Protein AF-0000000076562560 (afdb_homodimer)

Secondary structure (DSSP, 8-state):
--THHHHTS-SS-HHHHTT-----SHHHHHHHHHHHHSHHHHHHHH-TT-EEE-GGGGS-HHHHHHBIIIIITBSTTSB-SPPEEEEETTTTEEEEEEEE-SSSEEETTEE-HHHHHHHHHHHHHHHHHTTSTTS--EEEEEEEEE-S--BSSEEEEEEEEEEEEETTEEEEEEEEEEPP-STTPPPPEEEEEEEEEE--TTHHHH-----/--THHHHTS-SS-HHHHTT-----SHHHHHHHHHHHHSHHHHHHHH-TT-EEE-GGGGS-HHHHHHBIIIIITBSTTSB-SPPEEEEETTTTEEEEEEEE-SSSEEETTEE-HHHHHHHHHHHHHHHHHTTSTTS--EEEEEEEEE-S--BSSEEEEEEEEEEEEETTEEEEEEEEEEPP-STTPPPPEEEEEEEEEE--TTHHHH-----

InterPro domains:
  IPR006683 Thioesterase domain [PF03061] (109-175)
  IPR029069 HotDog domain superfamily [SSF54637] (20-199)
  IPR052061 Post-transcriptional expression and antimicrobial biosynthesis protein [PTHR47260] (13-207)

Nearest PDB structures (foldseek):
  2h4u-assembly1_A  TM=8.615E-01  e=4.331E-08  Homo sapiens
  4ord-assembly1_A  TM=8.661E-01  e=5.592E-08  Danio rerio
  2eis-assembly1_A  TM=9.021E-01  e=4.048E-07  Thermus thermophilus HB8
  3f5o-assembly1_B  TM=8.612E-01  e=3.342E-07  Homo sapiens
  4k02-assembly1_A  TM=8.658E-01  e=1.362E-06  Arabidopsis thaliana

Structure (mmCIF, N/CA/C/O backbone):
data_AF-0000000076562560-model_v1
#
loop_
_entity.id
_entity.type
_entity.pdbx_description
1 polymer 'Thioesterase/thiol ester dehydrase-isomerase'
#
loop_
_atom_site.group_PDB
_atom_site.id
_atom_site.type_symbol
_atom_site.label_atom_id
_atom_site.label_alt_id
_atom_site.label_comp_id
_atom_site.label_asym_id
_atom_site.label_entity_id
_atom_site.label_seq_id
_atom_site.pdbx_PDB_ins_code
_atom_site.Cartn_x
_atom_site.Cartn_y
_atom_site.Cartn_z
_atom_site.occupancy
_atom_site.B_iso_or_equiv
_atom_site.auth_seq_id
_atom_site.auth_comp_id
_atom_site.auth_asym_id
_atom_site.auth_atom_id
_atom_site.pdbx_PDB_model_num
ATOM 1 N N . MET A 1 1 ? 26.328 16.703 -12.727 1 25.34 1 MET A N 1
ATOM 2 C CA . MET A 1 1 ? 25.781 16.953 -11.391 1 25.34 1 MET A CA 1
ATOM 3 C C . MET A 1 1 ? 24.266 16.781 -11.383 1 25.34 1 MET A C 1
ATOM 5 O O . MET A 1 1 ? 23.547 17.531 -12.039 1 25.34 1 MET A O 1
ATOM 9 N N . SER A 1 2 ? 23.719 15.633 -11.375 1 31.23 2 SER A N 1
ATOM 10 C CA . SER A 1 2 ? 22.5 15.141 -11.992 1 31.23 2 SER A CA 1
ATOM 11 C C . SER A 1 2 ? 21.266 15.859 -11.453 1 31.23 2 SER A C 1
ATOM 13 O O . SER A 1 2 ? 21.266 16.328 -10.305 1 31.23 2 SER A O 1
ATOM 15 N N . THR A 1 3 ? 20.453 16.484 -12.273 1 36.22 3 THR A N 1
ATOM 16 C CA . THR A 1 3 ? 19.172 17.156 -12.227 1 36.22 3 THR A CA 1
ATOM 17 C C . THR A 1 3 ? 18.281 16.531 -11.156 1 36.22 3 THR A C 1
ATOM 19 O O . THR A 1 3 ? 17.125 16.938 -10.992 1 36.22 3 THR A O 1
ATOM 22 N N . ILE A 1 4 ? 18.641 15.469 -10.602 1 43.34 4 ILE A N 1
ATOM 23 C CA . ILE A 1 4 ? 17.875 14.797 -9.562 1 43.34 4 ILE A CA 1
ATOM 24 C C . ILE A 1 4 ? 17.812 15.68 -8.32 1 43.34 4 ILE A C 1
ATOM 26 O O . ILE A 1 4 ? 16.797 15.672 -7.602 1 43.34 4 ILE A O 1
ATOM 30 N N . GLY A 1 5 ? 18.828 16.406 -8.109 1 45.94 5 GLY A N 1
ATOM 31 C CA . GLY A 1 5 ? 18.953 17.25 -6.938 1 45.94 5 GLY A CA 1
ATOM 32 C C . GLY A 1 5 ? 17.844 18.297 -6.824 1 45.94 5 GLY A C 1
ATOM 33 O O . GLY A 1 5 ? 17.297 18.5 -5.746 1 45.94 5 GLY A O 1
ATOM 34 N N . ASN A 1 6 ? 17.594 18.969 -7.922 1 49.31 6 ASN A N 1
ATOM 35 C CA . ASN A 1 6 ? 16.625 20.062 -7.945 1 49.31 6 ASN A CA 1
ATOM 36 C C . ASN A 1 6 ? 15.203 19.547 -7.781 1 49.31 6 ASN A C 1
ATOM 38 O O . ASN A 1 6 ? 14.359 20.234 -7.203 1 49.31 6 ASN A O 1
ATOM 42 N N . THR A 1 7 ? 14.984 18.266 -8.109 1 56.94 7 THR A N 1
ATOM 43 C CA . THR A 1 7 ? 13.641 17.688 -8.141 1 56.94 7 THR A CA 1
ATOM 44 C C . THR A 1 7 ? 13.203 17.281 -6.738 1 56.94 7 THR A C 1
ATOM 46 O O . THR A 1 7 ? 12.008 17.219 -6.449 1 56.94 7 THR A O 1
ATOM 49 N N . LEU A 1 8 ? 14.141 17.391 -5.77 1 72.38 8 LEU A N 1
ATOM 50 C CA . LEU A 1 8 ? 13.82 16.812 -4.469 1 72.38 8 LEU A CA 1
ATOM 51 C C . LEU A 1 8 ? 13.469 17.891 -3.461 1 72.38 8 LEU A C 1
ATOM 53 O O . LEU A 1 8 ? 12.969 17.609 -2.373 1 72.38 8 LEU A O 1
ATOM 57 N N . LEU A 1 9 ? 13.57 19.156 -3.969 1 80.06 9 LEU A N 1
ATOM 58 C CA . LEU A 1 9 ? 13.312 20.234 -3.006 1 80.06 9 LEU A CA 1
ATOM 59 C C . LEU A 1 9 ? 11.867 20.703 -3.098 1 80.06 9 LEU A C 1
ATOM 61 O O . LEU A 1 9 ? 11.328 20.875 -4.195 1 80.06 9 LEU A O 1
ATOM 65 N N . PRO A 1 10 ? 11.312 20.891 -1.933 1 89.44 10 PRO A N 1
ATOM 66 C CA . PRO A 1 10 ? 9.969 21.469 -1.964 1 89.44 10 PRO A CA 1
ATOM 67 C C . PRO A 1 10 ? 9.938 22.859 -2.607 1 89.44 10 PRO A C 1
ATOM 69 O O . PRO A 1 10 ? 10.867 23.641 -2.426 1 89.44 10 PRO A O 1
ATOM 72 N N . LYS A 1 11 ? 8.914 23.172 -3.34 1 92.31 11 LYS A N 1
ATOM 73 C CA . LYS A 1 11 ? 8.742 24.438 -4.031 1 92.31 11 LYS A CA 1
ATOM 74 C C . LYS A 1 11 ? 7.84 25.375 -3.234 1 92.31 11 LYS A C 1
ATOM 76 O O . LYS A 1 11 ? 7.902 26.594 -3.4 1 92.31 11 LYS A O 1
ATOM 81 N N . LEU A 1 12 ? 6.965 24.766 -2.445 1 95.56 12 LEU A N 1
ATOM 82 C CA . LEU A 1 12 ? 6.039 25.547 -1.629 1 95.56 12 LEU A CA 1
ATOM 83 C C . LEU A 1 12 ? 6.285 25.297 -0.144 1 95.56 12 LEU A C 1
ATOM 85 O O . LEU A 1 12 ? 6.707 24.203 0.247 1 95.56 12 LEU A O 1
ATOM 89 N N . THR A 1 13 ? 6.047 26.328 0.611 1 95.12 13 THR A N 1
ATOM 90 C CA . THR A 1 13 ? 6.008 26.156 2.061 1 95.12 13 THR A CA 1
ATOM 91 C C . THR A 1 13 ? 4.762 25.375 2.482 1 95.12 13 THR A C 1
ATOM 93 O O . THR A 1 13 ? 3.859 25.156 1.672 1 95.12 13 THR A O 1
ATOM 96 N N . ASP A 1 14 ? 4.754 24.969 3.74 1 95.19 14 ASP A N 1
ATOM 97 C CA . ASP A 1 14 ? 3.562 24.328 4.277 1 95.19 14 ASP A CA 1
ATOM 98 C C . ASP A 1 14 ? 2.332 25.219 4.105 1 95.19 14 ASP A C 1
ATOM 100 O O . ASP A 1 14 ? 1.3 24.766 3.605 1 95.19 14 ASP A O 1
ATOM 104 N N . ALA A 1 15 ? 2.5 26.469 4.473 1 95.31 15 ALA A N 1
ATOM 105 C CA . ALA A 1 15 ? 1.387 27.406 4.406 1 95.31 15 ALA A CA 1
ATOM 106 C C . ALA A 1 15 ? 0.91 27.594 2.969 1 95.31 15 ALA A C 1
ATOM 108 O O . ALA A 1 15 ? -0.294 27.578 2.701 1 95.31 15 ALA A O 1
ATOM 109 N N . GLU A 1 16 ? 1.813 27.641 2.039 1 97 16 GLU A N 1
ATOM 110 C CA . GLU A 1 16 ? 1.475 27.828 0.631 1 97 16 GLU A CA 1
ATOM 111 C C . GLU A 1 16 ? 0.77 26.594 0.07 1 97 16 GLU A C 1
ATOM 113 O O . GLU A 1 16 ? -0.084 26.719 -0.812 1 97 16 GLU A O 1
ATOM 118 N N . SER A 1 17 ? 1.101 25.438 0.582 1 97.75 17 SER A N 1
ATOM 119 C CA . SER A 1 17 ? 0.542 24.188 0.069 1 97.75 17 SER A CA 1
ATOM 120 C C . SER A 1 17 ? -0.947 24.078 0.384 1 97.75 17 SER A C 1
ATOM 122 O O . SER A 1 17 ? -1.684 23.375 -0.309 1 97.75 17 SER A O 1
ATOM 124 N N . THR A 1 18 ? -1.417 24.766 1.407 1 96.81 18 THR A N 1
ATOM 125 C CA . THR A 1 18 ? -2.781 24.609 1.896 1 96.81 18 THR A CA 1
ATOM 126 C C . THR A 1 18 ? -3.783 25.188 0.9 1 96.81 18 THR A C 1
ATOM 128 O O . THR A 1 18 ? -4.957 24.812 0.907 1 96.81 18 THR A O 1
ATOM 131 N N . THR A 1 19 ? -3.332 26.078 -0.005 1 95.81 19 THR A N 1
ATOM 132 C CA . THR A 1 19 ? -4.23 26.703 -0.967 1 95.81 19 THR A CA 1
ATOM 133 C C . THR A 1 19 ? -3.848 26.328 -2.395 1 95.81 19 THR A C 1
ATOM 135 O O . THR A 1 19 ? -4.371 26.891 -3.355 1 95.81 19 THR A O 1
ATOM 138 N N . ALA A 1 20 ? -2.926 25.422 -2.504 1 96.81 20 ALA A N 1
ATOM 139 C CA . ALA A 1 20 ? -2.369 25.094 -3.816 1 96.81 20 ALA A CA 1
ATOM 140 C C . ALA A 1 20 ? -3.307 24.188 -4.605 1 96.81 20 ALA A C 1
ATOM 142 O O . ALA A 1 20 ? -3.225 24.109 -5.832 1 96.81 20 ALA A O 1
ATOM 143 N N . PHE A 1 21 ? -4.156 23.516 -3.947 1 97.5 21 PHE A N 1
ATOM 144 C CA . PHE A 1 21 ? -5.051 22.578 -4.625 1 97.5 21 PHE A CA 1
ATOM 145 C C . PHE A 1 21 ? -6.234 23.312 -5.242 1 97.5 21 PHE A C 1
ATOM 147 O O . PHE A 1 21 ? -6.941 24.047 -4.555 1 97.5 21 PHE A O 1
ATOM 154 N N . LYS A 1 22 ? -6.406 23.047 -6.543 1 95.75 22 LYS A N 1
ATOM 155 C CA . LYS A 1 22 ? -7.543 23.562 -7.297 1 95.75 22 LYS A CA 1
ATOM 156 C C . LYS A 1 22 ? -8.367 22.438 -7.91 1 95.75 22 LYS A C 1
ATOM 158 O O . LYS A 1 22 ? -8.008 21.891 -8.961 1 95.75 22 LYS A O 1
ATOM 163 N N . PRO A 1 23 ? -9.453 22.078 -7.215 1 95.75 23 PRO A N 1
ATOM 164 C CA . PRO A 1 23 ? -10.258 20.969 -7.727 1 95.75 23 PRO A CA 1
ATOM 165 C C . PRO A 1 23 ? -10.867 21.25 -9.094 1 95.75 23 PRO A C 1
ATOM 167 O O . PRO A 1 23 ? -11.312 22.375 -9.352 1 95.75 23 PRO A O 1
ATOM 170 N N . GLU A 1 24 ? -10.852 20.297 -9.922 1 92.88 24 GLU A N 1
ATOM 171 C CA . GLU A 1 24 ? -11.375 20.438 -11.281 1 92.88 24 GLU A CA 1
ATOM 172 C C . GLU A 1 24 ? -12.641 19.609 -11.477 1 92.88 24 GLU A C 1
ATOM 174 O O . GLU A 1 24 ? -13.438 19.875 -12.375 1 92.88 24 GLU A O 1
ATOM 179 N N . HIS A 1 25 ? -12.867 18.641 -10.695 1 95.94 25 HIS A N 1
ATOM 180 C CA . HIS A 1 25 ? -14.023 17.766 -10.781 1 95.94 25 HIS A CA 1
ATOM 181 C C . HIS A 1 25 ? -15.047 18.078 -9.695 1 95.94 25 HIS A C 1
ATOM 183 O O . HIS A 1 25 ? -14.672 18.438 -8.57 1 95.94 25 HIS A O 1
ATOM 189 N N . GLU A 1 26 ? -16.25 17.906 -10.008 1 97.62 26 GLU A N 1
ATOM 190 C CA . GLU A 1 26 ? -17.344 18.203 -9.078 1 97.62 26 GLU A CA 1
ATOM 191 C C . GLU A 1 26 ? -17.188 17.438 -7.773 1 97.62 26 GLU A C 1
ATOM 193 O O . GLU A 1 26 ? -17.359 17.984 -6.688 1 97.62 26 GLU A O 1
ATOM 198 N N . HIS A 1 27 ? -16.875 16.172 -7.906 1 98.31 27 HIS A N 1
ATOM 199 C CA . HIS A 1 27 ? -16.75 15.352 -6.707 1 98.31 27 HIS A CA 1
ATOM 200 C C . HIS A 1 27 ? -15.594 15.844 -5.836 1 98.31 27 HIS A C 1
ATOM 202 O O . HIS A 1 27 ? -15.68 15.805 -4.605 1 98.31 27 HIS A O 1
ATOM 208 N N . GLN A 1 28 ? -14.508 16.297 -6.418 1 98.56 28 GLN A N 1
ATOM 209 C CA . GLN A 1 28 ? -13.391 16.844 -5.66 1 98.56 28 GLN A CA 1
ATOM 210 C C . GLN A 1 28 ? -13.812 18.109 -4.902 1 98.56 28 GLN A C 1
ATOM 212 O O . GLN A 1 28 ? -13.383 18.328 -3.77 1 98.56 28 GLN A O 1
ATOM 217 N N . ILE A 1 29 ? -14.578 18.938 -5.562 1 98.38 29 ILE A N 1
ATOM 218 C CA . ILE A 1 29 ? -15.07 20.156 -4.934 1 98.38 29 ILE A CA 1
ATOM 219 C C . ILE A 1 29 ? -15.898 19.797 -3.699 1 98.38 29 ILE A C 1
ATOM 221 O O . ILE A 1 29 ? -15.703 20.375 -2.625 1 98.38 29 ILE A O 1
ATOM 225 N N . GLU A 1 30 ? -16.781 18.828 -3.895 1 98.56 30 GLU A N 1
ATOM 226 C CA . GLU A 1 30 ? -17.641 18.391 -2.797 1 98.56 30 GLU A CA 1
ATOM 227 C C . GLU A 1 30 ? -16.812 17.844 -1.638 1 98.56 30 GLU A C 1
ATOM 229 O O . GLU A 1 30 ? -17.047 18.188 -0.479 1 98.56 30 GLU A O 1
ATOM 234 N N . VAL A 1 31 ? -15.867 16.984 -1.921 1 98.69 31 VAL A N 1
ATOM 235 C CA . VAL A 1 31 ? -15.023 16.359 -0.912 1 98.69 31 VAL A CA 1
ATOM 236 C C . VAL A 1 31 ? -14.203 17.422 -0.188 1 98.69 31 VAL A C 1
ATOM 238 O O . VAL A 1 31 ? -14.133 17.438 1.043 1 98.69 31 VAL A O 1
ATOM 241 N N . GLU A 1 32 ? -13.625 18.328 -0.964 1 98.38 32 GLU A N 1
ATOM 242 C CA . GLU A 1 32 ? -12.812 19.391 -0.398 1 98.38 32 GLU A CA 1
ATOM 243 C C . GLU A 1 32 ? -13.633 20.281 0.539 1 98.38 32 GLU A C 1
ATOM 245 O O . GLU A 1 32 ? -13.188 20.609 1.634 1 98.38 32 GLU A O 1
ATOM 250 N N . GLU A 1 33 ? -14.781 20.641 0.119 1 98.12 33 GLU A N 1
ATOM 251 C CA . GLU A 1 33 ? -15.664 21.469 0.93 1 98.12 33 GLU A CA 1
ATOM 252 C C . GLU A 1 33 ? -16.062 20.766 2.225 1 98.12 33 GLU A C 1
ATOM 254 O O . GLU A 1 33 ? -16.078 21.391 3.291 1 98.12 33 GLU A O 1
ATOM 259 N N . TYR A 1 34 ? -16.391 19.5 2.066 1 98.5 34 TYR A N 1
ATOM 260 C CA . TYR A 1 34 ? -16.766 18.734 3.258 1 98.5 34 TYR A CA 1
ATOM 261 C C . TYR A 1 34 ? -15.609 18.703 4.262 1 98.5 34 TYR A C 1
ATOM 263 O O . TYR A 1 34 ? -15.812 18.969 5.449 1 98.5 34 TYR A O 1
ATOM 271 N N . ILE A 1 35 ? -14.383 18.406 3.828 1 98.38 35 ILE A N 1
ATOM 272 C CA . ILE A 1 35 ? -13.227 18.297 4.703 1 98.38 35 ILE A CA 1
ATOM 273 C C . ILE A 1 35 ? -12.938 19.656 5.348 1 98.38 35 ILE A C 1
ATOM 275 O O . ILE A 1 35 ? -12.773 19.75 6.566 1 98.38 35 ILE A O 1
ATOM 279 N N . THR A 1 36 ? -12.938 20.719 4.555 1 97.44 36 THR A N 1
ATOM 280 C CA . THR A 1 36 ? -12.578 22.047 5.016 1 97.44 36 THR A CA 1
ATOM 281 C C . THR A 1 36 ? -13.562 22.531 6.074 1 97.44 36 THR A C 1
ATOM 283 O O . THR A 1 36 ? -13.172 23.25 7.008 1 97.44 36 THR A O 1
ATOM 286 N N . ASN A 1 37 ? -14.766 22.125 5.961 1 97.62 37 ASN A N 1
ATOM 287 C CA . ASN A 1 37 ? -15.805 22.656 6.836 1 97.62 37 ASN A CA 1
ATOM 288 C C . ASN A 1 37 ? -16.094 21.703 7.996 1 97.62 37 ASN A C 1
ATOM 290 O O . ASN A 1 37 ? -16.922 22 8.859 1 97.62 37 ASN A O 1
ATOM 294 N N . HIS A 1 38 ? -15.516 20.578 7.984 1 98.25 38 HIS A N 1
ATOM 295 C CA . HIS A 1 38 ? -15.758 19.625 9.055 1 98.25 38 HIS A CA 1
ATOM 296 C C . HIS A 1 38 ? -15.289 20.156 10.398 1 98.25 38 HIS A C 1
ATOM 298 O O . HIS A 1 38 ? -14.227 20.781 10.484 1 98.25 38 HIS A O 1
ATOM 304 N N . PRO A 1 39 ? -16.016 19.859 11.5 1 97.5 39 PRO A N 1
ATOM 305 C CA . PRO A 1 39 ? -15.672 20.375 12.82 1 97.5 39 PRO A CA 1
ATOM 306 C C . PRO A 1 39 ? -14.266 19.984 13.258 1 97.5 39 PRO A C 1
ATOM 308 O O . PRO A 1 39 ? -13.555 20.781 13.883 1 97.5 39 PRO A O 1
ATOM 311 N N . LEU A 1 40 ? -13.836 18.797 12.906 1 97.94 40 LEU A N 1
ATOM 312 C CA . LEU A 1 40 ? -12.492 18.359 13.273 1 97.94 40 LEU A CA 1
ATOM 313 C C . LEU A 1 40 ? -11.438 19.25 12.633 1 97.94 40 LEU A C 1
ATOM 315 O O . LEU A 1 40 ? -10.531 19.734 13.312 1 97.94 40 LEU A O 1
ATOM 319 N N . VAL A 1 41 ? -11.562 19.484 11.359 1 98.5 41 VAL A N 1
ATOM 320 C CA . VAL A 1 41 ? -10.586 20.266 10.625 1 98.5 41 VAL A CA 1
ATOM 321 C C . VAL A 1 41 ? -10.602 21.719 11.133 1 98.5 41 VAL A C 1
ATOM 323 O O . VAL A 1 41 ? -9.547 22.312 11.344 1 98.5 41 VAL A O 1
ATOM 326 N N . LYS A 1 42 ? -11.758 22.25 11.383 1 98.12 42 LYS A N 1
ATOM 327 C CA . LYS A 1 42 ? -11.867 23.609 11.93 1 98.12 42 LYS A CA 1
ATOM 328 C C . LYS A 1 42 ? -11.188 23.703 13.297 1 98.12 42 LYS A C 1
ATOM 330 O O . LYS A 1 42 ? -10.492 24.688 13.578 1 98.12 42 LYS A O 1
ATOM 335 N N . SER A 1 43 ? -11.414 22.719 14.094 1 98 43 SER A N 1
ATOM 336 C CA . SER A 1 43 ? -10.82 22.719 15.43 1 98 43 SER A CA 1
ATOM 337 C C . SER A 1 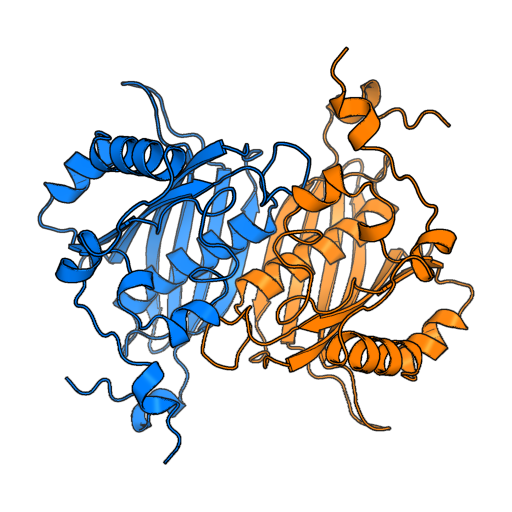43 ? -9.297 22.641 15.352 1 98 43 SER A C 1
ATOM 339 O O . SER A 1 43 ? -8.602 23.281 16.141 1 98 43 SER A O 1
ATOM 341 N N . LEU A 1 44 ? -8.766 21.812 14.461 1 98.62 44 LEU A N 1
ATOM 342 C CA . LEU A 1 44 ? -7.32 21.688 14.289 1 98.62 44 LEU A CA 1
ATOM 343 C C . LEU A 1 44 ? -6.719 22.969 13.742 1 98.62 44 LEU A C 1
ATOM 345 O O . LEU A 1 44 ? -5.629 23.391 14.164 1 98.62 44 LEU A O 1
ATOM 349 N N . ARG A 1 45 ? -7.445 23.625 12.852 1 98.25 45 ARG A N 1
ATOM 350 C CA . ARG A 1 45 ? -6.992 24.891 12.281 1 98.25 45 ARG A CA 1
ATOM 351 C C . ARG A 1 45 ? -6.969 26 13.336 1 98.25 45 ARG A C 1
ATOM 353 O O . ARG A 1 45 ? -6.105 26.875 13.305 1 98.25 45 ARG A O 1
ATOM 360 N N . ALA A 1 46 ? -7.824 25.906 14.281 1 98.31 46 ALA A N 1
ATOM 361 C CA . ALA A 1 46 ? -7.941 26.922 15.328 1 98.31 46 ALA A CA 1
ATOM 362 C C . ALA A 1 46 ? -6.91 26.688 16.438 1 98.31 46 ALA A C 1
ATOM 364 O O . ALA A 1 46 ? -6.68 27.562 17.266 1 98.31 46 ALA A O 1
ATOM 365 N N . ASN A 1 47 ? -6.344 25.516 16.516 1 98.44 47 ASN A N 1
ATOM 366 C CA . ASN A 1 47 ? -5.348 25.172 17.531 1 98.44 47 ASN A CA 1
ATOM 367 C C . ASN A 1 47 ? -3.945 25.594 17.094 1 98.44 47 ASN A C 1
ATOM 369 O O . ASN A 1 47 ? -3.373 25.016 16.172 1 98.44 47 ASN A O 1
ATOM 373 N N . PRO A 1 48 ? -3.314 26.562 17.719 1 98.12 48 PRO A N 1
ATOM 374 C CA . PRO A 1 48 ? -2.027 27.109 17.281 1 98.12 48 PRO A CA 1
ATOM 375 C C . PRO A 1 48 ? -0.888 26.109 17.391 1 98.12 48 PRO A C 1
ATOM 377 O O . PRO A 1 48 ? 0.198 26.328 16.859 1 98.12 48 PRO A O 1
ATOM 380 N N . ALA A 1 49 ? -1.085 25.016 18.078 1 98.44 49 ALA A N 1
ATOM 381 C CA . ALA A 1 49 ? -0.052 23.984 18.203 1 98.44 49 ALA A CA 1
ATOM 382 C C . ALA A 1 49 ? 0.155 23.25 16.891 1 98.44 49 ALA A C 1
ATOM 384 O O . ALA A 1 49 ? 1.213 22.656 16.656 1 98.44 49 ALA A O 1
ATOM 385 N N . PHE A 1 50 ? -0.857 23.25 16.047 1 98.69 50 PHE A N 1
ATOM 386 C CA . PHE A 1 50 ? -0.812 22.484 14.812 1 98.69 50 PHE A CA 1
ATOM 387 C C . PHE A 1 50 ? -0.477 23.375 13.633 1 98.69 50 PHE A C 1
ATOM 389 O O . PHE A 1 50 ? -0.957 24.516 13.555 1 98.69 50 PHE A O 1
ATOM 396 N N . SER A 1 51 ? 0.366 22.906 12.773 1 98.44 51 SER A N 1
ATOM 397 C CA . SER A 1 51 ? 0.593 23.5 11.461 1 98.44 51 SER A CA 1
ATOM 398 C C . SER A 1 51 ? -0.076 22.672 10.359 1 98.44 51 SER A C 1
ATOM 400 O O . SER A 1 51 ? 0.054 21.453 10.32 1 98.44 51 SER A O 1
ATOM 402 N N . GLU A 1 52 ? -0.798 23.359 9.516 1 98.62 52 GLU A N 1
ATOM 403 C CA . GLU A 1 52 ? -1.501 22.719 8.406 1 98.62 52 GLU A CA 1
ATOM 404 C C . GLU A 1 52 ? -0.637 22.688 7.152 1 98.62 52 GLU A C 1
ATOM 406 O O . GLU A 1 52 ? 0.089 23.641 6.863 1 98.62 52 GLU A O 1
ATOM 411 N N . SER A 1 53 ? -0.722 21.672 6.426 1 98.56 53 SER A N 1
ATOM 412 C CA . SER A 1 53 ? -0.081 21.562 5.117 1 98.56 53 SER A CA 1
ATOM 413 C C . SER A 1 53 ? -0.769 20.516 4.246 1 98.56 53 SER A C 1
ATOM 415 O O . SER A 1 53 ? -1.585 19.734 4.734 1 98.56 53 SER A O 1
ATOM 417 N N . ARG A 1 54 ? -0.563 20.578 2.98 1 98.38 54 ARG A N 1
ATOM 418 C CA . ARG A 1 54 ? -0.695 19.469 2.043 1 98.38 54 ARG A CA 1
ATOM 419 C C . ARG A 1 54 ? 0.667 19.047 1.503 1 98.38 54 ARG A C 1
ATOM 421 O O . ARG A 1 54 ? 1.083 19.484 0.433 1 98.38 54 ARG A O 1
ATOM 428 N N . PRO A 1 55 ? 1.229 18.109 2.145 1 96.88 55 PRO A N 1
ATOM 429 C CA . PRO A 1 55 ? 2.658 17.875 1.942 1 96.88 55 PRO A CA 1
ATOM 430 C C . PRO A 1 55 ? 3.002 17.531 0.494 1 96.88 55 PRO A C 1
ATOM 432 O O . PRO A 1 55 ? 4.027 17.984 -0.024 1 96.88 55 PRO A O 1
ATOM 435 N N . HIS A 1 56 ? 2.197 16.797 -0.177 1 96.06 56 HIS A N 1
ATOM 436 C CA . HIS A 1 56 ? 2.486 16.375 -1.54 1 96.06 56 HIS A CA 1
ATOM 437 C C . HIS A 1 56 ? 2.512 17.562 -2.498 1 96.06 56 HIS A C 1
ATOM 439 O O . HIS A 1 56 ? 3.205 17.531 -3.518 1 96.06 56 HIS A O 1
ATOM 445 N N . LEU A 1 57 ? 1.816 18.578 -2.131 1 97.31 57 LEU A N 1
ATOM 446 C CA . LEU A 1 57 ? 1.69 19.719 -3.029 1 97.31 57 LEU A CA 1
ATOM 447 C C . LEU A 1 57 ? 2.893 20.641 -2.9 1 97.31 57 LEU A C 1
ATOM 449 O O . LEU A 1 57 ? 3.053 21.578 -3.693 1 97.31 57 LEU A O 1
ATOM 453 N N . ARG A 1 58 ? 3.73 20.375 -1.946 1 96.56 58 ARG A N 1
ATOM 454 C CA . ARG A 1 58 ? 4.926 21.203 -1.778 1 96.56 58 ARG A CA 1
ATOM 455 C C . ARG A 1 58 ? 5.949 20.906 -2.871 1 96.56 58 ARG A C 1
ATOM 457 O O . ARG A 1 58 ? 6.871 21.688 -3.092 1 96.56 58 ARG A O 1
ATOM 464 N N . PHE A 1 59 ? 5.754 19.797 -3.523 1 95.06 59 PHE A N 1
ATOM 465 C CA . PHE A 1 59 ? 6.762 19.328 -4.473 1 95.06 59 PHE A CA 1
ATOM 466 C C . PHE A 1 59 ? 6.305 19.562 -5.906 1 95.06 59 PHE A C 1
ATOM 468 O O . PHE A 1 59 ? 5.113 19.766 -6.16 1 95.06 59 PHE A O 1
ATOM 475 N N . SER A 1 60 ? 7.285 19.531 -6.836 1 93.5 60 SER A N 1
ATOM 476 C CA . SER A 1 60 ? 7.02 19.781 -8.25 1 93.5 60 SER A CA 1
ATOM 477 C C . SER A 1 60 ? 6.133 18.688 -8.844 1 93.5 60 SER A C 1
ATOM 479 O O . SER A 1 60 ? 6.031 17.594 -8.289 1 93.5 60 SER A O 1
ATOM 481 N N . ASP A 1 61 ? 5.523 19.031 -9.93 1 93.06 61 ASP A N 1
ATOM 482 C CA . ASP A 1 61 ? 4.703 18.062 -10.656 1 93.06 61 ASP A CA 1
ATOM 483 C C . ASP A 1 61 ? 5.535 16.859 -11.094 1 93.06 61 ASP A C 1
ATOM 485 O O . ASP A 1 61 ? 5.055 15.719 -11.078 1 93.06 61 ASP A O 1
ATOM 489 N N . ALA A 1 62 ? 6.766 17.125 -11.516 1 91.62 62 ALA A N 1
ATOM 490 C CA . ALA A 1 62 ? 7.652 16.047 -11.945 1 91.62 62 ALA A CA 1
ATOM 491 C C . ALA A 1 62 ? 7.91 15.062 -10.812 1 91.62 62 ALA A C 1
ATOM 493 O O . ALA A 1 62 ? 7.879 13.844 -11.016 1 91.62 62 ALA A O 1
ATOM 494 N N . TYR A 1 63 ? 8.141 15.57 -9.594 1 93 63 TYR A N 1
ATOM 495 C CA . TYR A 1 63 ? 8.32 14.734 -8.414 1 93 63 TYR A CA 1
ATOM 496 C C . TYR A 1 63 ? 7.051 13.938 -8.109 1 93 63 TYR A C 1
ATOM 498 O O . TYR A 1 63 ? 7.102 12.727 -7.91 1 93 63 TYR A O 1
ATOM 506 N N . ARG A 1 64 ? 5.945 14.578 -8.188 1 95.25 64 ARG A N 1
ATOM 507 C CA . ARG A 1 64 ? 4.68 13.961 -7.789 1 95.25 64 ARG A CA 1
ATOM 508 C C . ARG A 1 64 ? 4.273 12.859 -8.758 1 95.25 64 ARG A C 1
ATOM 510 O O . ARG A 1 64 ? 3.684 11.859 -8.359 1 95.25 64 ARG A O 1
ATOM 517 N N . THR A 1 65 ? 4.609 13.062 -9.977 1 95.06 65 THR A N 1
ATOM 518 C CA . THR A 1 65 ? 4.219 12.094 -11 1 95.06 65 THR A CA 1
ATOM 519 C C . THR A 1 65 ? 4.852 10.734 -10.734 1 95.06 65 THR A C 1
ATOM 521 O O . THR A 1 65 ? 4.254 9.695 -11.023 1 95.06 65 THR A O 1
ATOM 524 N N . THR A 1 66 ? 6.043 10.75 -10.109 1 96.81 66 THR A N 1
ATOM 525 C CA . THR A 1 66 ? 6.73 9.477 -9.891 1 96.81 66 THR A CA 1
ATOM 526 C C . THR A 1 66 ? 6.398 8.914 -8.516 1 96.81 66 THR A C 1
ATOM 528 O O . THR A 1 66 ? 6.77 7.781 -8.195 1 96.81 66 THR A O 1
ATOM 531 N N . SER A 1 67 ? 5.676 9.672 -7.715 1 97.69 67 SER A N 1
ATOM 532 C CA . SER A 1 67 ? 5.336 9.297 -6.348 1 97.69 67 SER A CA 1
ATOM 533 C C . SER A 1 67 ? 4.094 8.414 -6.316 1 97.69 67 SER A C 1
ATOM 535 O O . SER A 1 67 ? 3.07 8.742 -6.922 1 97.69 67 SER A O 1
ATOM 537 N N . LEU A 1 68 ? 4.168 7.359 -5.559 1 98.62 68 LEU A N 1
ATOM 538 C CA . LEU A 1 68 ? 3.016 6.48 -5.395 1 98.62 68 LEU A CA 1
ATOM 539 C C . LEU A 1 68 ? 1.815 7.254 -4.859 1 98.62 68 LEU A C 1
ATOM 541 O O . LEU A 1 68 ? 0.764 7.297 -5.504 1 98.62 68 LEU A O 1
ATOM 545 N N . THR A 1 69 ? 1.952 7.984 -3.75 1 98.31 69 THR A N 1
ATOM 546 C CA . THR A 1 69 ? 0.814 8.562 -3.045 1 98.31 69 THR A CA 1
ATOM 547 C C . THR A 1 69 ? 0.43 9.914 -3.652 1 98.31 69 THR A C 1
ATOM 549 O O . THR A 1 69 ? -0.738 10.305 -3.613 1 98.31 69 THR A O 1
ATOM 552 N N . ALA A 1 70 ? 1.426 10.617 -4.242 1 97.62 70 ALA A N 1
ATOM 553 C CA . ALA A 1 70 ? 1.125 11.93 -4.805 1 97.62 70 ALA A CA 1
ATOM 554 C C . ALA A 1 70 ? 0.759 11.828 -6.281 1 97.62 70 ALA A C 1
ATOM 556 O O . ALA A 1 70 ? 0.244 12.781 -6.871 1 97.62 70 ALA A O 1
ATOM 557 N N . GLY A 1 71 ? 1.006 10.656 -6.902 1 98.06 71 GLY A N 1
ATOM 558 C CA . GLY A 1 71 ? 0.752 10.453 -8.32 1 98.06 71 GLY A CA 1
ATOM 559 C C . GLY A 1 71 ? -0.286 9.383 -8.594 1 98.06 71 GLY A C 1
ATOM 560 O O . GLY A 1 71 ? -1.481 9.672 -8.672 1 98.06 71 GLY A O 1
ATOM 561 N N . VAL A 1 72 ? 0.135 8.164 -8.555 1 98.5 72 VAL A N 1
ATOM 562 C CA . VAL A 1 72 ? -0.656 7.012 -8.984 1 98.5 72 VAL A CA 1
ATOM 563 C C . VAL A 1 72 ? -1.93 6.926 -8.148 1 98.5 72 VAL A C 1
ATOM 565 O O . VAL A 1 72 ? -3.008 6.641 -8.672 1 98.5 72 VAL A O 1
ATOM 568 N N . LEU A 1 73 ? -1.827 7.207 -6.875 1 98.81 73 LEU A N 1
ATOM 569 C CA . LEU A 1 73 ? -2.951 6.988 -5.973 1 98.81 73 LEU A CA 1
ATOM 570 C C . LEU A 1 73 ? -3.783 8.258 -5.82 1 98.81 73 LEU A C 1
ATOM 572 O O . LEU A 1 73 ? -4.848 8.234 -5.203 1 98.81 73 LEU A O 1
ATOM 576 N N . SER A 1 74 ? -3.33 9.344 -6.402 1 98.38 74 SER A N 1
ATOM 577 C CA . SER A 1 74 ? -3.992 10.625 -6.215 1 98.38 74 SER A CA 1
ATOM 578 C C . SER A 1 74 ? -4.988 10.906 -7.336 1 98.38 74 SER A C 1
ATOM 580 O O . SER A 1 74 ? -4.715 10.617 -8.508 1 98.38 74 SER A O 1
ATOM 582 N N . GLY A 1 75 ? -6.211 11.406 -7.004 1 97.94 75 GLY A N 1
ATOM 583 C CA . GLY A 1 75 ? -7.148 11.891 -8 1 97.94 75 GLY A CA 1
ATOM 584 C C . GLY A 1 75 ? -8.508 11.234 -7.914 1 97.94 75 GLY A C 1
ATOM 585 O O . GLY A 1 75 ? -8.773 10.461 -6.988 1 97.94 75 GLY A O 1
ATOM 586 N N . PRO A 1 76 ? -9.375 11.523 -8.867 1 98.06 76 PRO A N 1
ATOM 587 C CA . PRO A 1 76 ? -10.742 11.008 -8.844 1 98.06 76 PRO A CA 1
ATOM 588 C C . PRO A 1 76 ? -10.805 9.492 -8.711 1 98.06 76 PRO A C 1
ATOM 590 O O . PRO A 1 76 ? -10.117 8.781 -9.453 1 98.06 76 PRO A O 1
ATOM 593 N N . GLY A 1 77 ? -11.602 9 -7.734 1 98.38 77 GLY A N 1
ATOM 594 C CA . GLY A 1 77 ? -11.812 7.574 -7.52 1 98.38 77 GLY A CA 1
ATOM 595 C C . GLY A 1 77 ? -10.727 6.926 -6.688 1 98.38 77 GLY A C 1
ATOM 596 O O . GLY A 1 77 ? -10.812 5.742 -6.355 1 98.38 77 GLY A O 1
ATOM 597 N N . ARG A 1 78 ? -9.68 7.625 -6.34 1 98.75 78 ARG A N 1
ATOM 598 C CA . ARG A 1 78 ? -8.547 7.148 -5.555 1 98.75 78 ARG A CA 1
ATOM 599 C C . ARG A 1 78 ? -8.398 7.945 -4.262 1 98.75 78 ARG A C 1
ATOM 601 O O . ARG A 1 78 ? -9.344 8.023 -3.467 1 98.75 78 ARG A O 1
ATOM 608 N N . ILE A 1 79 ? -7.305 8.508 -3.941 1 98.88 79 ILE A N 1
ATOM 609 C CA . ILE A 1 79 ? -7.266 9.57 -2.947 1 98.88 79 ILE A CA 1
ATOM 610 C C . ILE A 1 79 ? -7.734 10.883 -3.574 1 98.88 79 ILE A C 1
ATOM 612 O O . ILE A 1 79 ? -6.957 11.57 -4.234 1 98.88 79 ILE A O 1
ATOM 616 N N . VAL A 1 80 ? -8.898 11.18 -3.361 1 98.81 80 VAL A N 1
ATOM 617 C CA . VAL A 1 80 ? -9.688 12.016 -4.262 1 98.81 80 VAL A CA 1
ATOM 618 C C . VAL A 1 80 ? -9.156 13.445 -4.238 1 98.81 80 VAL A C 1
ATOM 620 O O . VAL A 1 80 ? -9.156 14.133 -5.266 1 98.81 80 VAL A O 1
ATOM 623 N N . VAL A 1 81 ? -8.773 13.977 -3.152 1 98.75 81 VAL A N 1
ATOM 624 C CA . VAL A 1 81 ? -8.117 15.266 -2.979 1 98.75 81 VAL A CA 1
ATOM 625 C C . VAL A 1 81 ? -6.812 15.086 -2.203 1 98.75 81 VAL A C 1
ATOM 627 O O . VAL A 1 81 ? -6.676 14.141 -1.423 1 98.75 81 VAL A O 1
ATOM 630 N N . PRO A 1 82 ? -5.824 15.938 -2.48 1 98.56 82 PRO A N 1
ATOM 631 C CA . PRO A 1 82 ? -4.625 15.805 -1.646 1 98.56 82 PRO A CA 1
ATOM 632 C C . PRO A 1 82 ? -4.938 15.875 -0.152 1 98.56 82 PRO A C 1
ATOM 634 O O . PRO A 1 82 ? -5.605 16.812 0.3 1 98.56 82 PRO A O 1
ATOM 637 N N . PRO A 1 83 ? -4.445 14.93 0.596 1 98.81 83 PRO A N 1
ATOM 638 C CA . PRO A 1 83 ? -4.758 14.906 2.027 1 98.81 83 PRO A CA 1
ATOM 639 C C . PRO A 1 83 ? -4.309 16.172 2.75 1 98.81 83 PRO A C 1
ATOM 641 O O . PRO A 1 83 ? -3.273 16.75 2.412 1 98.81 83 PRO A O 1
ATOM 644 N N . ILE A 1 84 ? -5.07 16.578 3.727 1 98.69 84 ILE A N 1
ATOM 645 C CA . ILE A 1 84 ? -4.656 17.641 4.625 1 98.69 84 ILE A CA 1
ATOM 646 C C . ILE A 1 84 ? -3.961 17.062 5.848 1 98.69 84 ILE A C 1
ATOM 648 O O . ILE A 1 84 ? -4.418 16.062 6.41 1 98.69 84 ILE A O 1
ATOM 652 N N . VAL A 1 85 ? -2.885 17.672 6.223 1 98.88 85 VAL A N 1
ATOM 653 C CA . VAL A 1 85 ? -2.1 17.188 7.352 1 98.88 85 VAL A CA 1
ATOM 654 C C . VAL A 1 85 ? -1.943 18.297 8.391 1 98.88 85 VAL A C 1
ATOM 656 O O . VAL A 1 85 ? -1.677 19.453 8.039 1 98.88 85 VAL A O 1
ATOM 659 N N . PHE A 1 86 ? -2.156 17.969 9.602 1 98.94 86 PHE A N 1
ATOM 660 C CA . PHE A 1 86 ? -1.88 18.812 10.75 1 98.94 86 PHE A CA 1
ATOM 661 C C . PHE A 1 86 ? -0.781 18.203 11.617 1 98.94 86 PHE A C 1
ATOM 663 O O . PHE A 1 86 ? -0.893 17.062 12.062 1 98.94 86 PHE A O 1
ATOM 670 N N . LEU A 1 87 ? 0.225 18.969 11.828 1 98.75 87 LEU A N 1
ATOM 671 C CA . LEU A 1 87 ? 1.381 18.484 12.57 1 98.75 87 LEU A CA 1
ATOM 672 C C . LEU A 1 87 ? 1.629 19.344 13.805 1 98.75 87 LEU A C 1
ATOM 674 O O . LEU A 1 87 ? 1.674 20.562 13.719 1 98.75 87 LEU A O 1
ATOM 678 N N . ASP A 1 88 ? 1.662 18.734 14.938 1 98.75 88 ASP A N 1
ATOM 679 C CA . ASP A 1 88 ? 2.195 19.328 16.156 1 98.75 88 ASP A CA 1
ATOM 680 C C . ASP A 1 88 ? 3.641 18.906 16.391 1 98.75 88 ASP A C 1
ATOM 682 O O . ASP A 1 88 ? 3.889 17.812 16.922 1 98.75 88 ASP A O 1
ATOM 686 N N . GLU A 1 89 ? 4.535 19.703 16 1 97.69 89 GLU A N 1
ATOM 687 C CA . GLU A 1 89 ? 5.953 19.344 16.047 1 97.69 89 GLU A CA 1
ATOM 688 C C . GLU A 1 89 ? 6.441 19.172 17.484 1 97.69 89 GLU A C 1
ATOM 690 O O . GLU A 1 89 ? 7.312 18.344 17.75 1 97.69 89 GLU A O 1
ATOM 695 N N . GLU A 1 90 ? 5.953 19.953 18.359 1 97.94 90 GLU A N 1
ATOM 696 C CA . GLU A 1 90 ? 6.375 19.875 19.75 1 97.94 90 GLU A CA 1
ATOM 697 C C . GLU A 1 90 ? 5.875 18.594 20.406 1 97.94 90 GLU A C 1
ATOM 699 O O . GLU A 1 90 ? 6.656 17.844 20.984 1 97.94 90 GLU A O 1
ATOM 704 N N . ALA A 1 91 ? 4.594 18.344 20.219 1 98.56 91 ALA A N 1
ATOM 705 C CA . ALA A 1 91 ? 4.008 17.156 20.828 1 98.56 91 ALA A CA 1
ATOM 706 C C . ALA A 1 91 ? 4.309 15.914 19.984 1 98.56 91 ALA A C 1
ATOM 708 O O . ALA A 1 91 ? 4.082 14.789 20.422 1 98.56 91 ALA A O 1
ATOM 709 N N . LYS A 1 92 ? 4.793 16.078 18.797 1 98.69 92 LYS A N 1
ATOM 710 C CA . LYS A 1 92 ? 5.113 15.016 17.844 1 98.69 92 LYS A CA 1
ATOM 711 C C . LYS A 1 92 ? 3.898 14.133 17.562 1 98.69 92 LYS A C 1
ATOM 713 O O . LYS A 1 92 ? 3.971 12.906 17.703 1 98.69 92 LYS A O 1
ATOM 718 N N . THR A 1 93 ? 2.869 14.805 17.234 1 98.88 93 THR A N 1
ATOM 719 C CA . THR A 1 93 ? 1.62 14.18 16.812 1 98.88 93 THR A CA 1
ATOM 720 C C . THR A 1 93 ? 1.181 14.711 15.453 1 98.88 93 THR A C 1
ATOM 722 O O . THR A 1 93 ? 1.577 15.805 15.047 1 98.88 93 THR A O 1
ATOM 725 N N . MET A 1 94 ? 0.416 13.914 14.789 1 98.75 94 MET A N 1
ATOM 726 C CA . MET A 1 94 ? -0.039 14.266 13.453 1 98.75 94 MET A CA 1
ATOM 727 C C . MET A 1 94 ? -1.468 13.789 13.219 1 98.75 94 MET A C 1
ATOM 729 O O . MET A 1 94 ? -1.855 12.719 13.695 1 98.75 94 MET A O 1
ATOM 733 N N . VAL A 1 95 ? -2.234 14.562 12.516 1 98.94 95 VAL A N 1
ATOM 734 C CA . VAL A 1 95 ? -3.568 14.203 12.047 1 98.94 95 VAL A CA 1
ATOM 735 C C . VAL A 1 95 ? -3.67 14.445 10.539 1 98.94 95 VAL A C 1
ATOM 737 O O . VAL A 1 95 ? -3.268 15.5 10.047 1 98.94 95 VAL A O 1
ATOM 740 N N . MET A 1 96 ? -4.133 13.484 9.828 1 98.88 96 MET A N 1
ATOM 741 C CA . MET A 1 96 ? -4.367 13.594 8.391 1 98.88 96 MET A CA 1
ATOM 742 C C . MET A 1 96 ? -5.816 13.258 8.047 1 98.88 96 MET A C 1
ATOM 744 O O . MET A 1 96 ? -6.391 12.328 8.617 1 98.88 96 MET A O 1
ATOM 748 N N . VAL A 1 97 ? -6.406 14.016 7.176 1 98.94 97 VAL A N 1
ATOM 749 C CA . VAL A 1 97 ? -7.766 13.758 6.703 1 98.94 97 VAL A CA 1
ATOM 750 C C . VAL A 1 97 ? -7.758 13.555 5.191 1 98.94 97 VAL A C 1
ATOM 752 O O . VAL A 1 97 ? -7.148 14.336 4.453 1 98.94 97 VAL A O 1
ATOM 755 N N . CYS A 1 98 ? -8.398 12.523 4.727 1 98.81 98 CYS A N 1
ATOM 756 C CA . CYS A 1 98 ? -8.5 12.258 3.295 1 98.81 98 CYS A CA 1
ATOM 757 C C . CYS A 1 98 ? -9.797 11.523 2.965 1 98.81 98 CYS A C 1
ATOM 759 O O . CYS A 1 98 ? -10.594 11.242 3.855 1 98.81 98 CYS A O 1
ATOM 761 N N . TYR A 1 99 ? -10.039 11.383 1.708 1 98.94 99 TYR A N 1
ATOM 762 C CA . TYR A 1 99 ? -11.172 10.648 1.168 1 98.94 99 TYR A CA 1
ATOM 763 C C . TYR A 1 99 ? -10.719 9.57 0.187 1 98.94 99 TYR A C 1
ATOM 765 O O . TYR A 1 99 ? -9.945 9.852 -0.733 1 98.94 99 TYR A O 1
ATOM 773 N N . LEU A 1 100 ? -11.195 8.359 0.428 1 98.94 100 LEU A N 1
ATOM 774 C CA . LEU A 1 100 ? -10.828 7.234 -0.422 1 98.94 100 LEU A CA 1
ATOM 775 C C . LEU A 1 100 ? -11.984 6.852 -1.348 1 98.94 100 LEU A C 1
ATOM 777 O O . LEU A 1 100 ? -13.078 6.543 -0.882 1 98.94 100 LEU A O 1
ATOM 781 N N . GLY A 1 101 ? -11.703 6.875 -2.615 1 98.75 101 GLY A N 1
ATOM 782 C CA . GLY A 1 101 ? -12.719 6.602 -3.615 1 98.75 101 GLY A CA 1
ATOM 783 C C . GLY A 1 101 ? -12.906 5.121 -3.889 1 98.75 101 GLY A C 1
ATOM 784 O O . GLY A 1 101 ? -12.539 4.281 -3.061 1 98.75 101 GLY A O 1
ATOM 785 N N . ASP A 1 102 ? -13.492 4.77 -5.059 1 98.44 102 ASP A N 1
ATOM 786 C CA . ASP A 1 102 ? -13.953 3.408 -5.293 1 98.44 102 ASP A CA 1
ATOM 787 C C . ASP A 1 102 ? -13.031 2.674 -6.266 1 98.44 102 ASP A C 1
ATOM 789 O O . ASP A 1 102 ? -13.289 1.521 -6.621 1 98.44 102 ASP A O 1
ATOM 793 N N . LEU A 1 103 ? -11.898 3.262 -6.641 1 98.56 103 LEU A N 1
ATOM 794 C CA . LEU A 1 103 ? -10.984 2.609 -7.574 1 98.56 103 LEU A CA 1
ATOM 795 C C . LEU A 1 103 ? -9.844 1.929 -6.832 1 98.56 103 LEU A C 1
ATOM 797 O O . LEU A 1 103 ? -8.906 1.415 -7.453 1 98.56 103 LEU A O 1
ATOM 801 N N . VAL A 1 104 ? -9.914 1.942 -5.496 1 98.75 104 VAL A N 1
ATOM 802 C CA . VAL A 1 104 ? -8.773 1.474 -4.707 1 98.75 104 VAL A CA 1
ATOM 803 C C . VAL A 1 104 ? -9.195 0.271 -3.863 1 98.75 104 VAL A C 1
ATOM 805 O O . VAL A 1 104 ? -8.703 0.089 -2.746 1 98.75 104 VAL A O 1
ATOM 808 N N . CYS A 1 105 ? -10.039 -0.567 -4.383 1 98 105 CYS A N 1
ATOM 809 C CA . CYS A 1 105 ? -10.68 -1.63 -3.615 1 98 105 CYS A CA 1
ATOM 810 C C . CYS A 1 105 ? -9.844 -2.906 -3.652 1 98 105 CYS A C 1
ATOM 812 O O . CYS A 1 105 ? -9.109 -3.141 -4.609 1 98 105 CYS A O 1
ATOM 814 N N . GLY A 1 106 ? -9.922 -3.688 -2.559 1 95.69 106 GLY A N 1
ATOM 815 C CA . GLY A 1 106 ? -9.484 -5.074 -2.531 1 95.69 106 GLY A CA 1
ATOM 816 C C . GLY A 1 106 ? -10.609 -6.059 -2.789 1 95.69 106 GLY A C 1
ATOM 817 O O . GLY A 1 106 ? -10.398 -7.102 -3.414 1 95.69 106 GLY A O 1
ATOM 818 N N . TYR A 1 107 ? -11.656 -5.801 -2.268 1 91.94 107 TYR A N 1
ATOM 819 C CA . TYR A 1 107 ? -12.969 -6.395 -2.502 1 91.94 107 TYR A CA 1
ATOM 820 C C . TYR A 1 107 ? -13.977 -5.332 -2.912 1 91.94 107 TYR A C 1
ATOM 822 O O . TYR A 1 107 ? -13.898 -4.184 -2.471 1 91.94 107 TYR A O 1
ATOM 830 N N . PRO A 1 108 ? -14.859 -5.68 -3.781 1 91.44 108 PRO A N 1
ATOM 831 C CA . PRO A 1 108 ? -15.789 -4.645 -4.234 1 91.44 108 PRO A CA 1
ATOM 832 C C . PRO A 1 108 ? -16.422 -3.871 -3.076 1 91.44 108 PRO A C 1
ATOM 834 O O . PRO A 1 108 ? -17.031 -4.473 -2.186 1 91.44 108 PRO A O 1
ATOM 837 N N . GLY A 1 109 ? -16.219 -2.549 -3.152 1 95.81 109 GLY A N 1
ATOM 838 C CA . GLY A 1 109 ? -16.844 -1.677 -2.166 1 95.81 109 GLY A CA 1
ATOM 839 C C . GLY A 1 109 ? -15.992 -1.496 -0.918 1 95.81 109 GLY A C 1
ATOM 840 O O . GLY A 1 109 ? -16.328 -0.697 -0.043 1 95.81 109 GLY A O 1
ATOM 841 N N . PHE A 1 110 ? -14.906 -2.225 -0.848 1 97.25 110 PHE A N 1
ATOM 842 C CA . PHE A 1 110 ? -14.055 -2.129 0.332 1 97.25 110 PHE A CA 1
ATOM 843 C C . PHE A 1 110 ? -12.617 -1.845 -0.065 1 97.25 110 PHE A C 1
ATOM 845 O O . PHE A 1 110 ? -12.07 -2.506 -0.949 1 97.25 110 PHE A O 1
ATOM 852 N N . VAL A 1 111 ? -12.008 -0.911 0.625 1 98.62 111 VAL A N 1
ATOM 853 C CA . VAL A 1 111 ? -10.664 -0.444 0.323 1 98.62 111 VAL A CA 1
ATOM 854 C C . VAL A 1 111 ? -9.656 -1.564 0.581 1 98.62 111 VAL A C 1
ATOM 856 O O . VAL A 1 111 ? -9.766 -2.291 1.571 1 98.62 111 VAL A O 1
ATOM 859 N N . HIS A 1 112 ? -8.711 -1.741 -0.311 1 98.62 112 HIS A N 1
ATOM 860 C CA . HIS A 1 112 ? -7.664 -2.744 -0.171 1 98.62 112 HIS A CA 1
ATOM 861 C C . HIS A 1 112 ? -6.828 -2.498 1.082 1 98.62 112 HIS A C 1
ATOM 863 O O . HIS A 1 112 ? -6.418 -1.367 1.348 1 98.62 112 HIS A O 1
ATOM 869 N N . GLY A 1 113 ? -6.504 -3.502 1.815 1 98.38 113 GLY A N 1
ATOM 870 C CA . GLY A 1 113 ? -5.66 -3.373 2.992 1 98.38 113 GLY A CA 1
ATOM 871 C C . GLY A 1 113 ? -4.301 -2.779 2.689 1 98.38 113 GLY A C 1
ATOM 872 O O . GLY A 1 113 ? -3.699 -2.121 3.541 1 98.38 113 GLY A O 1
ATOM 873 N N . GLY A 1 114 ? -3.791 -2.996 1.532 1 98.62 114 GLY A N 1
ATOM 874 C CA . GLY A 1 114 ? -2.518 -2.434 1.113 1 98.62 114 GLY A CA 1
ATOM 875 C C . GLY A 1 114 ? -2.52 -0.918 1.067 1 98.62 114 GLY A C 1
ATOM 876 O O . GLY A 1 114 ? -1.515 -0.28 1.392 1 98.62 114 GLY A O 1
ATOM 877 N N . LEU A 1 115 ? -3.605 -0.34 0.648 1 98.81 115 LEU A N 1
ATOM 878 C CA . LEU A 1 115 ? -3.695 1.116 0.672 1 98.81 115 LEU A CA 1
ATOM 879 C C . LEU A 1 115 ? -3.715 1.636 2.105 1 98.81 115 LEU A C 1
ATOM 881 O O . LEU A 1 115 ? -3.092 2.656 2.408 1 98.81 115 LEU A O 1
ATOM 885 N N . LEU A 1 116 ? -4.41 0.949 2.941 1 98.88 116 LEU A N 1
ATOM 886 C CA . LEU A 1 116 ? -4.441 1.35 4.344 1 98.88 116 LEU A CA 1
ATOM 887 C C . LEU A 1 116 ? -3.055 1.241 4.973 1 98.88 116 LEU A C 1
ATOM 889 O O . LEU A 1 116 ? -2.654 2.105 5.754 1 98.88 116 LEU A O 1
ATOM 893 N N . ALA A 1 117 ? -2.324 0.187 4.609 1 98.88 117 ALA A N 1
ATOM 894 C CA . ALA A 1 117 ? -0.932 0.072 5.031 1 98.88 117 ALA A CA 1
ATOM 895 C C . ALA A 1 117 ? -0.105 1.25 4.523 1 98.88 117 ALA A C 1
ATOM 897 O O . ALA A 1 117 ? 0.732 1.789 5.25 1 98.88 117 ALA A O 1
ATOM 898 N N . THR A 1 118 ? -0.302 1.621 3.299 1 98.88 118 THR A N 1
ATOM 899 C CA . THR A 1 118 ? 0.412 2.732 2.678 1 98.88 118 THR A CA 1
ATOM 900 C C . THR A 1 118 ? 0.164 4.027 3.443 1 98.88 118 THR A C 1
ATOM 902 O O . THR A 1 118 ? 1.104 4.77 3.742 1 98.88 118 THR A O 1
ATOM 905 N N . LEU A 1 119 ? -1.106 4.277 3.752 1 98.81 119 LEU A N 1
ATOM 906 C CA . LEU A 1 119 ? -1.463 5.496 4.473 1 98.81 119 LEU A CA 1
ATOM 907 C C . LEU A 1 119 ? -0.859 5.492 5.875 1 98.81 119 LEU A C 1
ATOM 909 O O . LEU A 1 119 ? -0.361 6.52 6.344 1 98.81 119 LEU A O 1
ATOM 913 N N . LEU A 1 120 ? -0.928 4.359 6.512 1 98.81 120 LEU A N 1
ATOM 914 C CA . LEU A 1 120 ? -0.33 4.242 7.836 1 98.81 120 LEU A CA 1
ATOM 915 C C . LEU A 1 120 ? 1.177 4.469 7.773 1 98.81 120 LEU A C 1
ATOM 917 O O . LEU A 1 120 ? 1.732 5.211 8.586 1 98.81 120 LEU A O 1
ATOM 921 N N . ASP A 1 121 ? 1.838 3.848 6.84 1 98.81 121 ASP A N 1
ATOM 922 C CA . ASP A 1 121 ? 3.273 4.004 6.625 1 98.81 121 ASP A CA 1
ATOM 923 C C . ASP A 1 121 ? 3.641 5.473 6.43 1 98.81 121 ASP A C 1
ATOM 925 O O . ASP A 1 121 ? 4.551 5.984 7.086 1 98.81 121 ASP A O 1
ATOM 929 N N . GLU A 1 122 ? 2.949 6.121 5.574 1 97.62 122 GLU A N 1
ATOM 930 C CA . GLU A 1 122 ? 3.238 7.52 5.262 1 97.62 122 GLU A CA 1
ATOM 931 C C . GLU A 1 122 ? 2.984 8.414 6.469 1 97.62 122 GLU A C 1
ATOM 933 O O . GLU A 1 122 ? 3.797 9.289 6.781 1 97.62 122 GLU A O 1
ATOM 938 N N . GLY A 1 123 ? 1.865 8.195 7.141 1 98.12 123 GLY A N 1
ATOM 939 C CA . GLY A 1 123 ? 1.546 9.008 8.305 1 98.12 123 GLY A CA 1
ATOM 940 C C . GLY A 1 123 ? 2.533 8.836 9.445 1 98.12 123 GLY A C 1
ATOM 941 O O . GLY A 1 123 ? 2.998 9.812 10.023 1 98.12 123 GLY A O 1
ATOM 942 N N . LEU A 1 124 ? 2.822 7.574 9.758 1 98.81 124 LEU A N 1
ATOM 943 C CA . LEU A 1 124 ? 3.799 7.301 10.805 1 98.81 124 LEU A CA 1
ATOM 944 C C . LEU A 1 124 ? 5.16 7.883 10.445 1 98.81 124 LEU A C 1
ATOM 946 O O . LEU A 1 124 ? 5.84 8.461 11.297 1 98.81 124 LEU A O 1
ATOM 950 N N . GLY A 1 125 ? 5.539 7.668 9.227 1 98.31 125 GLY A N 1
ATOM 951 C CA . GLY A 1 125 ? 6.797 8.242 8.773 1 98.31 125 GLY A CA 1
ATOM 952 C C . GLY A 1 125 ? 6.875 9.742 8.961 1 98.31 125 GLY A C 1
ATOM 953 O O . GLY A 1 125 ? 7.797 10.242 9.609 1 98.31 125 GLY A O 1
ATOM 954 N N . ARG A 1 126 ? 5.91 10.438 8.445 1 97.31 126 ARG A N 1
ATOM 955 C CA . ARG A 1 126 ? 5.883 11.891 8.562 1 97.31 126 ARG A CA 1
A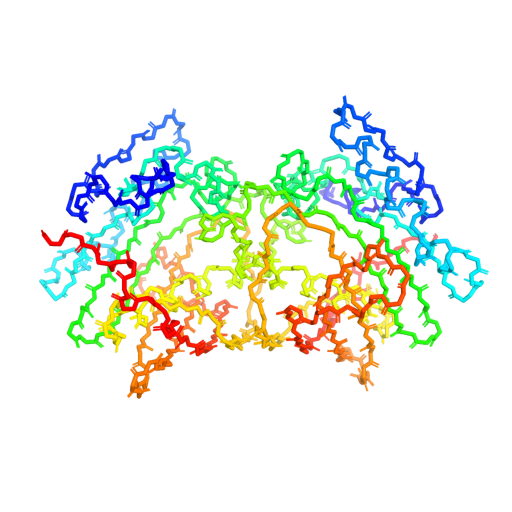TOM 956 C C . ARG A 1 126 ? 5.941 12.32 10.023 1 97.31 126 ARG A C 1
ATOM 958 O O . ARG A 1 126 ? 6.633 13.273 10.367 1 97.31 126 ARG A O 1
ATOM 965 N N . CYS A 1 127 ? 5.195 11.672 10.844 1 98.62 127 CYS A N 1
ATOM 966 C CA . CYS A 1 127 ? 5.199 11.977 12.273 1 98.62 127 CYS A CA 1
ATOM 967 C C . CYS A 1 127 ? 6.594 11.797 12.867 1 98.62 127 CYS A C 1
ATOM 969 O O . CYS A 1 127 ? 7.086 12.672 13.586 1 98.62 127 CYS A O 1
ATOM 971 N N . THR A 1 128 ? 7.25 10.711 12.5 1 98.62 128 THR A N 1
ATOM 972 C CA . THR A 1 128 ? 8.547 10.398 13.094 1 98.62 128 THR A CA 1
ATOM 973 C C . THR A 1 128 ? 9.617 11.352 12.594 1 98.62 128 THR A C 1
ATOM 975 O O . THR A 1 128 ? 10.656 11.523 13.234 1 98.62 128 THR A O 1
ATOM 978 N N . PHE A 1 129 ? 9.414 11.953 11.43 1 97.19 129 PHE A N 1
ATOM 979 C CA . PHE A 1 129 ? 10.383 12.906 10.914 1 97.19 129 PHE A CA 1
ATOM 980 C C . PHE A 1 129 ? 10.609 14.039 11.906 1 97.19 129 PHE A C 1
ATOM 982 O O . PHE A 1 129 ? 11.703 14.594 11.984 1 97.19 129 PHE A O 1
ATOM 989 N N . THR A 1 130 ? 9.641 14.359 12.719 1 97.19 130 THR A N 1
ATOM 990 C CA . THR A 1 130 ? 9.742 15.422 13.711 1 97.19 130 THR A CA 1
ATOM 991 C C . THR A 1 130 ? 10.734 15.047 14.805 1 97.19 130 THR A C 1
ATOM 993 O O . THR A 1 130 ? 11.195 15.914 15.555 1 97.19 130 THR A O 1
ATOM 996 N N . ALA A 1 131 ? 11.086 13.766 14.93 1 98.12 131 ALA A N 1
ATOM 997 C CA . ALA A 1 131 ? 11.93 13.281 16.016 1 98.12 131 ALA A CA 1
ATOM 998 C C . ALA A 1 131 ? 13.305 12.867 15.508 1 98.12 131 ALA A C 1
ATOM 1000 O O . ALA A 1 131 ? 14.188 12.516 16.297 1 98.12 131 ALA A O 1
ATOM 1001 N N . LEU A 1 132 ? 13.438 12.844 14.227 1 97.12 132 LEU A N 1
ATOM 1002 C CA . LEU A 1 132 ? 14.703 12.422 13.633 1 97.12 132 LEU A CA 1
ATOM 1003 C C . LEU A 1 132 ? 15.617 13.617 13.383 1 97.12 132 LEU A C 1
ATOM 1005 O O . LEU A 1 132 ? 15.141 14.695 13.016 1 97.12 132 LEU A O 1
ATOM 1009 N N . PRO A 1 133 ? 16.875 13.438 13.461 1 94.75 133 PRO A N 1
ATOM 1010 C CA . PRO A 1 133 ? 17.812 14.562 13.438 1 94.75 133 PRO A CA 1
ATOM 1011 C C . PRO A 1 133 ? 17.703 15.391 12.156 1 94.75 133 PRO A C 1
ATOM 1013 O O . PRO A 1 133 ? 17.766 16.625 12.211 1 94.75 133 PRO A O 1
ATOM 1016 N N . ASN A 1 134 ? 17.562 14.742 11.023 1 92.25 134 ASN A N 1
ATOM 1017 C CA . ASN A 1 134 ? 17.516 15.461 9.758 1 92.25 134 ASN A CA 1
ATOM 1018 C C . ASN A 1 134 ? 16.141 15.328 9.094 1 92.25 134 ASN A C 1
ATOM 1020 O O . ASN A 1 134 ? 16 15.539 7.891 1 92.25 134 ASN A O 1
ATOM 1024 N N . LYS A 1 135 ? 15.227 14.82 9.844 1 92.06 135 LYS A N 1
ATOM 1025 C CA . LYS A 1 135 ? 13.805 14.812 9.516 1 92.06 135 LYS A CA 1
ATOM 1026 C C . LYS A 1 135 ? 13.531 13.977 8.266 1 92.06 135 LYS A C 1
ATOM 1028 O O . LYS A 1 135 ? 12.719 14.352 7.422 1 92.06 135 LYS A O 1
ATOM 1033 N N . VAL A 1 136 ? 14.328 13 8.07 1 90.94 136 VAL A N 1
ATOM 1034 C CA . VAL A 1 136 ? 14.109 12 7.023 1 90.94 136 VAL A CA 1
ATOM 1035 C C . VAL A 1 136 ? 14.273 10.602 7.609 1 90.94 136 VAL A C 1
ATOM 1037 O O . VAL A 1 136 ? 15.062 10.391 8.531 1 90.94 136 VAL A O 1
ATOM 1040 N N . GLY A 1 137 ? 13.555 9.672 7.129 1 94.44 137 GLY A N 1
ATOM 1041 C CA . GLY A 1 137 ? 13.641 8.297 7.598 1 94.44 137 GLY A CA 1
ATOM 1042 C C . GLY A 1 137 ? 13.039 7.297 6.625 1 94.44 137 GLY A C 1
ATOM 1043 O O . GLY A 1 137 ? 12.18 7.652 5.816 1 94.44 137 GLY A O 1
ATOM 1044 N N . MET A 1 138 ? 13.539 6.078 6.73 1 96.06 138 MET A N 1
ATOM 1045 C CA . MET A 1 138 ? 13.008 4.938 5.988 1 96.06 138 MET A CA 1
ATOM 1046 C C . MET A 1 138 ? 12.352 3.934 6.93 1 96.06 138 MET A C 1
ATOM 1048 O O . MET A 1 138 ? 12.828 3.725 8.047 1 96.06 138 MET A O 1
ATOM 1052 N N . THR A 1 139 ? 11.297 3.389 6.441 1 98.38 139 THR A N 1
ATOM 1053 C CA . THR A 1 139 ? 10.602 2.404 7.262 1 98.38 139 THR A CA 1
ATOM 1054 C C . THR A 1 139 ? 11.469 1.171 7.484 1 98.38 139 THR A C 1
ATOM 1056 O O . THR A 1 139 ? 12 0.601 6.527 1 98.38 139 THR A O 1
ATOM 1059 N N . ALA A 1 140 ? 11.633 0.8 8.695 1 98.81 140 ALA A N 1
ATOM 1060 C CA . ALA A 1 140 ? 12.359 -0.418 9.039 1 98.81 140 ALA A CA 1
ATOM 1061 C C . ALA A 1 140 ? 11.406 -1.534 9.445 1 98.81 140 ALA A C 1
ATOM 1063 O O . ALA A 1 140 ? 11.625 -2.701 9.109 1 98.81 140 ALA A O 1
ATOM 1064 N N . ASN A 1 141 ? 10.414 -1.161 10.156 1 98.94 141 ASN A N 1
ATOM 1065 C CA . ASN A 1 141 ? 9.359 -2.09 10.555 1 98.94 141 ASN A CA 1
ATOM 1066 C C . ASN A 1 141 ? 7.984 -1.43 10.516 1 98.94 141 ASN A C 1
ATOM 1068 O O . ASN A 1 141 ? 7.844 -0.259 10.875 1 98.94 141 ASN A O 1
ATOM 1072 N N . LEU A 1 142 ? 7.023 -2.098 10.125 1 98.94 142 LEU A N 1
ATOM 1073 C CA . LEU A 1 142 ? 5.621 -1.7 10.141 1 98.94 142 LEU A CA 1
ATOM 1074 C C . LEU A 1 142 ? 4.734 -2.854 10.602 1 98.94 142 LEU A C 1
ATOM 1076 O O . LEU A 1 142 ? 4.711 -3.914 9.969 1 98.94 142 LEU A O 1
ATOM 1080 N N . ASN A 1 143 ? 4.047 -2.719 11.688 1 98.94 143 ASN A N 1
ATOM 1081 C CA . ASN A 1 143 ? 3.109 -3.693 12.234 1 98.94 143 ASN A CA 1
ATOM 1082 C C . ASN A 1 143 ? 1.679 -3.16 12.227 1 98.94 143 ASN A C 1
ATOM 1084 O O . ASN A 1 143 ? 1.403 -2.105 12.797 1 98.94 143 ASN A O 1
ATOM 1088 N N . ILE A 1 144 ? 0.799 -3.902 11.625 1 98.94 144 ILE A N 1
ATOM 1089 C CA . ILE A 1 144 ? -0.536 -3.375 11.359 1 98.94 144 ILE A CA 1
ATOM 1090 C C . ILE A 1 144 ? -1.588 -4.371 11.844 1 98.94 144 ILE A C 1
ATOM 1092 O O . ILE A 1 144 ? -1.51 -5.562 11.531 1 98.94 144 ILE A O 1
ATOM 1096 N N . ASN A 1 145 ? -2.553 -3.924 12.547 1 98.94 145 ASN A N 1
ATOM 1097 C CA . ASN A 1 145 ? -3.76 -4.66 12.906 1 98.94 145 ASN A CA 1
ATOM 1098 C C . ASN A 1 145 ? -4.996 -4.082 12.227 1 98.94 145 ASN A C 1
ATOM 1100 O O . ASN A 1 145 ? -5.371 -2.934 12.477 1 98.94 145 ASN A O 1
ATOM 1104 N N . TYR A 1 146 ? -5.594 -4.895 11.406 1 98.88 146 TYR A N 1
ATOM 1105 C CA . TYR A 1 146 ? -6.832 -4.496 10.75 1 98.88 146 TYR A CA 1
ATOM 1106 C C . TYR A 1 146 ? -8.039 -4.801 11.633 1 98.88 146 TYR A C 1
ATOM 1108 O O . TYR A 1 146 ? -8.242 -5.949 12.039 1 98.88 146 TYR A O 1
ATOM 1116 N N . ARG A 1 147 ? -8.844 -3.783 11.852 1 98.62 147 ARG A N 1
ATOM 1117 C CA . ARG A 1 147 ? -9.852 -3.887 12.906 1 98.62 147 ARG A CA 1
ATOM 1118 C C . ARG A 1 147 ? -11.258 -3.953 12.32 1 98.62 147 ARG A C 1
ATOM 1120 O O . ARG A 1 147 ? -12.117 -4.656 12.852 1 98.62 147 ARG A O 1
ATOM 1127 N N . ALA A 1 148 ? -11.516 -3.248 11.25 1 98 148 ALA A N 1
ATOM 1128 C CA . ALA A 1 148 ? -12.82 -3.223 10.594 1 98 148 ALA A CA 1
ATOM 1129 C C . ALA A 1 148 ? -12.68 -2.982 9.094 1 98 148 ALA A C 1
ATOM 1131 O O . ALA A 1 148 ? -11.742 -2.322 8.648 1 98 148 ALA A O 1
ATOM 1132 N N . PRO A 1 149 ? -13.625 -3.545 8.305 1 97.12 149 PRO A N 1
ATOM 1133 C CA . PRO A 1 149 ? -13.578 -3.244 6.867 1 97.12 149 PRO A CA 1
ATOM 1134 C C . PRO A 1 149 ? -13.695 -1.75 6.574 1 97.12 149 PRO A C 1
ATOM 1136 O O . PRO A 1 149 ? -14.445 -1.04 7.246 1 97.12 149 PRO A O 1
ATOM 1139 N N . THR A 1 150 ? -12.914 -1.28 5.676 1 98.19 150 THR A N 1
ATOM 1140 C CA . THR A 1 150 ? -12.977 0.109 5.238 1 98.19 150 THR A CA 1
ATOM 1141 C C . THR A 1 150 ? -13.781 0.234 3.947 1 98.19 150 THR A C 1
ATOM 1143 O O . THR A 1 150 ? -13.359 -0.244 2.895 1 98.19 150 THR A O 1
ATOM 1146 N N . LYS A 1 151 ? -14.859 0.881 4.02 1 98.12 151 LYS A N 1
ATOM 1147 C CA . LYS A 1 151 ? -15.688 1.078 2.832 1 98.12 151 LYS A CA 1
ATOM 1148 C C . LYS A 1 151 ? -15.039 2.062 1.864 1 98.12 151 LYS A C 1
ATOM 1150 O O . LYS A 1 151 ? -14.359 3 2.289 1 98.12 151 LYS A O 1
ATOM 1155 N N . ALA A 1 152 ? -15.25 1.799 0.616 1 98.38 152 ALA A N 1
ATOM 1156 C CA . ALA A 1 152 ? -14.914 2.824 -0.369 1 98.38 152 ALA A CA 1
ATOM 1157 C C . ALA A 1 152 ? -15.883 4.004 -0.28 1 98.38 152 ALA A C 1
ATOM 1159 O O . ALA A 1 152 ? -16.984 3.869 0.24 1 98.38 152 ALA A O 1
ATOM 1160 N N . GLY A 1 153 ? -15.391 5.125 -0.792 1 98.44 153 GLY A N 1
ATOM 1161 C CA . GLY A 1 153 ? -16.234 6.309 -0.669 1 98.44 153 GLY A CA 1
ATOM 1162 C C . GLY A 1 153 ? -16.391 6.777 0.764 1 98.44 153 GLY A C 1
ATOM 1163 O O . GLY A 1 153 ? -17.516 7.016 1.221 1 98.44 153 GLY A O 1
ATOM 1164 N N . GLN A 1 154 ? -15.312 6.93 1.389 1 97.88 154 GLN A N 1
ATOM 1165 C CA . GLN A 1 154 ? -15.375 7.238 2.812 1 97.88 154 GLN A CA 1
ATOM 1166 C C . GLN A 1 154 ? -14.273 8.219 3.213 1 97.88 154 GLN A C 1
ATOM 1168 O O . GLN A 1 154 ? -13.156 8.156 2.688 1 97.88 154 GLN A O 1
ATOM 1173 N N . TYR A 1 155 ? -14.609 9.125 4.121 1 98.81 155 TYR A N 1
ATOM 1174 C CA . TYR A 1 155 ? -13.625 9.992 4.758 1 98.81 155 TYR A CA 1
ATOM 1175 C C . TYR A 1 155 ? -12.859 9.25 5.844 1 98.81 155 TYR A C 1
ATOM 1177 O O . TYR A 1 155 ? -13.453 8.523 6.645 1 98.81 155 TYR A O 1
ATOM 1185 N N . ILE A 1 156 ? -11.578 9.461 5.855 1 98.69 156 ILE A N 1
ATOM 1186 C CA . ILE A 1 156 ? -10.688 8.773 6.797 1 98.69 156 ILE A CA 1
ATOM 1187 C C . ILE A 1 156 ? -9.852 9.805 7.555 1 98.69 156 ILE A C 1
ATOM 1189 O O . ILE A 1 156 ? -9.398 10.797 6.977 1 98.69 156 ILE A O 1
ATOM 1193 N N . VAL A 1 157 ? -9.688 9.523 8.844 1 98.94 157 VAL A N 1
ATOM 1194 C CA . VAL A 1 157 ? -8.75 10.281 9.672 1 98.94 157 VAL A CA 1
ATOM 1195 C C . VAL A 1 157 ? -7.59 9.375 10.086 1 98.94 157 VAL A C 1
ATOM 1197 O O . VAL A 1 157 ? -7.805 8.258 10.547 1 98.94 157 VAL A O 1
ATOM 1200 N N . MET A 1 158 ? -6.398 9.828 9.875 1 98.81 158 MET A N 1
ATOM 1201 C CA . MET A 1 158 ?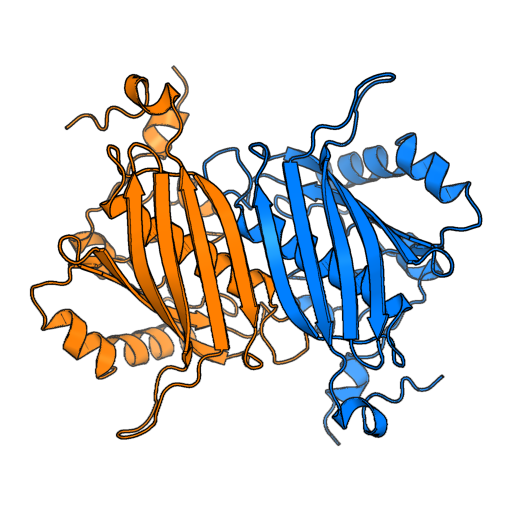 -5.203 9.141 10.367 1 98.81 158 MET A CA 1
ATOM 1202 C C . MET A 1 158 ? -4.555 9.93 11.5 1 98.81 158 MET A C 1
ATOM 1204 O O . MET A 1 158 ? -4.285 11.125 11.352 1 98.81 158 MET A O 1
ATOM 1208 N N . LYS A 1 159 ? -4.32 9.305 12.609 1 98.94 159 LYS A N 1
ATOM 1209 C CA . LYS A 1 159 ? -3.641 9.906 13.75 1 98.94 159 LYS A CA 1
ATOM 1210 C C . LYS A 1 159 ? -2.354 9.156 14.078 1 98.94 159 LYS A C 1
ATOM 1212 O O . LYS A 1 159 ? -2.314 7.926 14.016 1 98.94 159 LYS A O 1
ATOM 1217 N N . ALA A 1 160 ? -1.359 9.883 14.383 1 98.94 160 ALA A N 1
ATOM 1218 C CA . ALA A 1 160 ? -0.07 9.289 14.719 1 98.94 160 ALA A CA 1
ATOM 1219 C C . ALA A 1 160 ? 0.603 10.047 15.859 1 98.94 160 ALA A C 1
ATOM 1221 O O . ALA A 1 160 ? 0.361 11.234 16.047 1 98.94 160 ALA A O 1
ATOM 1222 N N . GLN A 1 161 ? 1.42 9.359 16.562 1 98.94 161 GLN A N 1
ATOM 1223 C CA . GLN A 1 161 ? 2.199 9.922 17.656 1 98.94 161 GLN A CA 1
ATOM 1224 C C 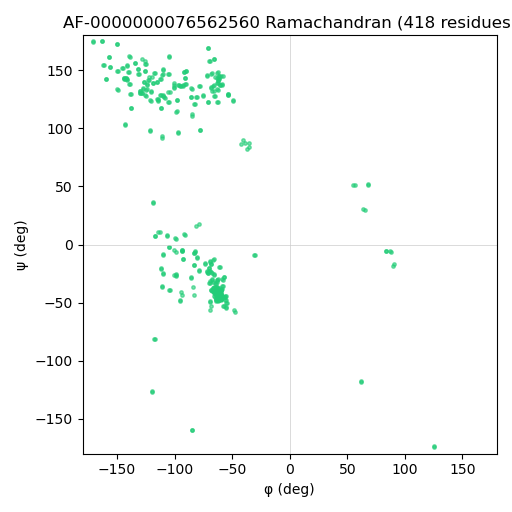. GLN A 1 161 ? 3.535 9.203 17.812 1 98.94 161 GLN A C 1
ATOM 1226 O O . GLN A 1 161 ? 3.584 7.969 17.859 1 98.94 161 GLN A O 1
ATOM 1231 N N . VAL A 1 162 ? 4.574 9.984 17.938 1 98.94 162 VAL A N 1
ATOM 1232 C CA . VAL A 1 162 ? 5.875 9.398 18.234 1 98.94 162 VAL A CA 1
ATOM 1233 C C . VAL A 1 162 ? 5.863 8.82 19.656 1 98.94 162 VAL A C 1
ATOM 1235 O O . VAL A 1 162 ? 5.402 9.469 20.594 1 98.94 162 VAL A O 1
ATOM 1238 N N . THR A 1 163 ? 6.395 7.637 19.734 1 98.94 163 THR A N 1
ATOM 1239 C CA . THR A 1 163 ? 6.383 6.98 21.031 1 98.94 163 THR A CA 1
ATOM 1240 C C . THR A 1 163 ? 7.793 6.891 21.609 1 98.94 163 THR A C 1
ATOM 1242 O O . THR A 1 163 ? 7.969 6.707 22.812 1 98.94 163 THR A O 1
ATOM 1245 N N . LYS A 1 164 ? 8.789 6.91 20.766 1 98.81 164 LYS A N 1
ATOM 1246 C CA . LYS A 1 164 ? 10.188 6.77 21.156 1 98.81 164 LYS A CA 1
ATOM 1247 C C . LYS A 1 164 ? 11.117 7.309 20.078 1 98.81 164 LYS A C 1
ATOM 1249 O O . LYS A 1 164 ? 10.82 7.219 18.891 1 98.81 164 LYS A O 1
ATOM 1254 N N . ALA A 1 165 ? 12.188 7.945 20.453 1 98.56 165 ALA A N 1
ATOM 1255 C CA . ALA A 1 165 ? 13.266 8.359 19.562 1 98.56 165 ALA A CA 1
ATOM 1256 C C . ALA A 1 165 ? 14.633 8.102 20.188 1 98.56 165 ALA A C 1
ATOM 1258 O O . ALA A 1 165 ? 14.859 8.438 21.344 1 98.56 165 ALA A O 1
ATOM 1259 N N . GLU A 1 166 ? 15.469 7.484 19.484 1 98.44 166 GLU A N 1
ATOM 1260 C CA . GLU A 1 166 ? 16.812 7.152 19.922 1 98.44 166 GLU A CA 1
ATOM 1261 C C . GLU A 1 166 ? 17.812 7.27 18.766 1 98.44 166 GLU A C 1
ATOM 1263 O O . GLU A 1 166 ? 17.938 6.352 17.953 1 98.44 166 GLU A O 1
ATOM 1268 N N . GLY A 1 167 ? 18.562 8.375 18.781 1 97.25 167 GLY A N 1
ATOM 1269 C CA . GLY A 1 167 ? 19.5 8.594 17.688 1 97.25 167 GLY A CA 1
ATOM 1270 C C . GLY A 1 167 ? 18.812 8.719 16.344 1 97.25 167 GLY A C 1
ATOM 1271 O O . GLY A 1 167 ? 17.969 9.602 16.156 1 97.25 167 GLY A O 1
ATOM 1272 N N . ARG A 1 168 ? 19.156 7.773 15.477 1 97.81 168 ARG A N 1
ATOM 1273 C CA . ARG A 1 168 ? 18.625 7.812 14.117 1 97.81 168 ARG A CA 1
ATOM 1274 C C . ARG A 1 168 ? 17.328 7.016 14.008 1 97.81 168 ARG A C 1
ATOM 1276 O O . ARG A 1 168 ? 16.859 6.75 12.906 1 97.81 168 ARG A O 1
ATOM 1283 N N . LYS A 1 169 ? 16.828 6.598 15.141 1 98.69 169 LYS A N 1
ATOM 1284 C CA . LYS A 1 169 ? 15.625 5.773 15.141 1 98.69 169 LYS A CA 1
ATOM 1285 C C . LYS A 1 169 ? 14.461 6.5 15.812 1 98.69 169 LYS A C 1
ATOM 1287 O O . LYS A 1 169 ? 14.648 7.172 16.828 1 98.69 169 LYS A O 1
ATOM 1292 N N . ALA A 1 170 ? 13.336 6.352 15.25 1 98.88 170 ALA A N 1
ATOM 1293 C CA . ALA A 1 170 ? 12.109 6.859 15.859 1 98.88 170 ALA A CA 1
ATOM 1294 C C . ALA A 1 170 ? 10.961 5.863 15.688 1 98.88 170 ALA A C 1
ATOM 1296 O O . ALA A 1 170 ? 10.82 5.242 14.633 1 98.88 170 ALA A O 1
ATOM 1297 N N . TRP A 1 171 ? 10.18 5.676 16.734 1 98.94 171 TRP A N 1
ATOM 1298 C CA . TRP A 1 171 ? 8.984 4.832 16.734 1 98.94 171 TRP A CA 1
ATOM 1299 C C . TRP A 1 171 ? 7.723 5.684 16.844 1 98.94 171 TRP A C 1
ATOM 1301 O O . TRP A 1 171 ? 7.711 6.711 17.516 1 98.94 171 TRP A O 1
ATOM 1311 N N . ALA A 1 172 ? 6.699 5.234 16.234 1 98.94 172 ALA A N 1
ATOM 1312 C CA . ALA A 1 172 ? 5.398 5.895 16.344 1 98.94 172 ALA A CA 1
ATOM 1313 C C . ALA A 1 172 ? 4.266 4.875 16.312 1 98.94 172 ALA A C 1
ATOM 1315 O O . ALA A 1 172 ? 4.41 3.795 15.734 1 98.94 172 ALA A O 1
ATOM 1316 N N . ASP A 1 173 ? 3.178 5.23 16.953 1 98.94 173 ASP A N 1
ATOM 1317 C CA . ASP A 1 173 ? 1.897 4.535 16.844 1 98.94 173 ASP A CA 1
ATOM 1318 C C . ASP A 1 173 ? 0.875 5.383 16.094 1 98.94 173 ASP A C 1
ATOM 1320 O O . ASP A 1 173 ? 0.966 6.613 16.078 1 98.94 173 ASP A O 1
ATOM 1324 N N . GLY A 1 174 ? -0.029 4.664 15.438 1 98.94 174 GLY A N 1
ATOM 1325 C CA . GLY A 1 174 ? -1.082 5.395 14.75 1 98.94 174 GLY A CA 1
ATOM 1326 C C . GLY A 1 174 ? -2.271 4.527 14.391 1 98.94 174 GLY A C 1
ATOM 1327 O O . GLY A 1 174 ? -2.281 3.328 14.672 1 98.94 174 GLY A O 1
ATOM 1328 N N . ARG A 1 175 ? -3.25 5.191 13.867 1 98.94 175 ARG A N 1
ATOM 1329 C CA . ARG A 1 175 ? -4.461 4.496 13.445 1 98.94 175 ARG A CA 1
ATOM 1330 C C . ARG A 1 175 ? -5.199 5.285 12.367 1 98.94 175 ARG A C 1
ATOM 1332 O O . ARG A 1 175 ? -5.039 6.5 12.266 1 98.94 175 ARG A O 1
ATOM 1339 N N . LEU A 1 176 ? -5.918 4.578 11.555 1 98.94 176 LEU A N 1
ATOM 1340 C CA . LEU A 1 176 ? -6.945 5.125 10.68 1 98.94 176 LEU A CA 1
ATOM 1341 C C . LEU A 1 176 ? -8.336 4.914 11.266 1 98.94 176 LEU A C 1
ATOM 1343 O O . LEU A 1 176 ? -8.656 3.82 11.742 1 98.94 176 LEU A O 1
ATOM 1347 N N . GLU A 1 177 ? -9.125 5.938 11.219 1 98.94 177 GLU A N 1
ATOM 1348 C CA . GLU A 1 177 ? -10.492 5.863 11.734 1 98.94 177 GLU A CA 1
ATOM 1349 C C . GLU A 1 177 ? -11.469 6.586 10.812 1 98.94 177 GLU A C 1
ATOM 1351 O O . GLU A 1 177 ? -11.062 7.402 9.984 1 98.94 177 GLU A O 1
ATOM 1356 N N . THR A 1 178 ? -12.734 6.258 10.977 1 98.75 178 THR A N 1
ATOM 1357 C CA . THR A 1 178 ? -13.766 6.98 10.242 1 98.75 178 THR A CA 1
ATOM 1358 C C . THR A 1 178 ? -13.859 8.422 10.727 1 98.75 178 THR A C 1
ATOM 1360 O O . THR A 1 178 ? -13.555 8.719 11.883 1 98.75 178 THR A O 1
ATOM 1363 N N . LEU A 1 179 ? -14.18 9.297 9.852 1 98.56 179 LEU A N 1
ATOM 1364 C CA . LEU A 1 179 ? -14.523 10.664 10.211 1 98.56 179 LEU A CA 1
ATOM 1365 C C . LEU A 1 179 ? -15.984 10.766 10.633 1 98.56 179 LEU A C 1
ATOM 1367 O O . LEU A 1 179 ? -16.891 10.508 9.836 1 98.56 179 LEU A O 1
ATOM 1371 N N . PRO A 1 180 ? -16.203 11.195 11.812 1 97 180 PRO A N 1
ATOM 1372 C CA . PRO A 1 180 ? -17.594 11.289 12.25 1 97 180 PRO A CA 1
ATOM 1373 C C . PRO A 1 180 ? -18.406 12.273 11.406 1 97 180 PRO A C 1
ATOM 1375 O O . PRO A 1 180 ? -17.906 13.328 11.031 1 97 180 PRO A O 1
ATOM 1378 N N . ARG A 1 181 ? -19.625 11.914 11.125 1 91.44 181 ARG A N 1
ATOM 1379 C CA . ARG A 1 181 ? -20.5 12.727 10.273 1 91.44 181 ARG A CA 1
ATOM 1380 C C . ARG A 1 181 ? -21.453 13.562 11.109 1 91.44 181 ARG A C 1
ATOM 1382 O O . ARG A 1 181 ? -22.016 14.547 10.625 1 91.44 181 ARG A O 1
ATOM 1389 N N . ALA A 1 182 ? -21.703 13.117 12.242 1 88.31 182 ALA A N 1
ATOM 1390 C CA . ALA A 1 182 ? -22.656 13.797 13.109 1 88.31 182 ALA A CA 1
ATOM 1391 C C . ALA A 1 182 ? -22.062 14.055 14.492 1 88.31 182 ALA A C 1
ATOM 1393 O O . ALA A 1 182 ? -21.109 13.383 14.898 1 88.31 182 ALA A O 1
ATOM 1394 N N . GLU A 1 183 ? -22.703 14.977 15.07 1 86.38 183 GLU A N 1
ATOM 1395 C CA . GLU A 1 183 ? -22.297 15.258 16.438 1 86.38 183 GLU A CA 1
ATOM 1396 C C . GLU A 1 183 ? -22.531 14.062 17.344 1 86.38 183 GLU A C 1
ATOM 1398 O O . GLU A 1 183 ? -23.594 13.422 17.281 1 86.38 183 GLU A O 1
ATOM 1403 N N . GLY A 1 184 ? -21.594 13.766 18.109 1 89.94 184 GLY A N 1
ATOM 1404 C CA . GLY A 1 184 ? -21.75 12.68 19.062 1 89.94 184 GLY A CA 1
ATOM 1405 C C . GLY A 1 184 ? -21.328 11.336 18.5 1 89.94 184 GLY A C 1
ATOM 1406 O O . GLY A 1 184 ? -21.172 10.367 19.25 1 89.94 184 GLY A O 1
ATOM 1407 N N . GLU A 1 185 ? -21.25 11.234 17.188 1 94.56 185 GLU A N 1
ATOM 1408 C CA . GLU A 1 185 ? -20.781 9.984 16.594 1 94.56 185 GLU A CA 1
ATOM 1409 C C . GLU A 1 185 ? -19.328 9.719 16.938 1 94.56 185 GLU A C 1
ATOM 1411 O O . GLU A 1 185 ? -18.484 10.617 16.859 1 94.56 185 GLU A O 1
ATOM 1416 N N . LYS A 1 186 ? -19.109 8.492 17.375 1 96.44 186 LYS A N 1
ATOM 1417 C CA . LYS A 1 186 ? -17.734 8.117 17.703 1 96.44 186 LYS A CA 1
ATOM 1418 C C . LYS A 1 186 ? -17.031 7.512 16.484 1 96.44 186 LYS A C 1
ATOM 1420 O O . LYS A 1 186 ? -17.625 6.742 15.734 1 96.44 186 LYS A O 1
ATOM 1425 N N . PRO A 1 187 ? -15.789 7.883 16.281 1 98.19 187 PRO A N 1
ATOM 1426 C CA . PRO A 1 187 ? -15.039 7.262 15.188 1 98.19 187 PRO A CA 1
ATOM 1427 C C . PRO A 1 187 ? -14.891 5.75 15.367 1 98.19 187 PRO A C 1
ATOM 1429 O O . PRO A 1 187 ? -14.812 5.262 16.5 1 98.19 187 PRO A O 1
ATOM 1432 N N . VAL A 1 188 ? -14.914 5.039 14.289 1 98.38 188 VAL A N 1
ATOM 1433 C CA . VAL A 1 188 ? -14.594 3.613 14.266 1 98.38 188 VAL A CA 1
ATOM 1434 C C . VAL A 1 188 ? -13.148 3.412 13.828 1 98.38 188 VAL A C 1
ATOM 1436 O O . VAL A 1 188 ? -12.734 3.902 12.773 1 98.38 188 VAL A O 1
ATOM 1439 N N . VAL A 1 189 ? -12.359 2.701 14.68 1 98.88 189 VAL A N 1
ATOM 1440 C CA . VAL A 1 189 ? -10.992 2.375 14.297 1 98.88 189 VAL A CA 1
ATOM 1441 C C . VAL A 1 189 ? -11 1.324 13.188 1 98.88 189 VAL A C 1
ATOM 1443 O O . VAL A 1 189 ? -11.578 0.246 13.352 1 98.88 189 VAL A O 1
ATOM 1446 N N . LEU A 1 190 ? -10.406 1.63 12.078 1 98.88 190 LEU A N 1
ATOM 1447 C CA . LEU A 1 190 ? -10.359 0.74 10.922 1 98.88 190 LEU A CA 1
ATOM 1448 C C . LEU A 1 190 ? -9.07 -0.072 10.914 1 98.88 190 LEU A C 1
ATOM 1450 O O . LEU A 1 190 ? -9.094 -1.282 10.68 1 98.88 190 LEU A O 1
ATOM 1454 N N . VAL A 1 191 ? -7.938 0.569 11.102 1 98.81 191 VAL A N 1
ATOM 1455 C CA . VAL A 1 191 ? -6.613 -0.04 11.164 1 98.81 191 VAL A CA 1
ATOM 1456 C C . VAL A 1 191 ? -5.766 0.676 12.219 1 98.81 191 VAL A C 1
ATOM 1458 O O . VAL A 1 191 ? -5.898 1.887 12.414 1 98.81 191 VAL A O 1
ATOM 1461 N N . GLU A 1 192 ? -4.957 -0.037 12.914 1 98.94 192 GLU A N 1
ATOM 1462 C CA . GLU A 1 192 ? -3.963 0.551 13.812 1 98.94 192 GLU A CA 1
ATOM 1463 C C . GLU A 1 192 ? -2.604 -0.122 13.641 1 98.94 192 GLU A C 1
ATOM 1465 O O . GLU A 1 192 ? -2.518 -1.244 13.141 1 98.94 192 GLU A O 1
ATOM 1470 N N . GLY A 1 193 ? -1.573 0.584 14 1 98.88 193 GLY A N 1
ATOM 1471 C CA . GLY A 1 193 ? -0.255 -0.001 13.812 1 98.88 193 GLY A CA 1
ATOM 1472 C C . GLY A 1 193 ? 0.856 0.808 14.453 1 98.88 193 GLY A C 1
ATOM 1473 O O . GLY A 1 193 ? 0.601 1.847 15.062 1 98.88 193 GLY A O 1
ATOM 1474 N N . SER A 1 194 ? 2.023 0.259 14.391 1 98.94 194 SER A N 1
ATOM 1475 C CA . SER A 1 194 ? 3.268 0.872 14.844 1 98.94 194 SER A CA 1
ATOM 1476 C C . SER A 1 194 ? 4.363 0.743 13.797 1 98.94 194 SER A C 1
ATOM 1478 O O . SER A 1 194 ? 4.336 -0.173 12.969 1 98.94 194 SER A O 1
ATOM 1480 N N . GLY A 1 195 ? 5.238 1.7 13.836 1 98.94 195 GLY A N 1
ATOM 1481 C CA . GLY A 1 195 ? 6.34 1.692 12.883 1 98.94 195 GLY A CA 1
ATOM 1482 C C . GLY A 1 195 ? 7.66 2.117 13.5 1 98.94 195 GLY A C 1
ATOM 1483 O O . GLY A 1 195 ? 7.684 2.889 14.461 1 98.94 195 GLY A O 1
ATOM 1484 N N . LEU A 1 196 ? 8.703 1.577 13 1 98.94 196 LEU A N 1
ATOM 1485 C CA . LEU A 1 196 ? 10.07 2.021 13.242 1 98.94 196 LEU A CA 1
ATOM 1486 C C . LEU A 1 196 ? 10.664 2.646 11.984 1 98.94 196 LEU A C 1
ATOM 1488 O O . LEU A 1 196 ? 10.641 2.039 10.914 1 98.94 196 LEU A O 1
ATOM 1492 N N . PHE A 1 197 ? 11.156 3.789 12.125 1 98.81 197 PHE A N 1
ATOM 1493 C CA . PHE A 1 197 ? 11.789 4.516 11.031 1 98.81 197 PHE A CA 1
ATOM 1494 C C . PHE A 1 197 ? 13.227 4.879 11.383 1 98.81 197 PHE A C 1
ATOM 1496 O O . PHE A 1 197 ? 13.516 5.258 12.516 1 98.81 197 PHE A O 1
ATOM 1503 N N . VAL A 1 198 ? 14.102 4.793 10.375 1 98.31 198 VAL A N 1
ATOM 1504 C CA . VAL A 1 198 ? 15.523 4.984 10.617 1 98.31 198 VAL A CA 1
ATOM 1505 C C . VAL A 1 198 ? 16.094 5.984 9.617 1 98.31 198 VAL A C 1
ATOM 1507 O O . VAL A 1 198 ? 15.898 5.836 8.406 1 98.31 198 VAL A O 1
ATOM 1510 N N . GLU A 1 199 ? 16.781 6.93 10.094 1 96.69 199 GLU A N 1
ATOM 1511 C CA . GLU A 1 199 ? 17.5 7.844 9.219 1 96.69 199 GLU A CA 1
ATOM 1512 C C . GLU A 1 199 ? 18.75 7.18 8.641 1 96.69 199 GLU A C 1
ATOM 1514 O O . GLU A 1 199 ? 19.562 6.617 9.383 1 96.69 199 GLU A O 1
ATOM 1519 N N . PRO A 1 200 ? 18.891 7.238 7.324 1 90.94 200 PRO A N 1
ATOM 1520 C CA . PRO A 1 200 ? 20.109 6.656 6.738 1 90.94 200 PRO A CA 1
ATOM 1521 C C . PRO A 1 200 ? 21.375 7.359 7.203 1 90.94 200 PRO A C 1
ATOM 1523 O O . PRO A 1 200 ? 21.359 8.562 7.461 1 90.94 200 PRO A O 1
ATOM 1526 N N . ARG A 1 201 ? 22.5 6.637 7.316 1 85.19 201 ARG A N 1
ATOM 1527 C CA . ARG A 1 201 ? 23.781 7.188 7.762 1 85.19 201 ARG A CA 1
ATOM 1528 C C . ARG A 1 201 ? 24.297 8.234 6.785 1 85.19 201 ARG A C 1
ATOM 1530 O O . ARG A 1 201 ? 24.875 9.242 7.195 1 85.19 201 ARG A O 1
ATOM 1537 N N . GLN A 1 202 ? 24.312 8.031 5.422 1 65.12 202 GLN A N 1
ATOM 1538 C CA . GLN A 1 202 ? 24.891 8.922 4.43 1 65.12 202 GLN A CA 1
ATOM 1539 C C . GLN A 1 202 ? 24.094 10.211 4.305 1 65.12 202 GLN A C 1
ATOM 1541 O O . GLN A 1 202 ? 24.5 11.141 3.6 1 65.12 202 GLN A O 1
ATOM 1546 N N . VAL A 1 203 ? 23 10.359 4.75 1 54.59 203 VAL A N 1
ATOM 1547 C CA . VAL A 1 203 ? 22.219 11.586 4.609 1 54.59 203 VAL A CA 1
ATOM 1548 C C . VAL A 1 203 ? 22.953 12.75 5.262 1 54.59 203 VAL A C 1
ATOM 1550 O O . VAL A 1 203 ? 22.594 13.914 5.066 1 54.59 203 VAL A O 1
ATOM 1553 N N . LYS A 1 204 ? 23.922 12.656 6.172 1 42.5 204 LYS A N 1
ATOM 1554 C CA . LYS A 1 204 ? 24.625 13.891 6.531 1 42.5 204 LYS A CA 1
ATOM 1555 C C . LYS A 1 204 ? 25.047 14.656 5.285 1 42.5 204 LYS A C 1
ATOM 1557 O O . LYS A 1 204 ? 25.047 15.891 5.277 1 42.5 204 LYS A O 1
ATOM 1562 N N . ALA A 1 205 ? 25.812 13.969 4.418 1 37.69 205 ALA A N 1
ATOM 1563 C CA . ALA A 1 205 ? 26.5 14.773 3.406 1 37.69 205 ALA A CA 1
ATOM 1564 C C . ALA A 1 205 ? 25.5 15.359 2.41 1 37.69 205 ALA A C 1
ATOM 1566 O O . ALA A 1 205 ? 25.656 16.5 1.976 1 37.69 205 ALA A O 1
ATOM 1567 N N . SER A 1 206 ? 24.656 14.5 1.722 1 35.72 206 SER A N 1
ATOM 1568 C CA . SER A 1 206 ? 24.016 15.008 0.506 1 35.72 206 SER A CA 1
ATOM 1569 C C . SER A 1 206 ? 22.766 15.805 0.825 1 35.72 206 SER A C 1
ATOM 1571 O O . SER A 1 206 ? 22.25 16.547 -0.021 1 35.72 206 SER A O 1
ATOM 1573 N N . ILE A 1 207 ? 21.906 15.328 1.739 1 35.41 207 ILE A N 1
ATOM 1574 C CA . ILE A 1 207 ? 20.594 15.977 1.708 1 35.41 207 ILE A CA 1
ATOM 1575 C C . ILE A 1 207 ? 20.672 17.328 2.414 1 35.41 207 ILE A C 1
ATOM 1577 O O . ILE A 1 207 ? 20.547 17.391 3.641 1 35.41 207 ILE A O 1
ATOM 1581 N N . LYS A 1 208 ? 21.766 17.969 2.676 1 29.61 208 LYS A N 1
ATOM 1582 C CA . LYS A 1 208 ? 21.672 19.359 3.131 1 29.61 208 LYS A CA 1
ATOM 1583 C C . LYS A 1 208 ? 20.516 20.078 2.432 1 29.61 208 LYS A C 1
ATOM 1585 O O . LYS A 1 208 ? 20.547 20.266 1.214 1 29.61 208 LYS A O 1
ATOM 1590 N N . PHE A 1 209 ? 19.266 19.938 2.959 1 27.25 209 PHE A N 1
ATOM 1591 C CA . PHE A 1 209 ? 18.266 20.953 2.672 1 27.25 209 PHE A CA 1
ATOM 1592 C C . PHE A 1 209 ? 18.875 22.344 2.732 1 27.25 209 PHE A C 1
ATOM 1594 O O . PHE A 1 209 ? 19.547 22.688 3.705 1 27.25 209 PHE A O 1
ATOM 1601 N N . SER A 1 210 ? 19.359 22.859 1.763 1 23.88 210 SER A N 1
ATOM 1602 C CA . SER A 1 210 ? 19.75 24.25 1.823 1 23.88 210 SER A CA 1
ATOM 1603 C C . SER A 1 210 ? 18.781 25.078 2.654 1 23.88 210 SER A C 1
ATOM 1605 O O . SER A 1 210 ? 17.594 25.156 2.318 1 23.88 210 SER A O 1
ATOM 1607 N N . SER A 1 211 ? 18.828 25.156 3.969 1 20.84 211 SER A N 1
ATOM 1608 C CA . SER A 1 211 ? 18.219 26.297 4.648 1 20.84 211 SER A CA 1
ATOM 1609 C C . SER A 1 211 ? 18.375 27.578 3.84 1 20.84 211 SER A C 1
ATOM 1611 O O . SER A 1 211 ? 19.406 27.797 3.197 1 20.84 211 SER A O 1
ATOM 1613 N N . MET B 1 1 ? -31.969 -7.801 -6.898 1 25.55 1 MET B N 1
ATOM 1614 C CA . MET B 1 1 ? -30.969 -8.836 -6.652 1 25.55 1 MET B CA 1
ATOM 1615 C C . MET B 1 1 ? -29.609 -8.43 -7.203 1 25.55 1 MET B C 1
ATOM 1617 O O . MET B 1 1 ? -29.438 -8.281 -8.414 1 25.55 1 MET B O 1
ATOM 1621 N N . SER B 1 2 ? -28.844 -7.566 -6.629 1 30.89 2 SER B N 1
ATOM 1622 C CA . SER B 1 2 ? -27.938 -6.543 -7.137 1 30.89 2 SER B CA 1
ATOM 1623 C C . SER B 1 2 ? -26.797 -7.164 -7.934 1 30.89 2 SER B C 1
ATOM 1625 O O . SER B 1 2 ? -26.391 -8.297 -7.66 1 30.89 2 SER B O 1
ATOM 1627 N N . THR B 1 3 ? -26.578 -6.816 -9.18 1 35.5 3 THR B N 1
ATOM 1628 C CA . THR B 1 3 ? -25.578 -7 -10.227 1 35.5 3 THR B CA 1
ATOM 1629 C C . THR B 1 3 ? -24.188 -7.172 -9.625 1 35.5 3 THR B C 1
ATOM 1631 O O . THR B 1 3 ? -23.203 -7.301 -10.352 1 35.5 3 THR B O 1
ATOM 1634 N N . ILE B 1 4 ? -24.031 -6.961 -8.391 1 43.41 4 ILE B N 1
ATOM 1635 C CA . ILE B 1 4 ? -22.75 -7.125 -7.707 1 43.41 4 ILE B CA 1
ATOM 1636 C C . ILE B 1 4 ? -22.328 -8.586 -7.762 1 43.41 4 ILE B C 1
ATOM 1638 O O . ILE B 1 4 ? -21.141 -8.883 -7.895 1 43.41 4 ILE B O 1
ATOM 1642 N N . GLY B 1 5 ? -23.266 -9.453 -7.723 1 45.91 5 GLY B N 1
ATOM 1643 C CA . GLY B 1 5 ? -23.016 -10.891 -7.684 1 45.91 5 GLY B CA 1
ATOM 1644 C C . GLY B 1 5 ? -22.234 -11.391 -8.875 1 45.91 5 GLY B C 1
ATOM 1645 O O . GLY B 1 5 ? -21.312 -12.203 -8.727 1 45.91 5 GLY B O 1
ATOM 1646 N N . ASN B 1 6 ? -22.641 -10.961 -10.062 1 48.94 6 ASN B N 1
ATOM 1647 C CA . ASN B 1 6 ? -22.047 -11.43 -11.305 1 48.94 6 ASN B CA 1
ATOM 1648 C C . ASN B 1 6 ? -20.625 -10.898 -11.484 1 48.94 6 ASN B C 1
ATOM 1650 O O . ASN B 1 6 ? -19.766 -11.57 -12.07 1 48.94 6 ASN B O 1
ATOM 1654 N N . THR B 1 7 ? -20.328 -9.773 -10.805 1 57.16 7 THR B N 1
ATOM 1655 C CA . THR B 1 7 ? -19.062 -9.078 -11.008 1 57.16 7 THR B CA 1
ATOM 1656 C C . THR B 1 7 ? -17.953 -9.727 -10.18 1 57.16 7 THR B C 1
ATOM 1658 O O . THR B 1 7 ? -16.766 -9.617 -10.516 1 57.16 7 THR B O 1
ATOM 1661 N N . LEU B 1 8 ? -18.344 -10.711 -9.336 1 72.75 8 LEU B N 1
ATOM 1662 C CA . LEU B 1 8 ? -17.359 -11.211 -8.383 1 72.75 8 LEU B CA 1
ATOM 1663 C C . LEU B 1 8 ? -16.828 -12.57 -8.805 1 72.75 8 LEU B C 1
ATOM 1665 O O . LEU B 1 8 ? -15.844 -13.062 -8.25 1 72.75 8 LEU B O 1
ATOM 1669 N N . LEU B 1 9 ? -17.406 -13.055 -9.938 1 80.31 9 LEU B N 1
ATOM 1670 C CA . LEU B 1 9 ? -16.969 -14.391 -10.328 1 80.31 9 LEU B CA 1
ATOM 1671 C C . LEU B 1 9 ? -15.875 -14.32 -11.383 1 80.31 9 LEU B C 1
ATOM 1673 O O . LEU B 1 9 ? -15.953 -13.516 -12.312 1 80.31 9 LEU B O 1
ATOM 1677 N N . PRO B 1 10 ? -14.914 -15.164 -11.172 1 89.56 10 PRO B N 1
ATOM 1678 C CA . PRO B 1 10 ? -13.891 -15.227 -12.219 1 89.56 10 PRO B CA 1
ATOM 1679 C C . PRO B 1 10 ? -14.461 -15.664 -13.57 1 89.56 10 PRO B C 1
ATOM 1681 O O . PRO B 1 10 ? -15.352 -16.516 -13.617 1 89.56 10 PRO B O 1
ATOM 1684 N N . LYS B 1 11 ? -13.992 -15.117 -14.641 1 92.25 11 LYS B N 1
ATOM 1685 C CA . LYS B 1 11 ? -14.438 -15.414 -16 1 92.25 11 LYS B CA 1
ATOM 1686 C C . LYS B 1 11 ? -13.5 -16.406 -16.688 1 92.25 11 LYS B C 1
ATOM 1688 O O . LYS B 1 11 ? -13.898 -17.109 -17.625 1 92.25 11 LYS B O 1
ATOM 1693 N N . LEU B 1 12 ? -12.258 -16.391 -16.234 1 95.56 12 LEU B N 1
ATOM 1694 C CA . LEU B 1 12 ? -11.258 -17.297 -16.797 1 95.56 12 LEU B CA 1
ATOM 1695 C C . LEU B 1 12 ? -10.727 -18.25 -15.742 1 95.56 12 LEU B C 1
ATOM 1697 O O . LEU B 1 12 ? -10.672 -17.906 -14.562 1 95.56 12 LEU B O 1
ATOM 1701 N N . THR B 1 13 ? -10.398 -19.422 -16.203 1 95.12 13 THR B N 1
ATOM 1702 C CA . THR B 1 13 ? -9.664 -20.344 -15.344 1 95.12 13 THR B CA 1
ATOM 1703 C C . THR B 1 13 ? -8.227 -19.859 -15.141 1 95.12 13 THR B C 1
ATOM 1705 O O . THR B 1 13 ? -7.777 -18.938 -15.812 1 95.12 13 THR B O 1
ATOM 1708 N N . ASP B 1 14 ? -7.555 -20.516 -14.195 1 95.19 14 ASP B N 1
ATOM 1709 C CA . ASP B 1 14 ? -6.141 -20.219 -14 1 95.19 14 ASP B CA 1
ATOM 1710 C C . ASP B 1 14 ? -5.352 -20.406 -15.297 1 95.19 14 ASP B C 1
ATOM 1712 O O . ASP B 1 14 ? -4.598 -19.516 -15.703 1 95.19 14 ASP B O 1
ATOM 1716 N N . ALA B 1 15 ? -5.602 -21.516 -15.922 1 95.31 15 ALA B N 1
ATOM 1717 C CA . ALA B 1 15 ? -4.879 -21.844 -17.156 1 95.31 15 ALA B CA 1
ATOM 1718 C C . ALA B 1 15 ? -5.168 -20.812 -18.25 1 95.31 15 ALA B C 1
ATOM 1720 O O . ALA B 1 15 ? -4.254 -20.359 -18.922 1 95.31 15 ALA B O 1
ATOM 1721 N N . GLU B 1 16 ? -6.379 -20.391 -18.359 1 96.94 16 GLU B N 1
ATOM 1722 C CA . GLU B 1 16 ? -6.773 -19.406 -19.359 1 96.94 16 GLU B CA 1
ATOM 1723 C C . GLU B 1 16 ? -6.156 -18.047 -19.094 1 96.94 16 GLU B C 1
ATOM 1725 O O . GLU B 1 16 ? -5.863 -17.297 -20.016 1 96.94 16 GLU B O 1
ATOM 1730 N N . SER B 1 17 ? -5.957 -17.719 -17.844 1 97.69 17 SER B N 1
ATOM 1731 C CA . SER B 1 17 ? -5.441 -16.422 -17.453 1 97.69 17 SER B CA 1
ATOM 1732 C C . SER B 1 17 ? -3.988 -16.25 -17.891 1 97.69 17 SER B C 1
ATOM 1734 O O . SER B 1 17 ? -3.52 -15.117 -18.078 1 97.69 17 SER B O 1
ATOM 1736 N N . THR B 1 18 ? -3.264 -17.328 -18.078 1 96.75 18 THR B N 1
ATOM 1737 C CA . THR B 1 18 ? -1.828 -17.281 -18.344 1 96.75 18 THR B CA 1
ATOM 1738 C C . THR B 1 18 ? -1.546 -16.719 -19.734 1 96.75 18 THR B C 1
ATOM 1740 O O . THR B 1 18 ? -0.451 -16.219 -19.984 1 96.75 18 THR B O 1
ATOM 1743 N N . THR B 1 19 ? -2.547 -16.75 -20.641 1 95.75 19 THR B N 1
ATOM 1744 C CA . THR B 1 19 ? -2.348 -16.281 -22 1 95.75 19 THR B CA 1
ATOM 1745 C C . THR B 1 19 ? -3.254 -15.078 -22.281 1 95.75 19 THR B C 1
ATOM 1747 O O . THR B 1 19 ? -3.363 -14.641 -23.438 1 95.75 19 THR B O 1
ATOM 1750 N N . ALA B 1 20 ? -3.9 -14.602 -21.266 1 96.81 20 ALA B N 1
ATOM 1751 C CA . ALA B 1 20 ? -4.914 -13.57 -21.453 1 96.81 20 ALA B CA 1
ATOM 1752 C C . ALA B 1 20 ? -4.273 -12.195 -21.641 1 96.81 20 ALA B C 1
ATOM 1754 O O . ALA B 1 20 ? -4.895 -11.281 -22.172 1 96.81 20 ALA B O 1
ATOM 1755 N N . PHE B 1 21 ? -3.094 -12.047 -21.188 1 97.44 21 PHE B N 1
ATOM 1756 C CA . PHE B 1 21 ? -2.436 -10.75 -21.266 1 97.44 21 PHE B CA 1
ATOM 1757 C C . PHE B 1 21 ? -1.86 -10.523 -22.672 1 97.44 21 PHE B C 1
ATOM 1759 O O . PHE B 1 21 ? -1.102 -11.352 -23.172 1 97.44 21 PHE B O 1
ATOM 1766 N N . LYS B 1 22 ? -2.254 -9.367 -23.219 1 95.69 22 LYS B N 1
ATOM 1767 C CA . LYS B 1 22 ? -1.739 -8.914 -24.5 1 95.69 22 LYS B CA 1
ATOM 1768 C C . LYS B 1 22 ? -1.065 -7.555 -24.375 1 95.69 22 LYS B C 1
ATOM 1770 O O . LYS B 1 22 ? -1.738 -6.52 -24.375 1 95.69 22 LYS B O 1
ATOM 1775 N N . PRO B 1 23 ? 0.271 -7.582 -24.266 1 95.75 23 PRO B N 1
ATOM 1776 C CA . PRO B 1 23 ? 0.97 -6.305 -24.094 1 95.75 23 PRO B CA 1
ATOM 1777 C C . PRO B 1 23 ? 0.806 -5.371 -25.297 1 95.75 23 PRO B C 1
ATOM 1779 O O . PRO B 1 23 ? 0.829 -5.824 -26.438 1 95.75 23 PRO B O 1
ATOM 1782 N N . GLU B 1 24 ? 0.618 -4.137 -25.016 1 92.94 24 GLU B N 1
ATOM 1783 C CA . GLU B 1 24 ? 0.42 -3.143 -26.062 1 92.94 24 GLU B CA 1
ATOM 1784 C C . GLU B 1 24 ? 1.603 -2.182 -26.141 1 92.94 24 GLU B C 1
ATOM 1786 O O . GLU B 1 24 ? 1.811 -1.528 -27.172 1 92.94 24 GLU B O 1
ATOM 1791 N N . HIS B 1 25 ? 2.359 -2.068 -25.156 1 96 25 HIS B N 1
ATOM 1792 C CA . HIS B 1 25 ? 3.508 -1.172 -25.094 1 96 25 HIS B CA 1
ATOM 1793 C C . HIS B 1 25 ? 4.816 -1.941 -25.219 1 96 25 HIS B C 1
ATOM 1795 O O . HIS B 1 25 ? 4.934 -3.066 -24.734 1 96 25 HIS B O 1
ATOM 1801 N N . GLU B 1 26 ? 5.762 -1.345 -25.812 1 97.69 26 GLU B N 1
ATOM 1802 C CA . GLU B 1 26 ? 7.055 -1.977 -26.047 1 97.69 26 GLU B CA 1
ATOM 1803 C C . GLU B 1 26 ? 7.691 -2.441 -24.75 1 97.69 26 GLU B C 1
ATOM 1805 O O . GLU B 1 26 ? 8.211 -3.557 -24.656 1 97.69 26 GLU B O 1
ATOM 1810 N N . HIS B 1 27 ? 7.645 -1.583 -23.766 1 98.31 27 HIS B N 1
ATOM 1811 C CA . HIS B 1 27 ? 8.258 -1.943 -22.5 1 98.31 27 HIS B CA 1
ATOM 1812 C C . HIS B 1 27 ? 7.559 -3.146 -21.875 1 98.31 27 HIS B C 1
ATOM 1814 O O . HIS B 1 27 ? 8.211 -3.99 -21.25 1 98.31 27 HIS B O 1
ATOM 1820 N N . GLN B 1 28 ? 6.258 -3.262 -22 1 98.56 28 GLN B N 1
ATOM 1821 C CA . GLN B 1 28 ? 5.523 -4.418 -21.484 1 98.56 28 GLN B CA 1
ATOM 1822 C C . GLN B 1 28 ? 5.957 -5.695 -22.203 1 98.56 28 GLN B C 1
ATOM 1824 O O . GLN B 1 28 ? 6.062 -6.754 -21.578 1 98.56 28 GLN B O 1
ATOM 1829 N N . ILE B 1 29 ? 6.129 -5.594 -23.5 1 98.38 29 ILE B N 1
ATOM 1830 C CA . ILE B 1 29 ? 6.578 -6.738 -24.281 1 98.38 29 ILE B CA 1
ATOM 1831 C C . ILE B 1 29 ? 7.934 -7.219 -23.766 1 98.38 29 ILE B C 1
ATOM 1833 O O . ILE B 1 29 ? 8.133 -8.414 -23.531 1 98.38 29 ILE B O 1
ATOM 1837 N N . GLU B 1 30 ? 8.812 -6.25 -23.562 1 98.56 30 GLU B N 1
ATOM 1838 C CA . GLU B 1 30 ? 10.148 -6.57 -23.078 1 98.56 30 GLU B CA 1
ATOM 1839 C C . GLU B 1 30 ? 10.094 -7.23 -21.703 1 98.56 30 GLU B C 1
ATOM 1841 O O . GLU B 1 30 ? 10.75 -8.242 -21.469 1 98.56 30 GLU B O 1
ATOM 1846 N N . VAL B 1 31 ? 9.344 -6.668 -20.812 1 98.69 31 VAL B N 1
ATOM 1847 C CA . VAL B 1 31 ? 9.219 -7.176 -19.438 1 98.69 31 VAL B CA 1
ATOM 1848 C C . VAL B 1 31 ? 8.609 -8.578 -19.469 1 98.69 31 VAL B C 1
ATOM 1850 O O . VAL B 1 31 ? 9.109 -9.484 -18.797 1 98.69 31 VAL B O 1
ATOM 1853 N N . GLU B 1 32 ? 7.562 -8.727 -20.25 1 98.31 32 GLU B N 1
ATOM 1854 C CA . GLU B 1 32 ? 6.887 -10.016 -20.359 1 98.31 32 GLU B CA 1
ATOM 1855 C C . GLU B 1 32 ? 7.836 -11.086 -20.891 1 98.31 32 GLU B C 1
ATOM 1857 O O . GLU B 1 32 ? 7.875 -12.203 -20.359 1 98.31 32 GLU B O 1
ATOM 1862 N N . GLU B 1 33 ? 8.539 -10.781 -21.891 1 98.06 33 GLU B N 1
ATOM 1863 C CA . GLU B 1 33 ? 9.492 -11.719 -22.484 1 98.06 33 GLU B CA 1
ATOM 1864 C C . GLU B 1 33 ? 10.578 -12.102 -21.484 1 98.06 33 GLU B C 1
ATOM 1866 O O . GLU B 1 33 ? 10.953 -13.273 -21.391 1 98.06 33 GLU B O 1
ATOM 1871 N N . TYR B 1 34 ? 11.062 -11.086 -20.781 1 98.5 34 TYR B N 1
ATOM 1872 C CA . TYR B 1 34 ? 12.102 -11.367 -19.797 1 98.5 34 TYR B CA 1
ATOM 1873 C C . TYR B 1 34 ? 11.586 -12.312 -18.719 1 98.5 34 TYR B C 1
ATOM 1875 O O . TYR B 1 34 ? 12.242 -13.305 -18.391 1 98.5 34 TYR B O 1
ATOM 1883 N N . ILE B 1 35 ? 10.398 -12.07 -18.172 1 98.38 35 ILE B N 1
ATOM 1884 C CA . ILE B 1 35 ? 9.82 -12.891 -17.109 1 98.38 35 ILE B CA 1
ATOM 1885 C C . ILE B 1 35 ? 9.578 -14.312 -17.625 1 98.38 35 ILE B C 1
ATOM 1887 O O . ILE B 1 35 ? 9.977 -15.289 -16.984 1 98.38 35 ILE B O 1
ATOM 1891 N N . THR B 1 36 ? 8.977 -14.43 -18.797 1 97.44 36 THR B N 1
ATOM 1892 C CA . THR B 1 36 ? 8.586 -15.719 -19.359 1 97.44 36 THR B CA 1
ATOM 1893 C C . THR B 1 36 ? 9.82 -16.594 -19.625 1 97.44 36 THR B C 1
ATOM 1895 O O . THR B 1 36 ? 9.758 -17.812 -19.469 1 97.44 36 THR B O 1
ATOM 1898 N N . ASN B 1 37 ? 10.891 -15.977 -19.922 1 97.56 37 ASN B N 1
ATOM 1899 C CA . ASN B 1 37 ? 12.078 -16.734 -20.328 1 97.56 37 ASN B CA 1
ATOM 1900 C C . ASN B 1 37 ? 13.07 -16.875 -19.172 1 97.56 37 ASN B C 1
ATOM 1902 O O . ASN B 1 37 ? 14.109 -17.516 -19.328 1 97.56 37 ASN B O 1
ATOM 1906 N N . HIS B 1 38 ? 12.789 -16.266 -18.109 1 98.25 38 HIS B N 1
ATOM 1907 C CA . HIS B 1 38 ? 13.703 -16.359 -16.984 1 98.25 38 HIS B CA 1
ATOM 1908 C C . HIS B 1 38 ? 13.797 -17.781 -16.453 1 98.25 38 HIS B C 1
ATOM 1910 O O . HIS B 1 38 ? 12.789 -18.484 -16.359 1 98.25 38 HIS B O 1
ATOM 1916 N N . PRO B 1 39 ? 15.008 -18.203 -15.992 1 97.44 39 PRO B N 1
ATOM 1917 C CA . PRO B 1 39 ? 15.195 -19.594 -15.523 1 97.44 39 PRO B CA 1
ATOM 1918 C C . PRO B 1 39 ? 14.273 -19.953 -14.367 1 97.44 39 PRO B C 1
ATOM 1920 O O . PRO B 1 39 ? 13.773 -21.078 -14.305 1 97.44 39 PRO B O 1
ATOM 1923 N N . LEU B 1 40 ? 14 -19.016 -13.492 1 97.94 40 LEU B N 1
ATOM 1924 C CA . LEU B 1 40 ? 13.102 -19.297 -12.375 1 97.94 40 LEU B CA 1
ATOM 1925 C C . LEU B 1 40 ? 11.703 -19.641 -12.867 1 97.94 40 LEU B C 1
ATOM 1927 O O . LEU B 1 40 ? 11.125 -20.656 -12.453 1 97.94 40 LEU B O 1
ATOM 1931 N N . VAL B 1 41 ? 11.18 -18.859 -13.75 1 98.5 41 VAL B N 1
ATOM 1932 C CA . VAL B 1 41 ? 9.828 -19.047 -14.25 1 98.5 41 VAL B CA 1
ATOM 1933 C C . VAL B 1 41 ? 9.758 -20.359 -15.039 1 98.5 41 VAL B C 1
ATOM 1935 O O . VAL B 1 41 ? 8.812 -21.141 -14.883 1 98.5 41 VAL B O 1
ATOM 1938 N N . LYS B 1 42 ? 10.758 -20.641 -15.836 1 98.12 42 LYS B N 1
ATOM 1939 C CA . LYS B 1 42 ? 10.805 -21.906 -16.578 1 98.12 42 LYS B CA 1
ATOM 1940 C C . LYS B 1 42 ? 10.82 -23.094 -15.641 1 98.12 42 LYS B C 1
ATOM 1942 O O . LYS B 1 42 ? 10.141 -24.094 -15.883 1 98.12 42 LYS B O 1
ATOM 1947 N N . SER B 1 43 ? 11.602 -22.969 -14.609 1 98 43 SER B N 1
ATOM 1948 C CA . SER B 1 43 ? 11.695 -24.078 -13.656 1 98 43 SER B CA 1
ATOM 1949 C C . SER B 1 43 ? 10.367 -24.297 -12.938 1 98 43 SER B C 1
ATOM 1951 O O . SER B 1 43 ? 9.984 -25.438 -12.688 1 98 43 SER B O 1
ATOM 1953 N N . LEU B 1 44 ? 9.672 -23.234 -12.562 1 98.62 44 LEU B N 1
ATOM 1954 C CA . LEU B 1 44 ? 8.383 -23.344 -11.898 1 98.62 44 LEU B CA 1
ATOM 1955 C C . LEU B 1 44 ? 7.332 -23.922 -12.836 1 98.62 44 LEU B C 1
ATOM 1957 O O . LEU B 1 44 ? 6.496 -24.734 -12.414 1 98.62 44 LEU B O 1
ATOM 1961 N N . ARG B 1 45 ? 7.41 -23.547 -14.094 1 98.31 45 ARG B N 1
ATOM 1962 C CA . ARG B 1 45 ? 6.484 -24.062 -15.102 1 98.31 45 ARG B CA 1
ATOM 1963 C C . ARG B 1 45 ? 6.711 -25.547 -15.344 1 98.31 45 ARG B C 1
ATOM 1965 O O . ARG B 1 45 ? 5.762 -26.297 -15.602 1 98.31 45 ARG B O 1
ATOM 1972 N N . ALA B 1 46 ? 7.902 -25.984 -15.18 1 98.31 46 ALA B N 1
ATOM 1973 C CA . ALA B 1 46 ? 8.266 -27.391 -15.422 1 98.31 46 ALA B CA 1
ATOM 1974 C C . ALA B 1 46 ? 7.934 -28.25 -14.211 1 98.31 46 ALA B C 1
ATOM 1976 O O . ALA B 1 46 ? 7.922 -29.484 -14.312 1 98.31 46 ALA B O 1
ATOM 1977 N N . ASN B 1 47 ? 7.734 -27.672 -13.062 1 98.44 47 ASN B N 1
ATOM 1978 C CA . ASN B 1 47 ? 7.414 -28.391 -11.836 1 98.44 47 ASN B CA 1
ATOM 1979 C C . ASN B 1 47 ? 5.918 -28.656 -11.719 1 98.44 47 ASN B C 1
ATOM 1981 O O . ASN B 1 47 ? 5.129 -27.734 -11.516 1 98.44 47 ASN B O 1
ATOM 1985 N N . PRO B 1 48 ? 5.438 -29.891 -11.828 1 98.12 48 PRO B N 1
ATOM 1986 C CA . PRO B 1 48 ? 4.008 -30.203 -11.852 1 98.12 48 PRO B CA 1
ATOM 1987 C C . PRO B 1 48 ? 3.305 -29.875 -10.531 1 98.12 48 PRO B C 1
ATOM 1989 O O . PRO B 1 48 ? 2.072 -29.875 -10.477 1 98.12 48 PRO B O 1
ATOM 1992 N N . ALA B 1 49 ? 4.031 -29.609 -9.484 1 98.44 49 ALA B N 1
ATOM 1993 C CA . ALA B 1 49 ? 3.426 -29.25 -8.203 1 98.44 49 ALA B CA 1
ATOM 1994 C C . ALA B 1 49 ? 2.805 -27.859 -8.266 1 98.44 49 ALA B C 1
ATOM 1996 O O . ALA B 1 49 ? 1.919 -27.531 -7.469 1 98.44 49 ALA B O 1
ATOM 1997 N N . PHE B 1 50 ? 3.289 -27.047 -9.156 1 98.69 50 PHE B N 1
ATOM 1998 C CA . PHE B 1 50 ? 2.852 -25.656 -9.219 1 98.69 50 PHE B CA 1
ATOM 1999 C C . PHE B 1 50 ? 1.824 -25.469 -10.328 1 98.69 50 PHE B C 1
ATOM 2001 O O . PHE B 1 50 ? 1.953 -26.047 -11.406 1 98.69 50 PHE B O 1
ATOM 2008 N N . SER B 1 51 ? 0.81 -24.703 -10.047 1 98.44 51 SER B N 1
ATOM 2009 C CA . SER B 1 51 ? -0.118 -24.203 -11.055 1 98.44 51 SER B CA 1
ATOM 2010 C C . SER B 1 51 ? 0.13 -22.719 -11.336 1 98.44 51 SER B C 1
ATOM 2012 O O . SER B 1 51 ? 0.267 -21.922 -10.414 1 98.44 51 SER B O 1
ATOM 2014 N N . GLU B 1 52 ? 0.212 -22.406 -12.594 1 98.69 52 GLU B N 1
ATOM 2015 C CA . GLU B 1 52 ? 0.451 -21.031 -13.023 1 98.69 52 GLU B CA 1
ATOM 2016 C C . GLU B 1 52 ? -0.862 -20.281 -13.25 1 98.69 52 GLU B C 1
ATOM 2018 O O . GLU B 1 52 ? -1.828 -20.859 -13.758 1 98.69 52 GLU B O 1
ATOM 2023 N N . SER B 1 53 ? -0.901 -19.062 -12.93 1 98.56 53 SER B N 1
ATOM 2024 C CA . SER B 1 53 ? -2.029 -18.188 -13.234 1 98.56 53 SER B CA 1
ATOM 2025 C C . SER B 1 53 ? -1.608 -16.719 -13.25 1 98.56 53 SER B C 1
ATOM 2027 O O . SER B 1 53 ? -0.51 -16.391 -12.805 1 98.56 53 SER B O 1
ATOM 2029 N N . ARG B 1 54 ? -2.375 -15.898 -13.844 1 98.38 54 ARG B N 1
ATOM 2030 C CA . ARG B 1 54 ? -2.449 -14.469 -13.586 1 98.38 54 ARG B CA 1
ATOM 2031 C C . ARG B 1 54 ? -3.777 -14.094 -12.93 1 98.38 54 ARG B C 1
ATOM 2033 O O . ARG B 1 54 ? -4.727 -13.711 -13.617 1 98.38 54 ARG B O 1
ATOM 2040 N N . PRO B 1 55 ? -3.766 -14.086 -11.672 1 96.88 55 PRO B N 1
ATOM 2041 C CA . PRO B 1 55 ? -5.039 -14.094 -10.945 1 96.88 55 PRO B CA 1
ATOM 2042 C C . PRO B 1 55 ? -5.926 -12.898 -11.297 1 96.88 55 PRO B C 1
ATOM 2044 O O . PRO B 1 55 ? -7.145 -13.047 -11.422 1 96.88 55 PRO B O 1
ATOM 2047 N N . HIS B 1 56 ? -5.383 -11.758 -11.477 1 96.12 56 HIS B N 1
ATOM 2048 C CA . HIS B 1 56 ? -6.164 -10.555 -11.742 1 96.12 56 HIS B CA 1
ATOM 2049 C C . HIS B 1 56 ? -6.887 -10.648 -13.086 1 96.12 56 HIS B C 1
ATOM 2051 O O . HIS B 1 56 ? -7.941 -10.039 -13.266 1 96.12 56 HIS B O 1
ATOM 2057 N N . LEU B 1 57 ? -6.332 -11.422 -13.953 1 97.31 57 LEU B N 1
ATOM 2058 C CA . LEU B 1 57 ? -6.883 -11.492 -15.305 1 97.31 57 LEU B CA 1
ATOM 2059 C C . LEU B 1 57 ? -8.062 -12.461 -15.352 1 97.31 57 LEU B C 1
ATOM 2061 O O . LEU B 1 57 ? -8.766 -12.531 -16.359 1 97.31 57 LEU B O 1
ATOM 2065 N N . ARG B 1 58 ? -8.281 -13.156 -14.281 1 96.62 58 ARG B N 1
ATOM 2066 C CA . ARG B 1 58 ? -9.414 -14.078 -14.242 1 96.62 58 ARG B CA 1
ATOM 2067 C C . ARG B 1 58 ? -10.734 -13.32 -14.125 1 96.62 58 ARG B C 1
ATOM 2069 O O . ARG B 1 58 ? -11.797 -13.883 -14.383 1 96.62 58 ARG B O 1
ATOM 2076 N N . PHE B 1 59 ? -10.633 -12.086 -13.75 1 95.19 59 PHE B N 1
ATOM 2077 C CA . PHE B 1 59 ? -11.828 -11.312 -13.438 1 95.19 59 PHE B CA 1
ATOM 2078 C C . PHE B 1 59 ? -12.148 -10.336 -14.562 1 95.19 59 PHE B C 1
ATOM 2080 O O . PHE B 1 59 ? -11.281 -10.023 -15.383 1 95.19 59 PHE B O 1
ATOM 2087 N N . SER B 1 60 ? -13.406 -9.852 -14.562 1 93.5 60 SER B N 1
ATOM 2088 C CA . SER B 1 60 ? -13.883 -8.938 -15.594 1 93.5 60 SER B CA 1
ATOM 2089 C C . SER B 1 60 ? -13.156 -7.598 -15.523 1 93.5 60 SER B C 1
ATOM 2091 O O . SER B 1 60 ? -12.57 -7.258 -14.492 1 93.5 60 SER B O 1
ATOM 2093 N N . ASP B 1 61 ? -13.203 -6.902 -16.609 1 93.06 61 ASP B N 1
ATOM 2094 C CA . ASP B 1 61 ? -12.617 -5.566 -16.672 1 93.06 61 ASP B CA 1
ATOM 2095 C C . ASP B 1 61 ? -13.273 -4.645 -15.641 1 93.06 61 ASP B C 1
ATOM 2097 O O . ASP B 1 61 ? -12.602 -3.805 -15.031 1 93.06 61 ASP B O 1
ATOM 2101 N N . ALA B 1 62 ? -14.578 -4.777 -15.477 1 91.62 62 ALA B N 1
ATOM 2102 C CA . ALA B 1 62 ? -15.312 -3.955 -14.516 1 91.62 62 ALA B CA 1
ATOM 2103 C C . ALA B 1 62 ? -14.789 -4.184 -13.102 1 91.62 62 ALA B C 1
ATOM 2105 O O . ALA B 1 62 ? -14.594 -3.227 -12.344 1 91.62 62 ALA B O 1
ATOM 2106 N N . TYR B 1 63 ? -14.547 -5.449 -12.734 1 93.12 63 TYR B N 1
ATOM 2107 C CA . TYR B 1 63 ? -13.977 -5.789 -11.438 1 93.12 63 TYR B CA 1
ATOM 2108 C C . TYR B 1 63 ? -12.57 -5.211 -11.289 1 93.12 63 TYR B C 1
ATOM 2110 O O . TYR B 1 63 ? -12.266 -4.57 -10.281 1 93.12 63 TYR B O 1
ATOM 2118 N N . ARG B 1 64 ? -11.797 -5.32 -12.305 1 95.25 64 ARG B N 1
ATOM 2119 C CA . ARG B 1 64 ? -10.391 -4.934 -12.234 1 95.25 64 ARG B CA 1
ATOM 2120 C C . ARG B 1 64 ? -10.25 -3.418 -12.125 1 95.25 64 ARG B C 1
ATOM 2122 O O . ARG B 1 64 ? -9.336 -2.922 -11.461 1 95.25 64 ARG B O 1
ATOM 2129 N N . THR B 1 65 ? -11.141 -2.744 -12.742 1 95.12 65 THR B N 1
ATOM 2130 C CA . THR B 1 65 ? -11.062 -1.288 -12.758 1 95.12 65 THR B CA 1
ATOM 2131 C C . THR B 1 65 ? -11.188 -0.725 -11.344 1 95.12 65 THR B C 1
ATOM 2133 O O . THR B 1 65 ? -10.586 0.299 -11.023 1 95.12 65 THR B O 1
ATOM 2136 N N . THR B 1 66 ? -11.938 -1.446 -10.484 1 96.88 66 THR B N 1
ATOM 2137 C CA . THR B 1 66 ? -12.148 -0.92 -9.141 1 96.88 66 THR B CA 1
ATOM 2138 C C . THR B 1 66 ? -11.109 -1.477 -8.172 1 96.88 66 THR B C 1
ATOM 2140 O O . THR B 1 66 ? -11.047 -1.054 -7.016 1 96.88 66 THR B O 1
ATOM 2143 N N . SER B 1 67 ? -10.281 -2.387 -8.641 1 97.69 67 SER B N 1
ATOM 2144 C CA . SER B 1 67 ? -9.281 -3.049 -7.812 1 97.69 67 SER B CA 1
ATOM 2145 C C . SER B 1 67 ? -8 -2.223 -7.727 1 97.69 67 SER B C 1
ATOM 2147 O O . SER B 1 67 ? -7.473 -1.772 -8.75 1 97.69 67 SER B O 1
ATOM 2149 N N . LEU B 1 68 ? -7.488 -2.098 -6.543 1 98.62 68 LEU B N 1
ATOM 2150 C CA . LEU B 1 68 ? -6.23 -1.387 -6.352 1 98.62 68 LEU B CA 1
ATOM 2151 C C . LEU B 1 68 ? -5.117 -2.018 -7.184 1 98.62 68 LEU B C 1
ATOM 2153 O O . LEU B 1 68 ? -4.52 -1.352 -8.031 1 98.62 68 LEU B O 1
ATOM 2157 N N . THR B 1 69 ? -4.887 -3.33 -7.078 1 98.38 69 THR B N 1
ATOM 2158 C CA . THR B 1 69 ? -3.707 -3.971 -7.652 1 98.38 69 THR B CA 1
ATOM 2159 C C . THR B 1 69 ? -3.951 -4.332 -9.117 1 98.38 69 THR B C 1
ATOM 2161 O O . THR B 1 69 ? -3.014 -4.363 -9.914 1 98.38 69 THR B O 1
ATOM 2164 N N . ALA B 1 70 ? -5.23 -4.586 -9.477 1 97.69 70 ALA B N 1
ATOM 2165 C CA . ALA B 1 70 ? -5.516 -4.977 -10.852 1 97.69 70 ALA B CA 1
ATOM 2166 C C . ALA B 1 70 ? -5.855 -3.756 -11.711 1 97.69 70 ALA B C 1
ATOM 2168 O O . ALA B 1 70 ? -5.891 -3.844 -12.938 1 97.69 70 ALA B O 1
ATOM 2169 N N . GLY B 1 71 ? -6.098 -2.6 -11.07 1 98.06 71 GLY B N 1
ATOM 2170 C CA . GLY B 1 71 ? -6.484 -1.389 -11.773 1 98.06 71 GLY B CA 1
ATOM 2171 C C . GLY B 1 71 ? -5.48 -0.261 -11.617 1 98.06 71 GLY B C 1
ATOM 2172 O O . GLY B 1 71 ? -4.547 -0.142 -12.414 1 98.06 71 GLY B O 1
ATOM 2173 N N . VAL B 1 72 ? -5.57 0.421 -10.523 1 98.5 72 VAL B N 1
ATOM 2174 C CA . VAL B 1 72 ? -4.832 1.656 -10.273 1 98.5 72 VAL B CA 1
ATOM 2175 C C . VAL B 1 72 ? -3.332 1.387 -10.359 1 98.5 72 VAL B C 1
ATOM 2177 O O . VAL B 1 72 ? -2.58 2.189 -10.914 1 98.5 72 VAL B O 1
ATOM 2180 N N . LEU B 1 73 ? -2.9 0.265 -9.859 1 98.81 73 LEU B N 1
ATOM 2181 C CA . LEU B 1 73 ? -1.471 0.005 -9.75 1 98.81 73 LEU B CA 1
ATOM 2182 C C . LEU B 1 73 ? -0.957 -0.756 -10.969 1 98.81 73 LEU B C 1
ATOM 2184 O O . LEU B 1 73 ? 0.251 -0.953 -11.117 1 98.81 73 LEU B O 1
ATOM 2188 N N . SER B 1 74 ? -1.848 -1.146 -11.852 1 98.38 74 SER B N 1
ATOM 2189 C CA . SER B 1 74 ? -1.469 -1.983 -12.992 1 98.38 74 SER B CA 1
ATOM 2190 C C . SER B 1 74 ? -1.191 -1.141 -14.227 1 98.38 74 SER B C 1
ATOM 2192 O O . SER B 1 74 ? -1.903 -0.171 -14.5 1 98.38 74 SER B O 1
ATOM 2194 N N . GLY B 1 75 ? -0.099 -1.449 -14.977 1 97.94 75 GLY B N 1
ATOM 2195 C CA . GLY B 1 75 ? 0.143 -0.841 -16.281 1 97.94 75 GLY B CA 1
ATOM 2196 C C . GLY B 1 75 ? 1.5 -0.172 -16.375 1 97.94 75 GLY B C 1
ATOM 2197 O O . GLY B 1 75 ? 2.32 -0.276 -15.461 1 97.94 75 GLY B O 1
ATOM 2198 N N . PRO B 1 76 ? 1.74 0.508 -17.484 1 98.06 76 PRO B N 1
ATOM 2199 C CA . PRO B 1 76 ? 3.043 1.13 -17.719 1 98.06 76 PRO B CA 1
ATOM 2200 C C . PRO B 1 76 ? 3.484 2.047 -16.578 1 98.06 76 PRO B C 1
ATOM 2202 O O . PRO B 1 76 ? 2.707 2.893 -16.141 1 98.06 76 PRO B O 1
ATOM 2205 N N . GLY B 1 77 ? 4.73 1.848 -16.078 1 98.38 77 GLY B N 1
ATOM 2206 C CA . GLY B 1 77 ? 5.32 2.674 -15.039 1 98.38 77 GLY B CA 1
ATOM 2207 C C . GLY B 1 77 ? 4.91 2.258 -13.641 1 98.38 77 GLY B C 1
ATOM 2208 O O . GLY B 1 77 ? 5.395 2.816 -12.656 1 98.38 77 GLY B O 1
ATOM 2209 N N . ARG B 1 78 ? 4.02 1.313 -13.492 1 98.75 78 ARG B N 1
ATOM 2210 C CA . ARG B 1 78 ? 3.506 0.812 -12.219 1 98.75 78 ARG B CA 1
ATOM 2211 C C . ARG B 1 78 ? 3.803 -0.675 -12.062 1 98.75 78 ARG B C 1
ATOM 2213 O O . ARG B 1 78 ? 4.961 -1.094 -12.141 1 98.75 78 ARG B O 1
ATOM 2220 N N . ILE B 1 79 ? 2.883 -1.503 -11.789 1 98.88 79 ILE B N 1
ATOM 2221 C CA . ILE B 1 79 ? 3.072 -2.93 -12.023 1 98.88 79 ILE B CA 1
ATOM 2222 C C . ILE B 1 79 ? 2.906 -3.238 -13.508 1 98.88 79 ILE B C 1
ATOM 2224 O O . ILE B 1 79 ? 1.783 -3.385 -14 1 98.88 79 ILE B O 1
ATOM 2228 N N . VAL B 1 80 ? 3.953 -3.334 -14.164 1 98.81 80 VAL B N 1
ATOM 2229 C CA . VAL B 1 80 ? 4.039 -3.061 -15.594 1 98.81 80 VAL B CA 1
ATOM 2230 C C . VAL B 1 80 ? 3.275 -4.129 -16.375 1 98.81 80 VAL B C 1
ATOM 2232 O O . VAL B 1 80 ? 2.654 -3.838 -17.391 1 98.81 80 VAL B O 1
ATOM 2235 N N . VAL B 1 81 ? 3.322 -5.352 -16.016 1 98.81 81 VAL B N 1
ATOM 2236 C CA . VAL B 1 81 ? 2.557 -6.469 -16.547 1 98.81 81 VAL B CA 1
ATOM 2237 C C . VAL B 1 81 ? 1.83 -7.191 -15.422 1 98.81 81 VAL B C 1
ATOM 2239 O O . VAL B 1 81 ? 2.277 -7.172 -14.273 1 98.81 81 VAL B O 1
ATOM 2242 N N . PRO B 1 82 ? 0.665 -7.77 -15.719 1 98.56 82 PRO B N 1
ATOM 2243 C CA . PRO B 1 82 ? 0.043 -8.555 -14.648 1 98.56 82 PRO B CA 1
ATOM 2244 C C . PRO B 1 82 ? 0.981 -9.609 -14.07 1 98.56 82 PRO B C 1
ATOM 2246 O O . PRO B 1 82 ? 1.562 -10.398 -14.812 1 98.56 82 PRO B O 1
ATOM 2249 N N . PRO B 1 83 ? 1.109 -9.625 -12.773 1 98.81 83 PRO B N 1
ATOM 2250 C CA . PRO B 1 83 ? 2.035 -10.578 -12.156 1 98.81 83 PRO B CA 1
ATOM 2251 C C . PRO B 1 83 ? 1.706 -12.031 -12.5 1 98.81 83 PRO B C 1
ATOM 2253 O O . PRO B 1 83 ? 0.531 -12.391 -12.609 1 98.81 83 PRO B O 1
ATOM 2256 N N . ILE B 1 84 ? 2.717 -12.836 -12.633 1 98.69 84 ILE B N 1
ATOM 2257 C CA . ILE B 1 84 ? 2.539 -14.281 -12.758 1 98.69 84 ILE B CA 1
ATOM 2258 C C . ILE B 1 84 ? 2.631 -14.93 -11.375 1 98.69 84 ILE B C 1
ATOM 2260 O O . ILE B 1 84 ? 3.504 -14.586 -10.578 1 98.69 84 ILE B O 1
ATOM 2264 N N . VAL B 1 85 ? 1.743 -15.844 -11.141 1 98.88 85 VAL B N 1
ATOM 2265 C CA . VAL B 1 85 ? 1.692 -16.516 -9.844 1 98.88 85 VAL B CA 1
ATOM 2266 C C . VAL B 1 85 ? 1.787 -18.016 -10.031 1 98.88 85 VAL B C 1
ATOM 2268 O O . VAL B 1 85 ? 1.144 -18.578 -10.93 1 98.88 85 VAL B O 1
ATOM 2271 N N . PHE B 1 86 ? 2.605 -18.625 -9.266 1 98.94 86 PHE B N 1
ATOM 2272 C CA . PHE B 1 86 ? 2.709 -20.078 -9.156 1 98.94 86 PHE B CA 1
ATOM 2273 C C . PHE B 1 86 ? 2.289 -20.547 -7.77 1 98.94 86 PHE B C 1
ATOM 2275 O O . PHE B 1 86 ? 2.84 -20.094 -6.766 1 98.94 86 PHE B O 1
ATOM 2282 N N . LEU B 1 87 ? 1.354 -21.406 -7.754 1 98.75 87 LEU B N 1
ATOM 2283 C CA . LEU B 1 87 ? 0.806 -21.891 -6.484 1 98.75 87 LEU B CA 1
ATOM 2284 C C . LEU B 1 87 ? 0.97 -23.391 -6.352 1 98.75 87 LEU B C 1
ATOM 2286 O O . LEU B 1 87 ? 0.619 -24.141 -7.266 1 98.75 87 LEU B O 1
ATOM 2290 N N . ASP B 1 88 ? 1.595 -23.828 -5.32 1 98.75 88 ASP B N 1
ATOM 2291 C CA . ASP B 1 88 ? 1.559 -25.219 -4.879 1 98.75 88 ASP B CA 1
ATOM 2292 C C . ASP B 1 88 ? 0.519 -25.422 -3.779 1 98.75 88 ASP B C 1
ATOM 2294 O O . ASP B 1 88 ? 0.784 -25.141 -2.607 1 98.75 88 ASP B O 1
ATOM 2298 N N . GLU B 1 89 ? -0.611 -25.844 -4.141 1 97.69 89 GLU B N 1
ATOM 2299 C CA . GLU B 1 89 ? -1.733 -25.953 -3.213 1 97.69 89 GLU B CA 1
ATOM 2300 C C . GLU B 1 89 ? -1.458 -26.984 -2.125 1 97.69 89 GLU B C 1
ATOM 2302 O O . GLU B 1 89 ? -1.902 -26.828 -0.985 1 97.69 89 GLU B O 1
ATOM 2307 N N . GLU B 1 90 ? -0.81 -28.031 -2.4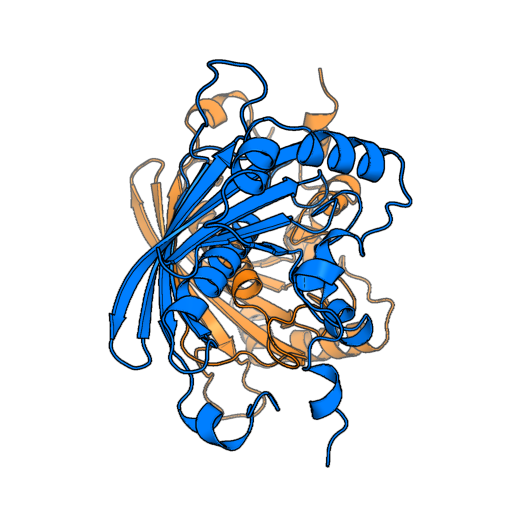69 1 97.94 90 GLU B N 1
ATOM 2308 C CA . GLU B 1 90 ? -0.515 -29.078 -1.496 1 97.94 90 GLU B CA 1
ATOM 2309 C C . GLU B 1 90 ? 0.499 -28.594 -0.46 1 97.94 90 GLU B C 1
ATOM 2311 O O . GLU B 1 90 ? 0.262 -28.703 0.745 1 97.94 90 GLU B O 1
ATOM 2316 N N . ALA B 1 91 ? 1.571 -28.016 -0.974 1 98.56 91 ALA B N 1
ATOM 2317 C CA . ALA B 1 91 ? 2.611 -27.547 -0.069 1 98.56 91 ALA B CA 1
ATOM 2318 C C . ALA B 1 91 ? 2.238 -26.188 0.531 1 98.56 91 ALA B C 1
ATOM 2320 O O . ALA B 1 91 ? 2.879 -25.719 1.475 1 98.56 91 ALA B O 1
ATOM 2321 N N . LYS B 1 92 ? 1.232 -25.547 0.031 1 98.69 92 LYS B N 1
ATOM 2322 C CA . LYS B 1 92 ? 0.751 -24.234 0.453 1 98.69 92 LYS B CA 1
ATOM 2323 C C . LYS B 1 92 ? 1.867 -23.188 0.396 1 98.69 92 LYS B C 1
ATOM 2325 O O . LYS B 1 92 ? 2.133 -22.5 1.385 1 98.69 92 LYS B O 1
ATOM 2330 N N . THR B 1 93 ? 2.457 -23.172 -0.732 1 98.88 93 THR B N 1
ATOM 2331 C CA . THR B 1 93 ? 3.479 -22.188 -1.067 1 98.88 93 THR B CA 1
ATOM 2332 C C . THR B 1 93 ? 3.123 -21.453 -2.357 1 98.88 93 THR B C 1
ATOM 2334 O O . THR B 1 93 ? 2.355 -21.953 -3.176 1 98.88 93 THR B O 1
ATOM 2337 N N . MET B 1 94 ? 3.656 -20.281 -2.475 1 98.75 94 MET B N 1
ATOM 2338 C CA . MET B 1 94 ? 3.355 -19.438 -3.633 1 98.75 94 MET B CA 1
ATOM 2339 C C . MET B 1 94 ? 4.582 -18.641 -4.062 1 98.75 94 MET B C 1
ATOM 2341 O O . MET B 1 94 ? 5.367 -18.203 -3.223 1 98.75 94 MET B O 1
ATOM 2345 N N . VAL B 1 95 ? 4.738 -18.484 -5.34 1 98.94 95 VAL B N 1
ATOM 2346 C CA . VAL B 1 95 ? 5.754 -17.609 -5.934 1 98.94 95 VAL B CA 1
ATOM 2347 C C . VAL B 1 95 ? 5.098 -16.672 -6.934 1 98.94 95 VAL B C 1
ATOM 2349 O O . VAL B 1 95 ? 4.293 -17.094 -7.77 1 98.94 95 VAL B O 1
ATOM 2352 N N . MET B 1 96 ? 5.383 -15.422 -6.82 1 98.88 96 MET B N 1
ATOM 2353 C CA . MET B 1 96 ? 4.902 -14.398 -7.75 1 98.88 96 MET B CA 1
ATOM 2354 C C . MET B 1 96 ? 6.066 -13.617 -8.352 1 98.88 96 MET B C 1
ATOM 2356 O O . MET B 1 96 ? 7.023 -13.289 -7.645 1 98.88 96 MET B O 1
ATOM 2360 N N . VAL B 1 97 ? 6.008 -13.359 -9.609 1 98.94 97 VAL B N 1
ATOM 2361 C CA . VAL B 1 97 ? 7.016 -12.555 -10.297 1 98.94 97 VAL B CA 1
ATOM 2362 C C . VAL B 1 97 ? 6.359 -11.336 -10.93 1 98.94 97 VAL B C 1
ATOM 2364 O O . VAL B 1 97 ? 5.328 -11.445 -11.594 1 98.94 97 VAL B O 1
ATOM 2367 N N . CYS B 1 98 ? 6.926 -10.172 -10.719 1 98.75 98 CYS B N 1
ATOM 2368 C CA . CYS B 1 98 ? 6.414 -8.945 -11.312 1 98.75 98 CYS B CA 1
ATOM 2369 C C . CYS B 1 98 ? 7.535 -7.945 -11.547 1 98.75 98 CYS B C 1
ATOM 2371 O O . CYS B 1 98 ? 8.695 -8.227 -11.242 1 98.75 98 CYS B O 1
ATOM 2373 N N . TYR B 1 99 ? 7.203 -6.891 -12.203 1 98.94 99 TYR B N 1
ATOM 2374 C CA . TYR B 1 99 ? 8.094 -5.77 -12.469 1 98.94 99 TYR B CA 1
ATOM 2375 C C . TYR B 1 99 ? 7.488 -4.457 -11.992 1 98.94 99 TYR B C 1
ATOM 2377 O O . TYR B 1 99 ? 6.34 -4.148 -12.32 1 98.94 99 TYR B O 1
ATOM 2385 N N . LEU B 1 100 ? 8.281 -3.729 -11.219 1 98.94 100 LEU B N 1
ATOM 2386 C CA . LEU B 1 100 ? 7.816 -2.455 -10.672 1 98.94 100 LEU B CA 1
ATOM 2387 C C . LEU B 1 100 ? 8.469 -1.286 -11.406 1 98.94 100 LEU B C 1
ATOM 2389 O O . LEU B 1 100 ? 9.695 -1.18 -11.445 1 98.94 100 LEU B O 1
ATOM 2393 N N . GLY B 1 101 ? 7.641 -0.446 -11.953 1 98.75 101 GLY B N 1
ATOM 2394 C CA . GLY B 1 101 ? 8.117 0.68 -12.742 1 98.75 101 GLY B CA 1
ATOM 2395 C C . GLY B 1 101 ? 8.477 1.891 -11.898 1 98.75 101 GLY B C 1
ATOM 2396 O O . GLY B 1 101 ? 8.719 1.766 -10.695 1 98.75 101 GLY B O 1
ATOM 2397 N N . ASP B 1 102 ? 8.516 3.084 -12.516 1 98.44 102 ASP B N 1
ATOM 2398 C CA . ASP B 1 102 ? 9.109 4.254 -11.867 1 98.44 102 ASP B CA 1
ATOM 2399 C C . ASP B 1 102 ? 8.031 5.234 -11.422 1 98.44 102 ASP B C 1
ATOM 2401 O O . ASP B 1 102 ? 8.336 6.301 -10.883 1 98.44 102 ASP B O 1
ATOM 2405 N N . LEU B 1 103 ? 6.746 4.871 -11.508 1 98.56 103 LEU B N 1
ATOM 2406 C CA . LEU B 1 103 ? 5.676 5.773 -11.102 1 98.56 103 LEU B CA 1
ATOM 2407 C C . LEU B 1 103 ? 5.18 5.426 -9.703 1 98.56 103 LEU B C 1
ATOM 2409 O O . LEU B 1 103 ? 4.195 6.004 -9.227 1 98.56 103 LEU B O 1
ATOM 2413 N N . VAL B 1 104 ? 5.848 4.48 -9.055 1 98.75 104 VAL B N 1
ATOM 2414 C CA . VAL B 1 104 ? 5.336 3.969 -7.785 1 98.75 104 VAL B CA 1
ATOM 2415 C C . VAL B 1 104 ? 6.344 4.242 -6.672 1 98.75 104 VAL B C 1
ATOM 2417 O O . VAL B 1 104 ? 6.473 3.449 -5.734 1 98.75 104 VAL B O 1
ATOM 2420 N N . CYS B 1 105 ? 7.023 5.344 -6.723 1 98 105 CYS B N 1
ATOM 2421 C CA . CYS B 1 105 ? 8.156 5.625 -5.852 1 98 105 CYS B CA 1
ATOM 2422 C C . CYS B 1 105 ? 7.703 6.316 -4.57 1 98 105 CYS B C 1
ATOM 2424 O O . CYS B 1 105 ? 6.68 6.996 -4.559 1 98 105 CYS B O 1
ATOM 2426 N N . GLY B 1 106 ? 8.438 6.059 -3.471 1 95.69 106 GLY B N 1
ATOM 2427 C CA . GLY B 1 106 ? 8.383 6.859 -2.262 1 95.69 106 GLY B CA 1
ATOM 2428 C C . GLY B 1 106 ? 9.445 7.945 -2.219 1 95.69 106 GLY B C 1
ATOM 2429 O O . GLY B 1 106 ? 9.172 9.062 -1.767 1 95.69 106 GLY B O 1
ATOM 2430 N N . TYR B 1 107 ? 10.539 7.609 -2.576 1 91.88 107 TYR B N 1
ATOM 2431 C CA . TYR B 1 107 ? 11.688 8.461 -2.885 1 91.88 107 TYR B CA 1
ATOM 2432 C C . TYR B 1 107 ? 12.125 8.273 -4.336 1 91.88 107 TYR B C 1
ATOM 2434 O O . TYR B 1 107 ? 11.992 7.188 -4.895 1 91.88 107 TYR B O 1
ATOM 2442 N N . PRO B 1 108 ? 12.555 9.32 -4.938 1 91.44 108 PRO B N 1
ATOM 2443 C CA . PRO B 1 108 ? 12.914 9.164 -6.348 1 91.44 108 PRO B CA 1
ATOM 2444 C C . PRO B 1 108 ? 13.82 7.961 -6.598 1 91.44 108 PRO B C 1
ATOM 2446 O O . PRO B 1 108 ? 14.883 7.848 -5.98 1 91.44 108 PRO B O 1
ATOM 2449 N N . GLY B 1 109 ? 13.344 7.113 -7.496 1 95.81 109 GLY B N 1
ATOM 2450 C CA . GLY B 1 109 ? 14.141 5.965 -7.898 1 95.81 109 GLY B CA 1
ATOM 2451 C C . GLY B 1 109 ? 13.945 4.762 -6.996 1 95.81 109 GLY B C 1
ATOM 2452 O O . GLY B 1 109 ? 14.469 3.678 -7.277 1 95.81 109 GLY B O 1
ATOM 2453 N N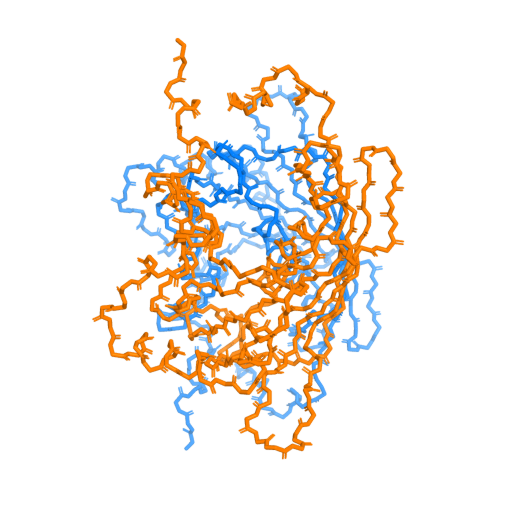 . PHE B 1 110 ? 13.203 4.945 -5.934 1 97.25 110 PHE B N 1
ATOM 2454 C CA . PHE B 1 110 ? 12.992 3.844 -5 1 97.25 110 PHE B CA 1
ATOM 2455 C C . PHE B 1 110 ? 11.5 3.629 -4.742 1 97.25 110 PHE B C 1
ATOM 2457 O O . PHE B 1 110 ? 10.773 4.582 -4.469 1 97.25 110 PHE B O 1
ATOM 2464 N N . VAL B 1 111 ? 11.094 2.395 -4.789 1 98.62 111 VAL B N 1
ATOM 2465 C CA . VAL B 1 111 ? 9.695 2.012 -4.664 1 98.62 111 VAL B CA 1
ATOM 2466 C C . VAL B 1 111 ? 9.195 2.342 -3.26 1 98.62 111 VAL B C 1
ATOM 2468 O O . VAL B 1 111 ? 9.906 2.129 -2.273 1 98.62 111 VAL B O 1
ATOM 2471 N N . HIS B 1 112 ? 8.008 2.893 -3.154 1 98.62 112 HIS B N 1
ATOM 2472 C CA . HIS B 1 112 ? 7.387 3.223 -1.875 1 98.62 112 HIS B CA 1
ATOM 2473 C C . HIS B 1 112 ? 7.191 1.976 -1.021 1 98.62 112 HIS B C 1
ATOM 2475 O O . HIS B 1 112 ? 6.719 0.949 -1.512 1 98.62 112 HIS B O 1
ATOM 2481 N N . GLY B 1 113 ? 7.465 2.039 0.232 1 98.38 113 GLY B N 1
ATOM 2482 C CA . GLY B 1 113 ? 7.254 0.919 1.136 1 98.38 113 GLY B CA 1
ATOM 2483 C C . GLY B 1 113 ? 5.809 0.453 1.176 1 98.38 113 GLY B C 1
ATOM 2484 O O . GLY B 1 113 ? 5.539 -0.725 1.421 1 98.38 113 GLY B O 1
ATOM 2485 N N . GLY B 1 114 ? 4.883 1.31 0.966 1 98.62 114 GLY B N 1
ATOM 2486 C CA . GLY B 1 114 ? 3.471 0.964 0.928 1 98.62 114 GLY B CA 1
ATOM 2487 C C . GLY B 1 114 ? 3.121 0.001 -0.191 1 98.62 114 GLY B C 1
ATOM 2488 O O . GLY B 1 114 ? 2.27 -0.875 -0.021 1 98.62 114 GLY B O 1
ATOM 2489 N N . LEU B 1 115 ? 3.734 0.173 -1.324 1 98.81 115 LEU B N 1
ATOM 2490 C CA . LEU B 1 115 ? 3.506 -0.782 -2.404 1 98.81 115 LEU B CA 1
ATOM 2491 C C . LEU B 1 115 ? 4.07 -2.152 -2.045 1 98.81 115 LEU B C 1
ATOM 2493 O O . LEU B 1 115 ? 3.451 -3.18 -2.338 1 98.81 115 LEU B O 1
ATOM 2497 N N . LEU B 1 116 ? 5.207 -2.156 -1.441 1 98.88 116 LEU B N 1
ATOM 2498 C CA . LEU B 1 116 ? 5.789 -3.426 -1.017 1 98.88 116 LEU B CA 1
ATOM 2499 C C . LEU B 1 116 ? 4.906 -4.109 0.018 1 98.88 116 LEU B C 1
ATOM 2501 O O . LEU B 1 116 ? 4.73 -5.332 -0.018 1 98.88 116 LEU B O 1
ATOM 2505 N N . ALA B 1 117 ? 4.34 -3.312 0.931 1 98.88 117 ALA B N 1
ATOM 2506 C CA . ALA B 1 117 ? 3.357 -3.85 1.87 1 98.88 117 ALA B CA 1
ATOM 2507 C C . ALA B 1 117 ? 2.156 -4.434 1.133 1 98.88 117 ALA B C 1
ATOM 2509 O O . ALA B 1 117 ? 1.65 -5.496 1.501 1 98.88 117 ALA B O 1
ATOM 2510 N N . THR B 1 118 ? 1.684 -3.75 0.138 1 98.88 118 THR B N 1
ATOM 2511 C CA . THR B 1 118 ? 0.541 -4.188 -0.656 1 98.88 118 THR B CA 1
ATOM 2512 C C . THR B 1 118 ? 0.821 -5.535 -1.311 1 98.88 118 THR B C 1
ATOM 2514 O O . THR B 1 118 ? -0.012 -6.441 -1.259 1 98.88 118 THR B O 1
ATOM 2517 N N . LEU B 1 119 ? 2.006 -5.648 -1.922 1 98.81 119 LEU B N 1
ATOM 2518 C CA . LEU B 1 119 ? 2.377 -6.891 -2.59 1 98.81 119 LEU B CA 1
ATOM 2519 C C . LEU B 1 119 ? 2.498 -8.031 -1.587 1 98.81 119 LEU B C 1
ATOM 2521 O O . LEU B 1 119 ? 2.057 -9.156 -1.857 1 98.81 119 LEU B O 1
ATOM 2525 N N . LEU B 1 120 ? 3.098 -7.738 -0.469 1 98.81 120 LEU B N 1
ATOM 2526 C CA . LEU B 1 120 ? 3.215 -8.75 0.573 1 98.81 120 LEU B CA 1
ATOM 2527 C C . LEU B 1 120 ? 1.841 -9.18 1.071 1 98.81 120 LEU B C 1
ATOM 2529 O O . LEU B 1 120 ? 1.571 -10.375 1.206 1 98.81 120 LEU B O 1
ATOM 2533 N N . ASP B 1 121 ? 0.982 -8.242 1.346 1 98.81 121 ASP B N 1
ATOM 2534 C CA . ASP B 1 121 ? -0.386 -8.5 1.78 1 98.81 121 ASP B CA 1
ATOM 2535 C C . ASP B 1 121 ? -1.114 -9.406 0.787 1 98.81 121 ASP B C 1
ATOM 2537 O O . ASP B 1 121 ? -1.707 -10.414 1.174 1 98.81 121 ASP B O 1
ATOM 2541 N N . GLU B 1 122 ? -1.059 -9.055 -0.445 1 97.69 122 GLU B N 1
ATOM 2542 C CA . GLU B 1 122 ? -1.756 -9.812 -1.482 1 97.69 122 GLU B CA 1
ATOM 2543 C C . GLU B 1 122 ? -1.181 -11.219 -1.623 1 97.69 122 GLU B C 1
ATOM 2545 O O . GLU B 1 122 ? -1.93 -12.188 -1.719 1 97.69 122 GLU B O 1
ATOM 2550 N N . GLY B 1 123 ? 0.142 -11.312 -1.635 1 98.12 123 GLY B N 1
ATOM 2551 C CA . GLY B 1 123 ? 0.773 -12.617 -1.765 1 98.12 123 GLY B CA 1
ATOM 2552 C C . GLY B 1 123 ? 0.482 -13.539 -0.597 1 98.12 123 GLY B C 1
ATOM 2553 O O . GLY B 1 123 ? 0.133 -14.703 -0.792 1 98.12 123 GLY B O 1
ATOM 2554 N N . LEU B 1 124 ? 0.659 -13.008 0.61 1 98.81 124 LEU B N 1
ATOM 2555 C CA . LEU B 1 124 ? 0.357 -13.805 1.797 1 98.81 124 LEU B CA 1
ATOM 2556 C C . LEU B 1 124 ? -1.11 -14.219 1.813 1 98.81 124 LEU B C 1
ATOM 2558 O O . LEU B 1 124 ? -1.433 -15.359 2.148 1 98.81 124 LEU B O 1
ATOM 2562 N N . GLY B 1 125 ? -1.948 -13.281 1.511 1 98.31 125 GLY B N 1
ATOM 2563 C CA . GLY B 1 125 ? -3.365 -13.602 1.439 1 98.31 125 GLY B CA 1
ATOM 2564 C C . GLY B 1 125 ? -3.67 -14.742 0.487 1 98.31 125 GLY B C 1
ATOM 2565 O O . GLY B 1 125 ? -4.277 -15.742 0.88 1 98.31 125 GLY B O 1
ATOM 2566 N N . ARG B 1 126 ? -3.234 -14.609 -0.728 1 97.38 126 ARG B N 1
ATOM 2567 C CA . ARG B 1 126 ? -3.473 -15.641 -1.729 1 97.38 126 ARG B CA 1
ATOM 2568 C C . ARG B 1 126 ? -2.947 -17 -1.255 1 97.38 126 ARG B C 1
ATOM 2570 O O . ARG B 1 126 ? -3.6 -18.016 -1.45 1 97.38 126 ARG B O 1
ATOM 2577 N N . CYS B 1 127 ? -1.788 -17 -0.705 1 98.62 127 CYS B N 1
ATOM 2578 C CA . CYS B 1 127 ? -1.206 -18.234 -0.189 1 98.62 127 CYS B CA 1
ATOM 2579 C C . CYS B 1 127 ? -2.094 -18.859 0.887 1 98.62 127 CYS B C 1
ATOM 2581 O O . CYS B 1 127 ? -2.381 -20.047 0.852 1 98.62 127 CYS B O 1
ATOM 2583 N N . THR B 1 128 ? -2.58 -18.016 1.785 1 98.69 128 THR B N 1
ATOM 2584 C CA . THR B 1 128 ? -3.355 -18.531 2.914 1 98.69 128 THR B CA 1
ATOM 2585 C C . THR B 1 128 ? -4.723 -19.016 2.453 1 98.69 128 THR B C 1
ATOM 2587 O O . THR B 1 128 ? -5.359 -19.828 3.133 1 98.69 128 THR B O 1
ATOM 2590 N N . PHE B 1 129 ? -5.211 -18.531 1.325 1 97.19 129 PHE B N 1
ATOM 2591 C CA . PHE B 1 129 ? -6.492 -19 0.809 1 97.19 129 PHE B CA 1
ATOM 2592 C C . PHE B 1 129 ? -6.48 -20.5 0.605 1 97.19 129 PHE B C 1
ATOM 2594 O O . PHE B 1 129 ? -7.512 -21.156 0.741 1 97.19 129 PHE B O 1
ATOM 2601 N N . THR B 1 130 ? -5.34 -21.078 0.353 1 97.12 130 THR B N 1
ATOM 2602 C CA . THR B 1 130 ? -5.203 -22.516 0.139 1 97.12 130 THR B CA 1
ATOM 2603 C C . THR B 1 130 ? -5.48 -23.281 1.429 1 97.12 130 THR B C 1
ATOM 2605 O O . THR B 1 130 ? -5.723 -24.5 1.397 1 97.12 130 THR B O 1
ATOM 2608 N N . ALA B 1 131 ? -5.453 -22.609 2.582 1 98.12 131 ALA B N 1
ATOM 2609 C CA . ALA B 1 131 ? -5.57 -23.266 3.881 1 98.12 131 ALA B CA 1
ATOM 2610 C C . ALA B 1 131 ? -6.902 -22.938 4.551 1 98.12 131 ALA B C 1
ATOM 2612 O O . ALA B 1 131 ? -7.223 -23.469 5.613 1 98.12 131 ALA B O 1
ATOM 2613 N N . LEU B 1 132 ? -7.594 -22.016 3.967 1 97.12 132 LEU B N 1
ATOM 2614 C CA . LEU B 1 132 ? -8.859 -21.594 4.551 1 97.12 132 LEU B CA 1
ATOM 2615 C C . LEU B 1 132 ? -10.023 -22.391 3.969 1 97.12 132 LEU B C 1
ATOM 2617 O O . LEU B 1 132 ? -10.023 -22.719 2.779 1 97.12 132 LEU B O 1
ATOM 2621 N N . PRO B 1 133 ? -11.031 -22.609 4.719 1 94.75 133 PRO B N 1
ATOM 2622 C CA . PRO B 1 133 ? -12.094 -23.531 4.32 1 94.75 133 PRO B CA 1
ATOM 2623 C C . PRO B 1 133 ? -12.773 -23.125 3.012 1 94.75 133 PRO B C 1
ATOM 2625 O O . PRO B 1 133 ? -13.07 -23.984 2.176 1 94.75 133 PRO B O 1
ATOM 2628 N N . ASN B 1 134 ? -13.039 -21.844 2.842 1 92.31 134 ASN B N 1
ATOM 2629 C CA . ASN B 1 134 ? -13.727 -21.375 1.641 1 92.31 134 ASN B CA 1
ATOM 2630 C C . ASN B 1 134 ? -12.812 -20.516 0.771 1 92.31 134 ASN B C 1
ATOM 2632 O O . ASN B 1 134 ? -13.297 -19.75 -0.066 1 92.31 134 ASN B O 1
ATOM 2636 N N . LYS B 1 135 ? -11.578 -20.516 1.101 1 92.06 135 LYS B N 1
ATOM 2637 C CA . LYS B 1 135 ? -10.5 -19.969 0.281 1 92.06 135 LYS B CA 1
ATOM 2638 C C . LYS B 1 135 ? -10.656 -18.453 0.122 1 92.06 135 LYS B C 1
ATOM 2640 O O . LYS B 1 135 ? -10.414 -17.906 -0.958 1 92.06 135 LYS B O 1
ATOM 2645 N N . VAL B 1 136 ? -11.227 -17.844 1.087 1 91 136 VAL B N 1
ATOM 2646 C CA . VAL B 1 136 ? -11.297 -16.391 1.173 1 91 136 VAL B CA 1
ATOM 2647 C C . VAL B 1 136 ? -10.867 -15.938 2.564 1 91 136 VAL B C 1
ATOM 2649 O O . VAL B 1 136 ? -11.086 -16.641 3.553 1 91 136 VAL B O 1
ATOM 2652 N N . GLY B 1 137 ? -10.258 -14.82 2.656 1 94.5 137 GLY B N 1
ATOM 2653 C CA . GLY B 1 137 ? -9.812 -14.273 3.932 1 94.5 137 GLY B CA 1
ATOM 2654 C C . GLY B 1 137 ? -9.523 -12.789 3.879 1 94.5 137 GLY B C 1
ATOM 2655 O O . GLY B 1 137 ? -9.234 -12.242 2.812 1 94.5 137 GLY B O 1
ATOM 2656 N N . MET B 1 138 ? -9.648 -12.172 5.047 1 96.12 138 MET B N 1
ATOM 2657 C CA . MET B 1 138 ? -9.281 -10.773 5.246 1 96.12 138 MET B CA 1
ATOM 2658 C C . MET B 1 138 ? -8.062 -10.656 6.148 1 96.12 138 MET B C 1
ATOM 2660 O O . MET B 1 138 ? -7.906 -11.43 7.094 1 96.12 138 MET B O 1
ATOM 2664 N N . THR B 1 139 ? -7.262 -9.711 5.805 1 98.44 139 THR B N 1
ATOM 2665 C CA . THR B 1 139 ? -6.07 -9.508 6.617 1 98.44 139 THR B CA 1
ATOM 2666 C C . THR B 1 139 ? -6.445 -9.047 8.023 1 98.44 139 THR B C 1
ATOM 2668 O O . THR B 1 139 ? -7.219 -8.102 8.188 1 98.44 139 THR B O 1
ATOM 2671 N N . ALA B 1 140 ? -5.945 -9.719 8.992 1 98.81 140 ALA B N 1
ATOM 2672 C CA . ALA B 1 140 ? -6.152 -9.32 10.383 1 98.81 140 ALA B CA 1
ATOM 2673 C C . ALA B 1 140 ? -4.895 -8.68 10.961 1 98.81 140 ALA B C 1
ATOM 2675 O O . ALA B 1 140 ? -4.98 -7.715 11.727 1 98.81 140 ALA B O 1
ATOM 2676 N N . ASN B 1 141 ? -3.793 -9.227 10.609 1 98.94 141 ASN B N 1
ATOM 2677 C CA . ASN B 1 141 ? -2.502 -8.68 11.008 1 98.94 141 ASN B CA 1
ATOM 2678 C C . ASN B 1 141 ? -1.479 -8.781 9.875 1 98.94 141 ASN B C 1
ATOM 2680 O O . ASN B 1 141 ? -1.452 -9.781 9.148 1 98.94 141 ASN B O 1
ATOM 2684 N N . LEU B 1 142 ? -0.685 -7.848 9.719 1 98.94 142 LEU B N 1
ATOM 2685 C CA . LEU B 1 142 ? 0.445 -7.812 8.797 1 98.94 142 LEU B CA 1
ATOM 2686 C C . LEU B 1 142 ? 1.669 -7.191 9.461 1 98.94 142 LEU B C 1
ATOM 2688 O O . LEU B 1 142 ? 1.627 -6.039 9.891 1 98.94 142 LEU B O 1
ATOM 2692 N N . ASN B 1 143 ? 2.736 -7.918 9.602 1 98.94 143 ASN B N 1
ATOM 2693 C CA . ASN B 1 143 ? 4.008 -7.465 10.156 1 98.94 143 ASN B CA 1
ATOM 2694 C C . ASN B 1 143 ? 5.121 -7.5 9.117 1 98.94 143 ASN B C 1
ATOM 2696 O O . ASN B 1 143 ? 5.391 -8.547 8.523 1 98.94 143 ASN B O 1
ATOM 2700 N N . ILE B 1 144 ? 5.758 -6.387 8.938 1 98.94 144 ILE B N 1
ATOM 2701 C CA . ILE B 1 144 ? 6.672 -6.25 7.809 1 98.94 144 ILE B CA 1
ATOM 2702 C C . ILE B 1 144 ? 8.016 -5.711 8.297 1 98.94 144 ILE B C 1
ATOM 2704 O O . ILE B 1 144 ? 8.062 -4.719 9.023 1 98.94 144 ILE B O 1
ATOM 2708 N N . ASN B 1 145 ? 9.07 -6.309 7.895 1 98.94 145 ASN B N 1
ATOM 2709 C CA . ASN B 1 145 ? 10.438 -5.828 8.062 1 98.94 145 ASN B CA 1
ATOM 2710 C C . ASN B 1 145 ? 11.062 -5.445 6.723 1 98.94 145 ASN B C 1
ATOM 2712 O O . ASN B 1 145 ? 11.25 -6.297 5.855 1 98.94 145 ASN B O 1
ATOM 2716 N N . TYR B 1 146 ? 11.383 -4.188 6.613 1 98.88 146 TYR B N 1
ATOM 2717 C CA . TYR B 1 146 ? 12.062 -3.705 5.418 1 98.88 146 TYR B CA 1
ATOM 2718 C C . TYR B 1 146 ? 13.57 -3.879 5.539 1 98.88 146 TYR B C 1
ATOM 2720 O O . TYR B 1 146 ? 14.188 -3.377 6.484 1 98.88 146 TYR B O 1
ATOM 2728 N N . ARG B 1 147 ? 14.148 -4.527 4.555 1 98.69 147 ARG B N 1
ATOM 2729 C CA . ARG B 1 147 ? 15.516 -5 4.711 1 98.69 147 ARG B CA 1
ATOM 2730 C C . ARG B 1 147 ? 16.469 -4.227 3.814 1 98.69 147 ARG B C 1
ATOM 2732 O O . ARG B 1 147 ? 17.609 -3.955 4.199 1 98.69 147 ARG B O 1
ATOM 2739 N N . ALA B 1 148 ? 16.047 -3.863 2.623 1 98 148 ALA B N 1
ATOM 2740 C CA . ALA B 1 148 ? 16.875 -3.125 1.667 1 98 148 ALA B CA 1
ATOM 2741 C C . ALA B 1 148 ? 16.016 -2.229 0.783 1 98 148 ALA B C 1
ATOM 2743 O O . ALA B 1 148 ? 14.852 -2.545 0.507 1 98 148 ALA B O 1
ATOM 2744 N N . PRO B 1 149 ? 16.594 -1.079 0.343 1 97.19 149 PRO B N 1
ATOM 2745 C CA . PRO B 1 149 ? 15.82 -0.25 -0.593 1 97.19 149 PRO B CA 1
ATOM 2746 C C . PRO B 1 149 ? 15.453 -0.993 -1.876 1 97.19 149 PRO B C 1
ATOM 2748 O O . PRO B 1 149 ? 16.25 -1.782 -2.387 1 97.19 149 PRO B O 1
ATOM 2751 N N . THR B 1 150 ? 14.266 -0.81 -2.32 1 98.19 150 THR B N 1
ATOM 2752 C CA . THR B 1 150 ? 13.812 -1.391 -3.578 1 98.19 150 THR B CA 1
ATOM 2753 C C . THR B 1 150 ? 13.891 -0.367 -4.707 1 98.19 150 THR B C 1
ATOM 2755 O O . THR B 1 150 ? 13.141 0.614 -4.715 1 98.19 150 THR B O 1
ATOM 2758 N N . LYS B 1 151 ? 14.719 -0.615 -5.629 1 98.12 151 LYS B N 1
ATOM 2759 C CA . LYS B 1 151 ? 14.844 0.292 -6.77 1 98.12 151 LYS B CA 1
ATOM 2760 C C . LYS B 1 151 ? 13.633 0.196 -7.684 1 98.12 151 LYS B C 1
ATOM 2762 O O . LYS B 1 151 ? 13.039 -0.877 -7.832 1 98.12 151 LYS B O 1
ATOM 2767 N N . ALA B 1 152 ? 13.289 1.319 -8.234 1 98.38 152 ALA B N 1
ATOM 2768 C CA . ALA B 1 152 ? 12.328 1.28 -9.336 1 98.38 152 ALA B CA 1
ATOM 2769 C C . ALA B 1 152 ? 12.945 0.654 -10.586 1 98.38 152 ALA B C 1
ATOM 2771 O O . ALA B 1 152 ? 14.172 0.611 -10.719 1 98.38 152 ALA B O 1
ATOM 2772 N N . GLY B 1 153 ? 12.047 0.178 -11.43 1 98.44 153 GLY B N 1
ATOM 2773 C CA . GLY B 1 153 ? 12.57 -0.499 -12.609 1 98.44 153 GLY B CA 1
ATOM 2774 C C . GLY B 1 153 ? 13.266 -1.809 -12.281 1 98.44 153 GLY B C 1
ATOM 2775 O O . GLY B 1 153 ? 14.391 -2.049 -12.727 1 98.44 153 GLY B O 1
ATOM 2776 N N . GLN B 1 154 ? 12.586 -2.594 -11.578 1 97.88 154 GLN B N 1
ATOM 2777 C CA . GLN B 1 154 ? 13.227 -3.814 -11.102 1 97.88 154 GLN B CA 1
ATOM 2778 C C . GLN B 1 154 ? 12.242 -4.98 -11.086 1 97.88 154 GLN B C 1
ATOM 2780 O O . GLN B 1 154 ? 11.055 -4.797 -10.812 1 97.88 154 GLN B O 1
ATOM 2785 N N . TYR B 1 155 ? 12.75 -6.164 -11.414 1 98.81 155 TYR B N 1
ATOM 2786 C CA . TYR B 1 155 ? 12 -7.41 -11.266 1 98.81 155 TYR B CA 1
ATOM 2787 C C . TYR B 1 155 ? 12.008 -7.871 -9.812 1 98.81 155 TYR B C 1
ATOM 2789 O O . TYR B 1 155 ? 13.047 -7.844 -9.148 1 98.81 155 TYR B O 1
ATOM 2797 N N . ILE B 1 156 ? 10.859 -8.289 -9.367 1 98.69 156 ILE B N 1
ATOM 2798 C CA . ILE B 1 156 ? 10.68 -8.719 -7.984 1 98.69 156 ILE B CA 1
ATOM 2799 C C . ILE B 1 156 ? 10.07 -10.117 -7.949 1 98.69 156 ILE B C 1
ATOM 2801 O O . ILE B 1 156 ? 9.195 -10.445 -8.75 1 98.69 156 ILE B O 1
ATOM 2805 N N . VAL B 1 157 ? 10.586 -10.914 -7.008 1 98.94 157 VAL B N 1
ATOM 2806 C CA . VAL B 1 157 ? 9.992 -12.203 -6.695 1 98.94 157 VAL B CA 1
ATOM 2807 C C . VAL B 1 157 ? 9.375 -12.164 -5.297 1 98.94 157 VAL B C 1
ATOM 2809 O O . VAL B 1 157 ? 10.016 -11.711 -4.344 1 98.94 157 VAL B O 1
ATOM 2812 N N . MET B 1 158 ? 8.148 -12.562 -5.191 1 98.81 158 MET B N 1
ATOM 2813 C CA . MET B 1 158 ? 7.488 -12.734 -3.896 1 98.81 158 MET B CA 1
ATOM 2814 C C . MET B 1 158 ? 7.281 -14.211 -3.58 1 98.81 158 MET B C 1
ATOM 2816 O O . MET B 1 158 ? 6.727 -14.953 -4.395 1 98.81 158 MET B O 1
ATOM 2820 N N . LYS B 1 159 ? 7.73 -14.648 -2.445 1 98.94 159 LYS B N 1
ATOM 2821 C CA . LYS B 1 159 ? 7.539 -16.016 -1.975 1 98.94 159 LYS B CA 1
ATOM 2822 C C . LYS B 1 159 ? 6.746 -16.047 -0.671 1 98.94 159 LYS B C 1
ATOM 2824 O O . LYS B 1 159 ? 6.949 -15.195 0.201 1 98.94 159 LYS B O 1
ATOM 2829 N N . ALA B 1 160 ? 5.879 -16.953 -0.592 1 98.94 160 ALA B N 1
ATOM 2830 C CA . ALA B 1 160 ? 5.055 -17.094 0.605 1 98.94 160 ALA B CA 1
ATOM 2831 C C . ALA B 1 160 ? 4.832 -18.562 0.957 1 98.94 160 ALA B C 1
ATOM 2833 O O . ALA B 1 160 ? 4.871 -19.422 0.081 1 98.94 160 ALA B O 1
ATOM 2834 N N . GLN B 1 161 ? 4.594 -18.797 2.193 1 98.94 161 GLN B N 1
ATOM 2835 C CA . GLN B 1 161 ? 4.301 -20.125 2.709 1 98.94 161 GLN B CA 1
ATOM 2836 C C . GLN B 1 161 ? 3.377 -20.047 3.922 1 98.94 161 GLN B C 1
ATOM 2838 O O . GLN B 1 161 ? 3.629 -19.297 4.859 1 98.94 161 GLN B O 1
ATOM 2843 N N . VAL B 1 162 ? 2.369 -20.891 3.893 1 98.94 162 VAL B N 1
ATOM 2844 C CA . VAL B 1 162 ? 1.515 -21 5.07 1 98.94 162 VAL B CA 1
ATOM 2845 C C . VAL B 1 162 ? 2.299 -21.641 6.215 1 98.94 162 VAL B C 1
ATOM 2847 O O . VAL B 1 162 ? 2.984 -22.656 6.02 1 98.94 162 VAL B O 1
ATOM 2850 N N . THR B 1 163 ? 2.143 -21.047 7.355 1 98.94 163 THR B N 1
ATOM 2851 C CA . THR B 1 163 ? 2.895 -21.547 8.5 1 98.94 163 THR B CA 1
ATOM 2852 C C . THR B 1 163 ? 1.961 -22.219 9.508 1 98.94 163 THR B C 1
ATOM 2854 O O . THR B 1 163 ? 2.402 -23 10.344 1 98.94 163 THR B O 1
ATOM 2857 N N . LYS B 1 164 ? 0.707 -21.828 9.508 1 98.81 164 LYS B N 1
ATOM 2858 C CA . LYS B 1 164 ? -0.287 -22.328 10.453 1 98.81 164 LYS B CA 1
ATOM 2859 C C . LYS B 1 164 ? -1.703 -22.109 9.938 1 98.81 164 LYS B C 1
ATOM 2861 O O . LYS B 1 164 ? -1.971 -21.125 9.25 1 98.81 164 LYS B O 1
ATOM 2866 N N . ALA B 1 165 ? -2.588 -23.031 10.172 1 98.56 165 ALA B N 1
ATOM 2867 C CA . ALA B 1 165 ? -4.016 -22.891 9.891 1 98.56 165 ALA B CA 1
ATOM 2868 C C . ALA B 1 165 ? -4.852 -23.484 11.031 1 98.56 165 ALA B C 1
ATOM 2870 O O . ALA B 1 165 ? -4.59 -24.594 11.492 1 98.56 165 ALA B O 1
ATOM 2871 N N . GLU B 1 166 ? -5.75 -22.75 11.492 1 98.44 166 GLU B N 1
ATOM 2872 C CA . GLU B 1 166 ? -6.648 -23.156 12.57 1 98.44 166 GLU B CA 1
ATOM 2873 C C . GLU B 1 166 ? -8.055 -22.609 12.352 1 98.44 166 GLU B C 1
ATOM 2875 O O . GLU B 1 166 ? -8.328 -21.438 12.648 1 98.44 166 GLU B O 1
ATOM 2880 N N . GLY B 1 167 ? -8.938 -23.516 11.914 1 97.25 167 GLY B N 1
ATOM 2881 C CA . GLY B 1 167 ? -10.289 -23.062 11.617 1 97.25 167 GLY B CA 1
ATOM 2882 C C . GLY B 1 167 ? -10.344 -22.031 10.516 1 97.25 167 GLY B C 1
ATOM 2883 O O . GLY B 1 167 ? -9.898 -22.281 9.391 1 97.25 167 GLY B O 1
ATOM 2884 N N . ARG B 1 168 ? -10.836 -20.844 10.914 1 97.81 168 ARG B N 1
ATOM 2885 C CA . ARG B 1 168 ? -11.016 -19.781 9.938 1 97.81 168 ARG B CA 1
ATOM 2886 C C . ARG B 1 168 ? -9.773 -18.891 9.867 1 97.81 168 ARG B C 1
ATOM 2888 O O . ARG B 1 168 ? -9.812 -17.812 9.273 1 97.81 168 ARG B O 1
ATOM 2895 N N . LYS B 1 169 ? -8.727 -19.328 10.523 1 98.69 169 LYS B N 1
ATOM 2896 C CA . LYS B 1 169 ? -7.512 -18.531 10.562 1 98.69 169 LYS B CA 1
ATOM 2897 C C . LYS B 1 169 ? -6.359 -19.234 9.852 1 98.69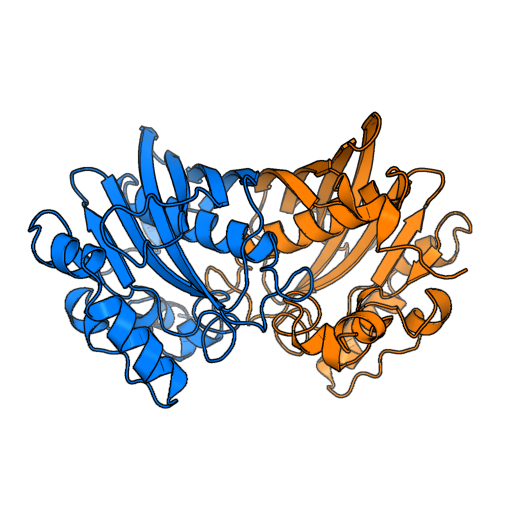 169 LYS B C 1
ATOM 2899 O O . LYS B 1 169 ? -6.195 -20.453 9.977 1 98.69 169 LYS B O 1
ATOM 2904 N N . ALA B 1 170 ? -5.617 -18.469 9.148 1 98.88 170 ALA B N 1
ATOM 2905 C CA . ALA B 1 170 ? -4.391 -18.969 8.531 1 98.88 170 ALA B CA 1
ATOM 2906 C C . ALA B 1 170 ? -3.266 -17.953 8.641 1 98.88 170 ALA B C 1
ATOM 2908 O O . ALA B 1 170 ? -3.492 -16.75 8.484 1 98.88 170 ALA B O 1
ATOM 2909 N N . TRP B 1 171 ? -2.07 -18.406 8.953 1 98.94 171 TRP B N 1
ATOM 2910 C CA . TRP B 1 171 ? -0.853 -17.594 9.023 1 98.94 171 TRP B CA 1
ATOM 2911 C C . TRP B 1 171 ? 0.098 -17.953 7.887 1 98.94 171 TRP B C 1
ATOM 2913 O O . TRP B 1 171 ? 0.197 -19.109 7.492 1 98.94 171 TRP B O 1
ATOM 2923 N N . ALA B 1 172 ? 0.792 -17 7.418 1 98.94 172 ALA B N 1
ATOM 2924 C CA . ALA B 1 172 ? 1.82 -17.234 6.406 1 98.94 172 ALA B CA 1
ATOM 2925 C C . ALA B 1 172 ? 3.008 -16.297 6.605 1 98.94 172 ALA B C 1
ATOM 2927 O O . ALA B 1 172 ? 2.857 -15.203 7.16 1 98.94 172 ALA B O 1
ATOM 2928 N N . ASP B 1 173 ? 4.16 -16.75 6.184 1 98.94 173 ASP B N 1
ATOM 2929 C CA . ASP B 1 173 ? 5.363 -15.945 6.043 1 98.94 173 ASP B CA 1
ATOM 2930 C C . ASP B 1 173 ? 5.715 -15.734 4.57 1 98.94 173 ASP B C 1
ATOM 2932 O O . ASP B 1 173 ? 5.363 -16.547 3.719 1 98.94 173 ASP B O 1
ATOM 2936 N N . GLY B 1 174 ? 6.344 -14.594 4.336 1 98.94 174 GLY B N 1
ATOM 2937 C CA . GLY B 1 174 ? 6.77 -14.344 2.969 1 98.94 174 GLY B CA 1
ATOM 2938 C C . GLY B 1 174 ? 7.82 -13.25 2.863 1 98.94 174 GLY B C 1
ATOM 2939 O O . GLY B 1 174 ? 8.227 -12.672 3.873 1 98.94 174 GLY B O 1
ATOM 2940 N N . ARG B 1 175 ? 8.281 -13.086 1.67 1 98.94 175 ARG B N 1
ATOM 2941 C CA . ARG B 1 175 ? 9.289 -12.062 1.399 1 98.94 175 ARG B CA 1
ATOM 2942 C C . ARG B 1 175 ? 9.25 -11.641 -0.064 1 98.94 175 ARG B C 1
ATOM 2944 O O . ARG B 1 175 ? 8.797 -12.391 -0.926 1 98.94 175 ARG B O 1
ATOM 2951 N N . LEU B 1 176 ? 9.648 -10.438 -0.301 1 98.94 176 LEU B N 1
ATOM 2952 C CA . LEU B 1 176 ? 10.008 -9.938 -1.622 1 98.94 176 LEU B CA 1
ATOM 2953 C C . LEU B 1 176 ? 11.523 -9.922 -1.805 1 98.94 176 LEU B C 1
ATOM 2955 O O . LEU B 1 176 ? 12.258 -9.477 -0.915 1 98.94 176 LEU B O 1
ATOM 2959 N N . GLU B 1 177 ? 11.969 -10.375 -2.934 1 98.94 177 GLU B N 1
ATOM 2960 C CA . GLU B 1 177 ? 13.398 -10.406 -3.238 1 98.94 177 GLU B CA 1
ATOM 2961 C C . GLU B 1 177 ? 13.656 -10 -4.688 1 98.94 177 GLU B C 1
ATOM 2963 O O . GLU B 1 177 ? 12.75 -10.031 -5.52 1 98.94 177 GLU B O 1
ATOM 2968 N N . THR B 1 178 ? 14.891 -9.641 -4.945 1 98.75 178 THR B N 1
ATOM 2969 C CA . THR B 1 178 ? 15.281 -9.352 -6.324 1 98.75 178 THR B CA 1
ATOM 2970 C C . THR B 1 178 ? 15.273 -10.625 -7.164 1 98.75 178 THR B C 1
ATOM 2972 O O . THR B 1 178 ? 15.484 -11.727 -6.641 1 98.75 178 THR B O 1
ATOM 2975 N N . LEU B 1 179 ? 14.953 -10.5 -8.391 1 98.56 179 LEU B N 1
ATOM 2976 C CA . LEU B 1 179 ? 15.117 -11.586 -9.359 1 98.56 179 LEU B CA 1
ATOM 2977 C C . LEU B 1 179 ? 16.547 -11.641 -9.875 1 98.56 179 LEU B C 1
ATOM 2979 O O . LEU B 1 179 ? 17.031 -10.703 -10.508 1 98.56 179 LEU B O 1
ATOM 2983 N N . PRO B 1 180 ? 17.188 -12.734 -9.68 1 96.94 180 PRO B N 1
ATOM 2984 C CA . PRO B 1 180 ? 18.578 -12.812 -10.148 1 96.94 180 PRO B CA 1
ATOM 2985 C C . PRO B 1 180 ? 18.688 -12.664 -11.664 1 96.94 180 PRO B C 1
ATOM 2987 O O . PRO B 1 180 ? 17.844 -13.18 -12.406 1 96.94 180 PRO B O 1
ATOM 2990 N N . ARG B 1 181 ? 19.703 -11.969 -12.094 1 91.69 181 ARG B N 1
ATOM 2991 C CA . ARG B 1 181 ? 19.875 -11.695 -13.516 1 91.69 181 ARG B CA 1
ATOM 2992 C C . ARG B 1 181 ? 20.906 -12.633 -14.125 1 91.69 181 ARG B C 1
ATOM 2994 O O . ARG B 1 181 ? 20.953 -12.812 -15.344 1 91.69 181 ARG B O 1
ATOM 3001 N N . ALA B 1 182 ? 21.766 -13.078 -13.328 1 88.75 182 ALA B N 1
ATOM 3002 C CA . ALA B 1 182 ? 22.844 -13.938 -13.812 1 88.75 182 ALA B CA 1
ATOM 3003 C C . ALA B 1 182 ? 22.891 -15.242 -13.023 1 88.75 182 ALA B C 1
ATOM 3005 O O . ALA B 1 182 ? 22.406 -15.312 -11.891 1 88.75 182 ALA B O 1
ATOM 3006 N N . GLU B 1 183 ? 23.469 -1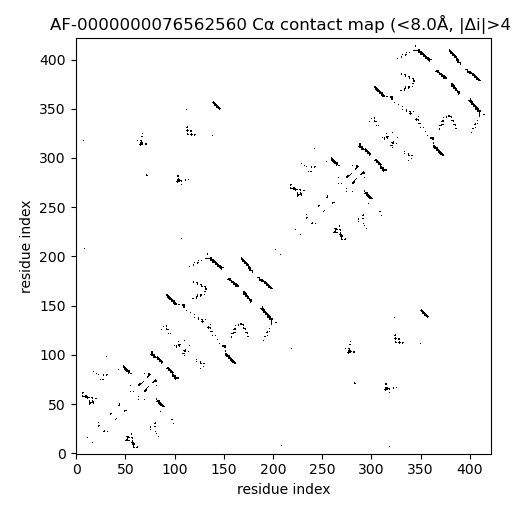6.141 -13.688 1 86.31 183 GLU B N 1
ATOM 3007 C CA . GLU B 1 183 ? 23.672 -17.406 -13 1 86.31 183 GLU B CA 1
ATOM 3008 C C . GLU B 1 183 ? 24.562 -17.25 -11.773 1 86.31 183 GLU B C 1
ATOM 3010 O O . GLU B 1 183 ? 25.578 -16.547 -11.82 1 86.31 183 GLU B O 1
ATOM 3015 N N . GLY B 1 184 ? 24.156 -17.797 -10.742 1 89.94 184 GLY B N 1
ATOM 3016 C CA . GLY B 1 184 ? 24.953 -17.75 -9.531 1 89.94 184 GLY B CA 1
ATOM 3017 C C . GLY B 1 184 ? 24.641 -16.562 -8.648 1 89.94 184 GLY B C 1
ATOM 3018 O O . GLY B 1 184 ? 25.047 -16.5 -7.488 1 89.94 184 GLY B O 1
ATOM 3019 N N . GLU B 1 185 ? 23.969 -15.562 -9.242 1 94.5 185 GLU B N 1
ATOM 3020 C CA . GLU B 1 185 ? 23.594 -14.414 -8.43 1 94.5 185 GLU B CA 1
ATOM 3021 C C . GLU B 1 185 ? 22.547 -14.805 -7.383 1 94.5 185 GLU B C 1
ATOM 3023 O O . GLU B 1 185 ? 21.594 -15.516 -7.688 1 94.5 185 GLU B O 1
ATOM 3028 N N . LYS B 1 186 ? 22.828 -14.367 -6.168 1 96.44 186 LYS B N 1
ATOM 3029 C CA . LYS B 1 186 ? 21.875 -14.648 -5.098 1 96.44 186 LYS B CA 1
ATOM 3030 C C . LYS B 1 186 ? 20.844 -13.531 -4.969 1 96.44 186 LYS B C 1
ATOM 3032 O O . LYS B 1 186 ? 21.188 -12.352 -5.074 1 96.44 186 LYS B O 1
ATOM 3037 N N . PRO B 1 187 ? 19.594 -13.883 -4.773 1 98.19 187 PRO B N 1
ATOM 3038 C CA . PRO B 1 187 ? 18.594 -12.844 -4.551 1 98.19 187 PRO B CA 1
ATOM 3039 C C . PRO B 1 187 ? 18.875 -12.016 -3.299 1 98.19 187 PRO B C 1
ATOM 3041 O O . PRO B 1 187 ? 19.422 -12.523 -2.324 1 98.19 187 PRO B O 1
ATOM 3044 N N . VAL B 1 188 ? 18.562 -10.758 -3.354 1 98.38 188 VAL B N 1
ATOM 3045 C CA . VAL B 1 188 ? 18.594 -9.875 -2.191 1 98.38 188 VAL B CA 1
ATOM 3046 C C . VAL B 1 188 ? 17.188 -9.742 -1.605 1 98.38 188 VAL B C 1
ATOM 3048 O O . VAL B 1 188 ? 16.234 -9.391 -2.316 1 98.38 188 VAL B O 1
ATOM 3051 N N . VAL B 1 189 ? 17.047 -10.062 -0.294 1 98.88 189 VAL B N 1
ATOM 3052 C CA . VAL B 1 189 ? 15.758 -9.867 0.372 1 98.88 189 VAL B CA 1
ATOM 3053 C C . VAL B 1 189 ? 15.492 -8.375 0.552 1 98.88 189 VAL B C 1
ATOM 3055 O O . VAL B 1 189 ? 16.297 -7.66 1.15 1 98.88 189 VAL B O 1
ATOM 3058 N N . LEU B 1 190 ? 14.406 -7.91 0.04 1 98.88 190 LEU B N 1
ATOM 3059 C CA . LEU B 1 190 ? 14.031 -6.5 0.109 1 98.88 190 LEU B CA 1
ATOM 3060 C C . LEU B 1 190 ? 13.094 -6.246 1.284 1 98.88 190 LEU B C 1
ATOM 3062 O O . LEU B 1 190 ? 13.273 -5.273 2.023 1 98.88 190 LEU B O 1
ATOM 3066 N N . VAL B 1 191 ? 12.07 -7.047 1.437 1 98.81 191 VAL B N 1
ATOM 3067 C CA . VAL B 1 191 ? 11.094 -6.984 2.518 1 98.81 191 VAL B CA 1
ATOM 3068 C C . VAL B 1 191 ? 10.695 -8.398 2.936 1 98.81 191 VAL B C 1
ATOM 3070 O O . VAL B 1 191 ? 10.641 -9.305 2.102 1 98.81 191 VAL B O 1
ATOM 3073 N N . GLU B 1 192 ? 10.477 -8.602 4.184 1 98.94 192 GLU B N 1
ATOM 3074 C CA . GLU B 1 192 ? 9.906 -9.852 4.68 1 98.94 192 GLU B CA 1
ATOM 3075 C C . GLU B 1 192 ? 8.797 -9.586 5.699 1 98.94 192 GLU B C 1
ATOM 3077 O O . GLU B 1 192 ? 8.75 -8.508 6.301 1 98.94 192 GLU B O 1
ATOM 3082 N N . GLY B 1 193 ? 7.914 -10.531 5.84 1 98.88 193 GLY B N 1
ATOM 3083 C CA . GLY B 1 193 ? 6.816 -10.297 6.766 1 98.88 193 GLY B CA 1
ATOM 3084 C C . GLY B 1 193 ? 5.977 -11.531 7.023 1 98.88 193 GLY B C 1
ATOM 3085 O O . GLY B 1 193 ? 6.254 -12.602 6.477 1 98.88 193 GLY B O 1
ATOM 3086 N N . SER B 1 194 ? 5.062 -11.383 7.922 1 98.94 194 SER B N 1
ATOM 3087 C CA . SER B 1 194 ? 4.062 -12.383 8.289 1 98.94 194 SER B CA 1
ATOM 3088 C C . SER B 1 194 ? 2.666 -11.781 8.336 1 98.94 194 SER B C 1
ATOM 3090 O O . SER B 1 194 ? 2.512 -10.578 8.555 1 98.94 194 SER B O 1
ATOM 3092 N N . GLY B 1 195 ? 1.726 -12.633 8.07 1 98.94 195 GLY B N 1
ATOM 3093 C CA . GLY B 1 195 ? 0.343 -12.18 8.086 1 98.94 195 GLY B CA 1
ATOM 3094 C C . GLY B 1 195 ? -0.606 -13.195 8.695 1 98.94 195 GLY B C 1
ATOM 3095 O O . GLY B 1 195 ? -0.354 -14.398 8.648 1 98.94 195 GLY B O 1
ATOM 3096 N N . LEU B 1 196 ? -1.613 -12.703 9.312 1 98.94 196 LEU B N 1
ATOM 3097 C CA . LEU B 1 196 ? -2.779 -13.469 9.734 1 98.94 196 LEU B CA 1
ATOM 3098 C C . LEU B 1 196 ? -4.004 -13.102 8.906 1 98.94 196 LEU B C 1
ATOM 3100 O O . LEU B 1 196 ? -4.34 -11.922 8.781 1 98.94 196 LEU B O 1
ATOM 3104 N N . PHE B 1 197 ? -4.621 -14.055 8.391 1 98.81 197 PHE B N 1
ATOM 3105 C CA . PHE B 1 197 ? -5.824 -13.883 7.59 1 98.81 197 PHE B CA 1
ATOM 3106 C C . PHE B 1 197 ? -6.98 -14.688 8.164 1 98.81 197 PHE B C 1
ATOM 3108 O O . PHE B 1 197 ? -6.793 -15.828 8.609 1 98.81 197 PHE B O 1
ATOM 3115 N N . VAL B 1 198 ? -8.172 -14.094 8.109 1 98.31 198 VAL B N 1
ATOM 3116 C CA . VAL B 1 198 ? -9.328 -14.711 8.75 1 98.31 198 VAL B CA 1
ATOM 3117 C C . VAL B 1 198 ? -10.492 -14.766 7.766 1 98.31 198 VAL B C 1
ATOM 3119 O O . VAL B 1 198 ? -10.852 -13.75 7.16 1 98.31 198 VAL B O 1
ATOM 3122 N N . GLU B 1 199 ? -11.078 -15.883 7.645 1 96.75 199 GLU B N 1
ATOM 3123 C CA . GLU B 1 199 ? -12.305 -16.016 6.863 1 96.75 199 GLU B CA 1
ATOM 3124 C C . GLU B 1 199 ? -13.5 -15.438 7.617 1 96.75 199 GLU B C 1
ATOM 3126 O O . GLU B 1 199 ? -13.734 -15.773 8.781 1 96.75 199 GLU B O 1
ATOM 3131 N N . PRO B 1 200 ? -14.242 -14.555 6.965 1 91.12 200 PRO B N 1
ATOM 3132 C CA . PRO B 1 200 ? -15.422 -14.016 7.637 1 91.12 200 PRO B CA 1
ATOM 3133 C C . PRO B 1 200 ? -16.469 -15.094 7.953 1 91.12 200 PRO B C 1
ATOM 3135 O O . PRO B 1 200 ? -16.594 -16.062 7.211 1 91.12 200 PRO B O 1
ATOM 3138 N N . ARG B 1 201 ? -17.203 -14.953 9.047 1 85.44 201 ARG B N 1
ATOM 3139 C CA . ARG B 1 201 ? -18.219 -15.922 9.461 1 85.44 201 ARG B CA 1
ATOM 3140 C C . ARG B 1 201 ? -19.344 -16.016 8.438 1 85.44 201 ARG B C 1
ATOM 3142 O O . ARG B 1 201 ? -19.875 -17.094 8.18 1 85.44 201 ARG B O 1
ATOM 3149 N N . GLN B 1 202 ? -19.938 -14.883 7.887 1 65 202 GLN B N 1
ATOM 3150 C CA . GLN B 1 202 ? -21.078 -14.867 6.992 1 65 202 GLN B CA 1
ATOM 3151 C C . GLN B 1 202 ? -20.719 -15.445 5.625 1 65 202 GLN B C 1
ATOM 3153 O O . GLN B 1 202 ? -21.594 -15.633 4.777 1 65 202 GLN B O 1
ATOM 3158 N N . VAL B 1 203 ? -19.609 -15.625 5.242 1 54.59 203 VAL B N 1
ATOM 3159 C CA . VAL B 1 203 ? -19.281 -16.156 3.924 1 54.59 203 VAL B CA 1
ATOM 3160 C C . VAL B 1 203 ? -19.859 -17.547 3.76 1 54.59 203 VAL B C 1
ATOM 3162 O O . VAL B 1 203 ? -19.906 -18.094 2.65 1 54.59 203 VAL B O 1
ATOM 3165 N N . LYS B 1 204 ? -20.25 -18.359 4.73 1 43.16 204 LYS B N 1
ATOM 3166 C CA . LYS B 1 204 ? -20.969 -19.578 4.348 1 43.16 204 LYS B CA 1
ATOM 3167 C C . LYS B 1 204 ? -22.078 -19.281 3.355 1 43.16 204 LYS B C 1
ATOM 3169 O O . LYS B 1 204 ? -22.344 -20.078 2.455 1 43.16 204 LYS B O 1
ATOM 3174 N N . ALA B 1 205 ? -23 -18.391 3.773 1 38.5 205 ALA B N 1
ATOM 3175 C CA . ALA B 1 205 ? -24.234 -18.359 2.994 1 38.5 205 ALA B CA 1
ATOM 3176 C C . ALA B 1 205 ? -23.984 -17.812 1.588 1 38.5 205 ALA B C 1
ATOM 3178 O O . ALA B 1 205 ? -24.578 -18.297 0.618 1 38.5 205 ALA B O 1
ATOM 3179 N N . SER B 1 206 ? -23.344 -16.594 1.468 1 36.25 206 SER B N 1
ATOM 3180 C CA . SER B 1 206 ? -23.484 -15.922 0.175 1 36.25 206 SER B CA 1
ATOM 3181 C C . SER B 1 206 ? -22.453 -16.453 -0.823 1 36.25 206 SER B C 1
ATOM 3183 O O . SER B 1 206 ? -22.562 -16.188 -2.023 1 36.25 206 SER B O 1
ATOM 3185 N N . ILE B 1 207 ? -21.219 -16.781 -0.395 1 35.56 207 ILE B N 1
ATOM 3186 C CA . ILE B 1 207 ? -20.266 -17 -1.476 1 35.56 207 ILE B CA 1
ATOM 3187 C C . ILE B 1 207 ? -20.438 -18.422 -2.025 1 35.56 207 ILE B C 1
ATOM 3189 O O . ILE B 1 207 ? -19.859 -19.375 -1.499 1 35.56 207 ILE B O 1
ATOM 3193 N N . LYS B 1 208 ? -21.5 -19.203 -1.798 1 30.33 208 LYS B N 1
ATOM 3194 C CA . LYS B 1 208 ? -21.625 -20.406 -2.611 1 30.33 208 LYS B CA 1
ATOM 3195 C C . LYS B 1 208 ? -21.203 -20.141 -4.055 1 30.33 208 LYS B C 1
ATOM 3197 O O . LYS B 1 208 ? -21.859 -19.359 -4.754 1 30.33 208 LYS B O 1
ATOM 3202 N N . PHE B 1 209 ? -19.891 -20.281 -4.379 1 27 209 PHE B N 1
ATOM 3203 C CA . PHE B 1 209 ? -19.5 -20.547 -5.758 1 27 209 PHE B CA 1
ATOM 3204 C C . PHE B 1 209 ? -20.422 -21.578 -6.387 1 27 209 PHE B C 1
ATOM 3206 O O . PHE B 1 209 ? -20.656 -22.656 -5.812 1 27 209 PHE B O 1
ATOM 3213 N N . SER B 1 210 ? -21.469 -21.266 -6.918 1 23.48 210 SER B N 1
ATOM 3214 C CA . SER B 1 210 ? -22.188 -22.297 -7.672 1 23.48 210 SER B CA 1
ATOM 3215 C C . SER B 1 210 ? -21.219 -23.234 -8.375 1 23.48 210 SER B C 1
ATOM 3217 O O . SER B 1 210 ? -20.422 -22.812 -9.203 1 23.48 210 SER B O 1
ATOM 3219 N N . SER B 1 211 ? -20.719 -24.281 -7.805 1 20.92 211 SER B N 1
ATOM 3220 C CA . SER B 1 211 ? -20.234 -25.375 -8.633 1 20.92 211 SER B CA 1
ATOM 3221 C C . SER B 1 211 ? -21.109 -25.578 -9.859 1 20.92 211 SER B C 1
ATOM 3223 O O . SER B 1 211 ? -22.328 -25.406 -9.781 1 20.92 211 SER B O 1
#

Organism: NCBI:txid1051890

Radius of gyration: 21.29 Å; Cα contacts (8 Å, |Δi|>4): 968; chains: 2; bounding box: 58×58×47 Å

pLDDT: mean 92.49, std 16.52, range [20.84, 98.94]

Solvent-accessible surface area (backbone atoms only — not comparable to full-atom values): 21440 Å² total; per-residue (Å²): 131,70,75,64,64,70,51,70,46,66,76,39,52,49,70,55,16,65,69,63,73,76,71,85,46,71,68,36,46,53,51,49,52,51,53,64,66,30,70,67,48,47,52,47,71,70,36,84,68,39,47,59,22,18,74,66,59,13,40,43,69,74,47,24,53,26,17,27,72,56,23,60,39,40,31,87,39,23,33,35,49,86,44,43,35,34,36,21,64,86,79,22,30,29,41,34,42,41,38,38,26,58,28,36,12,66,45,95,65,24,44,22,67,29,57,54,48,25,51,48,52,52,47,37,49,58,27,26,22,62,58,27,88,81,48,48,64,42,72,39,31,42,38,37,39,48,69,43,91,44,57,33,67,35,52,38,32,37,40,24,33,50,74,47,65,58,74,51,31,23,26,21,38,36,34,35,23,43,55,59,88,49,88,87,51,72,60,49,66,27,32,35,35,38,36,34,30,34,39,66,81,70,48,73,74,73,62,61,71,79,124,133,71,74,63,64,72,52,71,45,66,78,40,51,49,71,56,15,64,70,61,74,74,71,86,47,70,68,38,45,52,52,49,52,50,52,64,66,30,70,68,48,45,52,48,71,69,35,84,69,38,47,58,23,19,73,66,61,12,39,44,68,73,47,23,51,26,17,26,71,57,24,60,39,38,31,87,40,24,33,35,48,84,45,43,35,34,37,21,62,86,79,22,30,30,40,34,43,40,38,37,27,59,27,37,12,65,45,96,65,24,44,21,66,30,58,54,48,26,51,49,52,53,47,36,48,60,28,24,23,63,60,28,90,82,49,49,64,42,71,39,32,42,37,38,40,48,68,44,90,43,58,33,66,36,53,37,32,36,40,24,34,49,75,47,66,59,75,50,30,24,27,23,40,36,36,36,23,44,54,59,88,48,90,88,51,72,60,50,66,27,33,36,36,39,35,34,31,36,38,66,81,70,49,69,74,73,60,61,72,79,123

Sequence (422 aa):
MSTIGNTLLPKLTDAESTTAFKPEHEHQIEVEEYITNHPLVKSLRANPAFSESRPHLRFSDAYRTTSLTAGVLSGPGRIVVPPIVFLDEEAKTMVMVCYLGDLVCGYPGFVHGGLLATLLDEGLGRCTFTALPNKVGMTANLNINYRAPTKAGQYIVMKAQVTKAEGRKAWADGRLETLPRAEGEKPVVLVEGSGLFVEPRQVKASIKFSSMSTIGNTLLPKLTDAESTTAFKPEHEHQIEVEEYITNHPLVKSLRANPAFSESRPHLRFSDAYRTTSLTAGVLSGPGRIVVPPIVFLDEEAKTMVMVCYLGDLVCGYPGFVHGGLLATLLDEGLGRCTFTALPNKVGMTANLNINYRAPTKAGQYIVMKAQVTKAEGRKAWADGRLETLPRAEGEKPVVLVEGSGLFVEPRQVKASIKFSS

Foldseek 3Di:
DDPVLVQPAFQDDFVRQVPQDDDDDPVLVVQVVCQCPAPVNVVLVVDPLKGKGLVLSRGDPVNQCVDVVSHVQEDPQGQNTRWMKIARLVQLKIKIKTAGGQPQPPDHQFHDVVVVQVVQLVRQLQSQLSQAPNSHWDWDDKFKDFDATHGHGFMKMKMKGWDDDDHQKTKMKMFIWGDDDDPPDDIDTGMIIMTMIGDDPPCVPPPPPPD/DDPVQVQPDFQDDFVRQVPQDDDDDPVLVVQVVCCCPAPVNVVLVVDPLKGKGLVLSRGDPVNQCVDVVSHVQEDPQGQNTRWMKIARLVQLKIKIKTAGGQPQPPDHQFHDVVVVQVVQLVRQLQSQLSQAPNSHWDWDDKFKDFDATHGHGFMKMKMKGWDDDDHQKTKMKMFIWGDDDDPPDDIDTGMIIMTMIGDDPPCVPPVPPPD